Protein AF-A0A967L8Z5-F1 (afdb_monomer_lite)

Structure (mmCIF, N/CA/C/O backbone):
data_AF-A0A967L8Z5-F1
#
_entry.id   AF-A0A967L8Z5-F1
#
loop_
_atom_site.group_PDB
_atom_site.id
_atom_site.type_symbol
_atom_site.label_atom_id
_atom_site.label_alt_id
_atom_site.label_comp_id
_atom_site.label_asym_id
_atom_site.label_entity_id
_atom_site.label_seq_id
_atom_site.pdbx_PDB_ins_code
_atom_site.Cartn_x
_atom_site.Cartn_y
_atom_site.Cartn_z
_atom_site.occupancy
_atom_site.B_iso_or_equiv
_atom_site.auth_seq_id
_atom_site.auth_comp_id
_atom_site.auth_asym_id
_atom_site.auth_atom_id
_atom_site.pdbx_PDB_model_num
ATOM 1 N N . PHE A 1 1 ? 36.928 -21.564 -0.153 1.00 30.81 1 PHE A N 1
ATOM 2 C CA . PHE A 1 1 ? 38.339 -21.590 -0.573 1.00 30.81 1 PHE A CA 1
ATOM 3 C C . PHE A 1 1 ? 38.351 -21.306 -2.061 1.00 30.81 1 PHE A C 1
ATOM 5 O O . PHE A 1 1 ? 37.762 -22.086 -2.794 1.00 30.81 1 PHE A O 1
ATOM 12 N N . LEU A 1 2 ? 38.866 -20.150 -2.475 1.00 32.59 2 LEU A N 1
ATOM 13 C CA . LEU A 1 2 ? 39.021 -19.793 -3.885 1.00 32.59 2 LEU A CA 1
ATOM 14 C C . LEU A 1 2 ? 40.524 -19.667 -4.135 1.00 32.59 2 LEU A C 1
ATOM 16 O O . LEU A 1 2 ? 41.194 -18.925 -3.416 1.00 32.59 2 LEU A O 1
ATOM 20 N N . ASP A 1 3 ? 41.032 -20.460 -5.072 1.00 33.66 3 ASP A N 1
ATOM 21 C CA . ASP A 1 3 ? 42.424 -20.415 -5.518 1.00 33.66 3 ASP A CA 1
ATOM 22 C C . ASP A 1 3 ? 42.716 -19.123 -6.302 1.00 33.66 3 ASP A C 1
ATOM 24 O O . ASP A 1 3 ? 41.806 -18.417 -6.743 1.00 33.66 3 ASP A O 1
ATOM 28 N N . ALA A 1 4 ? 44.004 -18.803 -6.460 1.00 40.75 4 ALA A N 1
ATOM 29 C CA . ALA A 1 4 ? 44.459 -17.639 -7.216 1.00 40.75 4 ALA A CA 1
ATOM 30 C C . ALA A 1 4 ? 44.178 -17.796 -8.730 1.00 40.75 4 ALA A C 1
ATOM 32 O O . ALA A 1 4 ? 44.381 -18.888 -9.267 1.00 40.75 4 ALA A O 1
ATOM 33 N N . PRO A 1 5 ? 43.759 -16.723 -9.427 1.00 48.66 5 PRO A N 1
ATOM 34 C CA . PRO A 1 5 ? 43.343 -16.784 -10.830 1.00 48.66 5 PRO A CA 1
ATOM 35 C C . PRO A 1 5 ? 44.504 -17.133 -11.776 1.00 48.66 5 PRO A C 1
ATOM 37 O O . PRO A 1 5 ? 45.624 -16.641 -11.611 1.00 48.66 5 PRO A O 1
ATOM 40 N N . SER A 1 6 ? 44.235 -17.968 -12.785 1.00 53.31 6 SER A N 1
ATOM 41 C CA . SER A 1 6 ? 45.178 -18.311 -13.856 1.00 53.31 6 SER A CA 1
ATOM 42 C C . SER A 1 6 ? 44.965 -17.457 -15.116 1.00 53.31 6 SER A C 1
ATOM 44 O O . SER A 1 6 ? 43.947 -16.796 -15.288 1.00 53.31 6 SER A O 1
ATOM 46 N N . VAL A 1 7 ? 45.921 -17.511 -16.052 1.00 54.22 7 VAL A N 1
ATOM 47 C CA . VAL A 1 7 ? 45.911 -16.764 -17.332 1.00 54.22 7 VAL A CA 1
ATOM 48 C C . VAL A 1 7 ? 44.763 -17.191 -18.275 1.00 54.22 7 VAL A C 1
ATOM 50 O O . VAL A 1 7 ? 44.555 -16.563 -19.310 1.00 54.22 7 VAL A O 1
ATOM 53 N N . GLN A 1 8 ? 44.024 -18.259 -17.949 1.00 52.59 8 GLN A N 1
ATOM 54 C CA . GLN A 1 8 ? 42.854 -18.723 -18.709 1.00 52.59 8 GLN A CA 1
ATOM 55 C C . GLN A 1 8 ? 41.514 -18.432 -18.020 1.00 52.59 8 GLN A C 1
ATOM 57 O O . GLN A 1 8 ? 40.466 -18.677 -18.616 1.00 52.59 8 GLN A O 1
ATOM 62 N N . ASP A 1 9 ? 41.538 -17.869 -16.811 1.00 49.56 9 ASP A N 1
ATOM 63 C CA . ASP A 1 9 ? 40.334 -17.561 -16.051 1.00 49.56 9 ASP A CA 1
ATOM 64 C C . ASP A 1 9 ? 39.933 -16.109 -16.333 1.00 49.56 9 ASP A C 1
ATOM 66 O O . ASP A 1 9 ? 40.453 -15.157 -15.751 1.00 49.56 9 ASP A O 1
ATOM 70 N N . GLY A 1 10 ? 39.031 -15.936 -17.300 1.00 56.34 10 GLY A N 1
ATOM 71 C CA . GLY A 1 10 ? 38.315 -14.678 -17.495 1.00 56.34 10 GLY A CA 1
ATOM 72 C C . GLY A 1 10 ? 37.386 -14.374 -16.316 1.00 56.34 10 GLY A C 1
ATOM 73 O O . GLY A 1 10 ? 37.084 -15.241 -15.497 1.00 56.34 10 GLY A O 1
ATOM 74 N N . SER A 1 11 ? 36.926 -13.126 -16.245 1.00 55.81 11 SER A N 1
ATOM 75 C CA . SER A 1 11 ? 36.016 -12.606 -15.223 1.00 55.81 11 SER A CA 1
ATOM 76 C C . SER A 1 11 ? 34.863 -13.572 -14.915 1.00 55.81 11 SER A C 1
ATOM 78 O O . SER A 1 11 ? 34.066 -13.923 -15.785 1.00 55.81 11 SER A O 1
ATOM 80 N N . ALA A 1 12 ? 34.753 -13.986 -13.651 1.00 46.22 12 ALA A N 1
ATOM 81 C CA . ALA A 1 12 ? 33.607 -14.741 -13.168 1.00 46.22 12 ALA A CA 1
ATOM 82 C C . ALA A 1 12 ? 32.356 -13.847 -13.211 1.00 46.22 12 ALA A C 1
ATOM 84 O O . ALA A 1 12 ? 32.308 -12.795 -12.571 1.00 46.22 12 ALA A O 1
ATOM 85 N N . GLN A 1 13 ? 31.331 -14.262 -13.960 1.00 44.09 13 GLN A N 1
ATOM 86 C CA . GLN A 1 13 ? 30.023 -13.617 -13.931 1.00 44.09 13 GLN A CA 1
ATOM 87 C C . GLN A 1 13 ? 29.341 -13.959 -12.604 1.00 44.09 13 GLN A C 1
ATOM 89 O O . GLN A 1 13 ? 28.827 -15.060 -12.412 1.00 44.09 13 GLN A O 1
ATOM 94 N N . LEU A 1 14 ? 29.319 -13.007 -11.677 1.00 41.34 14 LEU A N 1
ATOM 95 C CA . LEU A 1 14 ? 28.505 -13.109 -10.476 1.00 41.34 14 LEU A CA 1
ATOM 96 C C . LEU A 1 14 ? 27.032 -12.862 -10.863 1.00 41.34 14 LEU A C 1
ATOM 98 O O . LEU A 1 14 ? 26.549 -11.732 -10.837 1.00 41.34 14 LEU A O 1
ATOM 102 N N . GLN A 1 15 ? 26.308 -13.911 -11.271 1.00 49.06 15 GLN A N 1
ATOM 103 C CA . GLN A 1 15 ? 24.850 -13.852 -11.446 1.00 49.06 15 GLN A CA 1
ATOM 104 C C . GLN A 1 15 ? 24.175 -13.842 -10.067 1.00 49.06 15 GLN A C 1
ATOM 106 O O . GLN A 1 15 ? 23.821 -14.887 -9.531 1.00 49.06 15 GLN A O 1
ATOM 111 N N . LEU A 1 16 ? 24.017 -12.656 -9.472 1.00 45.47 16 LEU A N 1
ATOM 112 C CA . LEU A 1 16 ? 23.420 -12.505 -8.137 1.00 45.47 16 LEU A CA 1
ATOM 113 C C . LEU A 1 16 ? 21.895 -12.689 -8.098 1.00 45.47 16 LEU A C 1
ATOM 115 O O . LEU A 1 16 ? 21.355 -12.926 -7.023 1.00 45.47 16 LEU A O 1
ATOM 119 N N . ALA A 1 17 ? 21.190 -12.603 -9.229 1.00 54.62 17 ALA A N 1
ATOM 120 C CA . ALA A 1 17 ? 19.744 -12.807 -9.253 1.00 54.62 17 ALA A CA 1
ATOM 121 C C . ALA A 1 17 ? 19.261 -13.254 -10.636 1.00 54.62 17 ALA A C 1
ATOM 123 O O . ALA A 1 17 ? 19.262 -12.489 -11.601 1.00 54.62 17 ALA A O 1
ATOM 124 N N . ARG A 1 18 ? 18.793 -14.499 -10.732 1.00 73.62 18 ARG A N 1
ATOM 125 C CA . ARG A 1 18 ? 17.807 -14.877 -11.746 1.00 73.62 18 ARG A CA 1
ATOM 126 C C . ARG A 1 18 ? 16.447 -14.770 -11.071 1.00 73.62 18 ARG A C 1
ATOM 128 O O . ARG A 1 18 ? 16.306 -15.211 -9.936 1.00 73.62 18 ARG A O 1
ATOM 135 N N . TYR A 1 19 ? 15.449 -14.245 -11.773 1.00 85.25 19 TYR A N 1
ATOM 136 C CA . TYR A 1 19 ? 14.047 -14.381 -11.368 1.00 85.25 19 TYR A CA 1
ATOM 137 C C . TYR A 1 19 ? 13.622 -15.856 -11.519 1.00 85.25 19 TYR A C 1
ATOM 139 O O . TYR A 1 19 ? 12.966 -16.226 -12.488 1.00 85.25 19 TYR A O 1
ATOM 147 N N . SER A 1 20 ? 14.149 -16.725 -10.655 1.00 85.94 20 SER A N 1
ATOM 148 C CA . SER A 1 20 ? 13.869 -18.160 -10.588 1.00 85.94 20 SER A CA 1
ATOM 149 C C . SER A 1 20 ? 12.663 -18.430 -9.689 1.00 85.94 20 SER A C 1
ATOM 151 O O . SER A 1 20 ? 12.158 -17.520 -9.033 1.00 85.94 20 SER A O 1
ATOM 153 N N . ALA A 1 21 ? 12.229 -19.692 -9.636 1.00 87.31 21 ALA A N 1
ATOM 154 C CA . ALA A 1 21 ? 11.210 -20.141 -8.691 1.00 87.31 21 ALA A CA 1
ATOM 155 C C . ALA A 1 21 ? 11.575 -19.770 -7.242 1.00 87.31 21 ALA A C 1
ATOM 157 O O . ALA A 1 21 ? 10.751 -19.176 -6.563 1.00 87.31 21 ALA A O 1
ATOM 158 N N . ASP A 1 22 ? 12.825 -20.000 -6.819 1.00 87.81 22 ASP A N 1
ATOM 159 C CA . ASP A 1 22 ? 13.290 -19.665 -5.463 1.00 87.81 22 ASP A CA 1
ATOM 160 C C . ASP A 1 22 ? 13.178 -18.169 -5.154 1.00 87.81 22 ASP A C 1
ATOM 162 O O . ASP A 1 22 ? 12.721 -17.787 -4.080 1.00 87.81 22 ASP A O 1
ATOM 166 N N . PHE A 1 23 ? 13.575 -17.307 -6.100 1.00 89.88 23 PHE A N 1
ATOM 167 C CA . PHE A 1 23 ? 13.413 -15.865 -5.932 1.00 89.88 23 PHE A CA 1
ATOM 168 C C . PHE A 1 23 ? 11.931 -15.515 -5.787 1.00 89.88 23 PHE A C 1
ATOM 170 O O . PHE A 1 23 ? 11.554 -14.827 -4.848 1.00 89.88 23 PHE A O 1
ATOM 177 N N . LEU A 1 24 ? 11.083 -15.999 -6.696 1.00 92.44 24 LEU A N 1
ATOM 178 C CA . LEU A 1 24 ? 9.664 -15.662 -6.678 1.00 92.44 24 LEU A CA 1
ATOM 179 C C . LEU A 1 24 ? 8.961 -16.161 -5.413 1.00 92.44 24 LEU A C 1
ATOM 181 O O . LEU A 1 24 ? 8.252 -15.373 -4.797 1.00 92.44 24 LEU A O 1
ATOM 185 N N . GLY A 1 25 ? 9.185 -17.413 -5.012 1.00 90.62 25 GLY A N 1
ATOM 186 C CA . GLY A 1 25 ? 8.585 -18.007 -3.815 1.00 90.62 25 GLY A CA 1
ATOM 187 C C . GLY A 1 25 ? 9.065 -17.361 -2.515 1.00 90.62 25 GLY A C 1
ATOM 188 O O . GLY A 1 25 ? 8.323 -17.303 -1.542 1.00 90.62 25 GLY A O 1
ATOM 189 N N . ALA A 1 26 ? 10.282 -16.803 -2.493 1.00 89.75 26 ALA A N 1
ATOM 190 C CA . ALA A 1 26 ? 10.764 -16.047 -1.337 1.00 89.75 26 ALA A CA 1
ATOM 191 C C . ALA A 1 26 ? 10.245 -14.599 -1.291 1.00 89.75 26 ALA A C 1
ATOM 193 O O . ALA A 1 26 ? 10.264 -13.985 -0.228 1.00 89.75 26 ALA A O 1
ATOM 194 N N . GLN A 1 27 ? 9.863 -14.018 -2.434 1.00 90.69 27 GLN A N 1
ATOM 195 C CA . GLN A 1 27 ? 9.399 -12.627 -2.514 1.00 90.69 27 GLN A CA 1
ATOM 196 C C . GLN A 1 27 ? 7.875 -12.488 -2.480 1.00 90.69 27 GLN A C 1
ATOM 198 O O . GLN A 1 27 ? 7.371 -11.447 -2.064 1.00 90.69 27 GLN A O 1
ATOM 203 N N . PHE A 1 28 ? 7.141 -13.495 -2.950 1.00 92.38 28 PHE A N 1
ATOM 204 C CA . PHE A 1 28 ? 5.695 -13.437 -3.112 1.00 92.38 28 PHE A CA 1
ATOM 205 C C . PHE A 1 28 ? 5.060 -14.728 -2.617 1.00 92.38 28 PHE A C 1
ATOM 207 O O . PHE A 1 28 ? 5.586 -15.815 -2.844 1.00 92.38 28 PHE A O 1
ATOM 214 N N . GLU A 1 29 ? 3.895 -14.600 -1.993 1.00 90.06 29 GLU A N 1
ATOM 215 C CA . GLU A 1 29 ? 3.082 -15.739 -1.584 1.00 90.06 29 GLU A CA 1
ATOM 216 C C . GLU A 1 29 ? 2.760 -16.640 -2.789 1.00 90.06 29 GLU A C 1
ATOM 218 O O . GLU A 1 29 ? 2.267 -16.163 -3.819 1.00 90.06 29 GLU A O 1
ATOM 223 N N . ASN A 1 30 ? 3.090 -17.932 -2.666 1.00 92.50 30 ASN A N 1
ATOM 224 C CA . ASN A 1 30 ? 3.022 -18.938 -3.736 1.00 92.50 30 ASN A CA 1
ATOM 225 C C . ASN A 1 30 ? 3.740 -18.499 -5.028 1.00 92.50 30 ASN A C 1
ATOM 227 O O . ASN A 1 30 ? 3.332 -18.845 -6.139 1.00 92.50 30 ASN A O 1
ATOM 231 N N . GLY A 1 31 ? 4.776 -17.662 -4.920 1.00 93.31 31 GLY A N 1
ATOM 232 C CA . GLY A 1 31 ? 5.352 -16.970 -6.067 1.00 93.31 31 GLY A CA 1
ATOM 233 C C . GLY A 1 31 ? 5.955 -17.901 -7.124 1.00 93.31 31 GLY A C 1
ATOM 234 O O . GLY A 1 31 ? 5.917 -17.615 -8.322 1.00 93.31 31 GLY A O 1
ATOM 235 N N . GLU A 1 32 ? 6.464 -19.057 -6.720 1.00 93.75 32 GLU A N 1
ATOM 236 C CA . GLU A 1 32 ? 6.973 -20.091 -7.616 1.00 93.75 32 GLU A CA 1
ATOM 237 C C . GLU A 1 32 ? 5.921 -20.612 -8.610 1.00 93.75 32 GLU A C 1
ATOM 239 O O . GLU A 1 32 ? 6.281 -21.095 -9.688 1.00 93.75 32 GLU A O 1
ATOM 244 N N . GLU A 1 33 ? 4.627 -20.467 -8.307 1.00 94.75 33 GLU A N 1
ATOM 245 C CA . GLU A 1 33 ? 3.525 -20.909 -9.164 1.00 94.75 33 GLU A CA 1
ATOM 246 C C . GLU A 1 33 ? 3.198 -19.944 -10.314 1.00 94.75 33 GLU A C 1
ATOM 248 O O . GLU A 1 33 ? 2.498 -20.320 -11.266 1.00 94.75 33 GLU A O 1
ATOM 253 N N . GLY A 1 34 ? 3.693 -18.704 -10.250 1.00 95.44 34 GLY A N 1
ATOM 254 C CA . GLY A 1 34 ? 3.389 -17.665 -11.231 1.00 95.44 34 GLY A CA 1
ATOM 255 C C . GLY A 1 34 ? 4.046 -17.894 -12.590 1.00 95.44 34 GLY A C 1
ATOM 256 O O . GLY A 1 34 ? 4.773 -18.863 -12.814 1.00 95.44 34 GLY A O 1
ATOM 257 N N . SER A 1 35 ? 3.792 -16.996 -13.541 1.00 96.75 35 SER A N 1
ATOM 258 C CA . SER A 1 35 ? 4.306 -17.128 -14.915 1.00 96.75 35 SER A CA 1
ATOM 259 C C . SER A 1 35 ? 5.145 -15.917 -15.312 1.00 96.75 35 SER A C 1
ATOM 261 O O . SER A 1 35 ? 4.630 -14.804 -15.410 1.00 96.75 35 SER A O 1
ATOM 263 N N . ILE A 1 36 ? 6.435 -16.140 -15.564 1.00 96.62 36 ILE A N 1
ATOM 264 C CA . ILE A 1 36 ? 7.400 -15.166 -16.074 1.00 96.62 36 ILE A CA 1
ATOM 265 C C . ILE A 1 36 ? 7.499 -15.310 -17.586 1.00 96.62 36 ILE A C 1
ATOM 267 O O . ILE A 1 36 ? 7.915 -16.349 -18.097 1.00 96.62 36 ILE A O 1
ATOM 271 N N . HIS A 1 37 ? 7.232 -14.221 -18.290 1.00 97.56 37 HIS A N 1
ATOM 272 C CA . HIS A 1 37 ? 7.400 -14.124 -19.730 1.00 97.56 37 HIS A CA 1
ATOM 273 C C . HIS A 1 37 ? 8.533 -13.155 -20.050 1.00 97.56 37 HIS A C 1
ATOM 275 O O . HIS A 1 37 ? 8.513 -12.001 -19.626 1.00 97.56 37 HIS A O 1
ATOM 281 N N . ASN A 1 38 ? 9.524 -13.620 -20.800 1.00 96.19 38 ASN A N 1
ATOM 282 C CA . ASN A 1 38 ? 10.579 -12.788 -21.357 1.00 96.19 38 ASN A CA 1
ATOM 283 C C . ASN A 1 38 ? 10.071 -12.113 -22.625 1.00 96.19 38 ASN A C 1
ATOM 285 O O . ASN A 1 38 ? 9.670 -12.801 -23.561 1.00 96.19 38 ASN A O 1
ATOM 289 N N . TYR A 1 39 ? 10.082 -10.787 -22.641 1.00 96.50 39 TYR A N 1
ATOM 290 C CA . TYR A 1 39 ? 9.690 -10.015 -23.807 1.00 96.50 39 TYR A CA 1
ATOM 291 C C . TYR A 1 39 ? 10.859 -9.933 -24.773 1.00 96.50 39 TYR A C 1
ATOM 293 O O . TYR A 1 39 ? 11.938 -9.493 -24.376 1.00 96.50 39 TYR A O 1
ATOM 301 N N . GLU A 1 40 ? 10.661 -10.410 -25.996 1.00 94.12 40 GLU A N 1
ATOM 302 C CA . GLU A 1 40 ? 11.759 -10.695 -26.908 1.00 94.12 40 GLU A CA 1
ATOM 303 C C . GLU A 1 40 ? 11.399 -10.477 -28.377 1.00 94.12 40 GLU A C 1
ATOM 305 O O . GLU A 1 40 ? 10.239 -10.575 -28.794 1.00 94.12 40 GLU A O 1
ATOM 310 N N . LEU A 1 41 ? 12.439 -10.235 -29.173 1.00 94.19 41 LEU A N 1
ATOM 311 C CA . LEU A 1 41 ? 12.358 -10.136 -30.623 1.00 94.19 41 LEU A CA 1
ATOM 312 C C . LEU A 1 41 ? 12.538 -11.501 -31.297 1.00 94.19 41 LEU A C 1
ATOM 314 O O . LEU A 1 41 ? 13.285 -12.372 -30.852 1.00 94.19 41 LEU A O 1
ATOM 318 N N . ILE A 1 42 ? 11.904 -11.660 -32.455 1.00 92.44 42 ILE A N 1
ATOM 319 C CA . ILE A 1 42 ? 12.183 -12.758 -33.376 1.00 92.44 42 ILE A CA 1
ATOM 320 C C . ILE A 1 42 ? 13.307 -12.320 -34.311 1.00 92.44 42 ILE A C 1
ATOM 322 O O . ILE A 1 42 ? 13.109 -11.465 -35.176 1.00 92.44 42 ILE A O 1
ATOM 326 N N . TYR A 1 43 ? 14.468 -12.949 -34.161 1.00 91.06 43 TYR A N 1
ATOM 327 C CA . TYR A 1 43 ? 15.618 -12.761 -35.039 1.00 91.06 43 TYR A CA 1
ATOM 328 C C . TYR A 1 43 ? 15.491 -13.640 -36.281 1.00 91.06 43 TYR A C 1
ATOM 330 O O . TYR A 1 43 ? 15.183 -14.831 -36.186 1.00 91.06 43 TYR A O 1
ATOM 338 N N . TYR A 1 44 ? 15.762 -13.072 -37.454 1.00 90.94 44 TYR A N 1
ATOM 339 C CA . TYR A 1 44 ? 15.796 -13.827 -38.699 1.00 90.94 44 TYR A CA 1
ATOM 340 C C . TYR A 1 44 ? 16.978 -13.413 -39.591 1.00 90.94 44 TYR A C 1
ATOM 342 O O . TYR A 1 44 ? 17.200 -12.227 -39.847 1.00 90.94 44 TYR A O 1
ATOM 350 N N . PRO A 1 45 ? 17.739 -14.391 -40.114 1.00 91.44 45 PRO A N 1
ATOM 351 C CA . PRO A 1 45 ? 18.784 -14.152 -41.101 1.00 91.44 45 PRO A CA 1
ATOM 352 C C . PRO A 1 45 ? 18.261 -13.479 -42.371 1.00 91.44 45 PRO A C 1
ATOM 354 O O . PRO A 1 45 ? 17.256 -13.911 -42.939 1.00 91.44 45 PRO A O 1
ATOM 357 N N . THR A 1 46 ? 18.998 -12.494 -42.886 1.00 93.12 46 THR A N 1
ATOM 358 C CA . THR A 1 46 ? 18.645 -11.806 -44.145 1.00 93.12 46 THR A CA 1
ATOM 359 C C . THR A 1 46 ? 19.429 -12.320 -45.353 1.00 93.12 46 THR A C 1
ATOM 361 O O . THR A 1 46 ? 19.115 -11.977 -46.493 1.00 93.12 46 THR A O 1
ATOM 364 N N . THR A 1 47 ? 20.440 -13.170 -45.138 1.00 93.31 47 THR A N 1
ATOM 365 C CA . THR A 1 47 ? 21.311 -13.680 -46.207 1.00 93.31 47 THR A CA 1
ATOM 366 C C . THR A 1 47 ? 21.604 -15.174 -46.083 1.00 93.31 47 THR A C 1
ATOM 368 O O . THR A 1 47 ? 21.378 -15.810 -45.048 1.00 93.31 47 THR A O 1
ATOM 371 N N . THR A 1 48 ? 22.115 -15.753 -47.171 1.00 93.94 48 THR A N 1
ATOM 372 C CA . THR A 1 48 ? 22.463 -17.174 -47.280 1.00 93.94 48 THR A CA 1
ATOM 373 C C . THR A 1 48 ? 23.857 -17.380 -47.880 1.00 93.94 48 THR A C 1
ATOM 375 O O . THR A 1 48 ? 24.492 -16.449 -48.384 1.00 93.94 48 THR A O 1
ATOM 378 N N . THR A 1 49 ? 24.379 -18.607 -47.818 1.00 91.06 49 THR A N 1
ATOM 379 C CA . THR A 1 49 ? 25.693 -18.950 -48.385 1.00 91.06 49 THR A CA 1
ATOM 380 C C . THR A 1 49 ? 25.697 -19.135 -49.904 1.00 91.06 49 THR A C 1
ATOM 382 O O . THR A 1 49 ? 26.739 -18.893 -50.509 1.00 91.06 49 THR A O 1
ATOM 385 N N . ALA A 1 50 ? 24.582 -19.546 -50.524 1.00 85.38 50 ALA A N 1
ATOM 386 C CA . ALA A 1 50 ? 24.527 -19.892 -51.951 1.00 85.38 50 ALA A CA 1
ATOM 387 C C . ALA A 1 50 ? 23.100 -19.816 -52.549 1.00 85.38 50 ALA A C 1
ATOM 389 O O . ALA A 1 50 ? 22.538 -20.824 -52.970 1.00 85.38 50 ALA A O 1
ATOM 390 N N . GLY A 1 51 ? 22.498 -18.621 -52.592 1.00 85.19 51 GLY A N 1
ATOM 391 C CA . GLY A 1 51 ? 21.145 -18.408 -53.143 1.00 85.19 51 GLY A CA 1
ATOM 392 C C . GLY A 1 51 ? 20.010 -18.720 -52.150 1.00 85.19 51 GLY A C 1
ATOM 393 O O . GLY A 1 51 ? 20.294 -19.054 -51.001 1.00 85.19 51 GLY A O 1
ATOM 394 N N . PRO A 1 52 ? 18.724 -18.596 -52.534 1.00 83.62 52 PRO A N 1
ATOM 395 C CA . PRO A 1 52 ? 17.592 -18.606 -51.589 1.00 83.62 52 PRO A CA 1
ATOM 396 C C . PRO A 1 52 ? 17.503 -19.837 -50.661 1.00 83.62 52 PRO A C 1
ATOM 398 O O . PRO A 1 52 ? 17.160 -19.689 -49.485 1.00 83.62 52 PRO A O 1
ATOM 401 N N . GLU A 1 53 ? 17.904 -21.009 -51.163 1.00 89.50 53 GLU A N 1
ATOM 402 C CA . GLU A 1 53 ? 17.914 -22.303 -50.451 1.00 89.50 53 GLU A CA 1
ATOM 403 C C . GLU A 1 53 ? 19.236 -22.605 -49.714 1.00 89.50 53 GLU A C 1
ATOM 405 O O . GLU A 1 53 ? 19.396 -23.656 -49.095 1.00 89.50 53 GLU A O 1
ATOM 410 N N . GLY A 1 54 ? 20.226 -21.710 -49.793 1.00 91.50 54 GLY A N 1
ATOM 411 C CA . GLY A 1 54 ? 21.510 -21.879 -49.115 1.00 91.50 54 GLY A CA 1
ATOM 412 C C . GLY A 1 54 ? 21.403 -21.760 -47.590 1.00 91.50 54 GLY A C 1
ATOM 413 O O . GLY A 1 54 ? 20.439 -21.207 -47.054 1.00 91.50 54 GLY A O 1
ATOM 414 N N . LEU A 1 55 ? 22.445 -22.215 -46.884 1.00 91.88 55 LEU A N 1
ATOM 415 C CA . LEU A 1 55 ? 22.529 -22.101 -45.423 1.00 91.88 55 LEU A CA 1
ATOM 416 C C . LEU A 1 55 ? 22.370 -20.643 -44.995 1.00 91.88 55 LEU A C 1
ATOM 418 O O . LEU A 1 55 ? 23.011 -19.756 -45.566 1.00 91.88 55 LEU A O 1
ATOM 422 N N . LYS A 1 56 ? 21.526 -20.401 -43.990 1.00 91.38 56 LYS A N 1
ATOM 423 C CA . LYS A 1 56 ? 21.298 -19.059 -43.452 1.00 91.38 56 LYS A CA 1
ATOM 424 C C . LYS A 1 56 ? 22.565 -18.556 -42.762 1.00 91.38 56 LYS A C 1
ATOM 426 O O . LYS A 1 56 ? 23.168 -19.277 -41.968 1.00 91.38 56 LYS A O 1
ATOM 431 N N . ARG A 1 57 ? 22.982 -17.330 -43.079 1.00 88.62 57 ARG A N 1
ATOM 432 C CA . ARG A 1 57 ? 24.111 -16.686 -42.400 1.00 88.62 57 ARG A CA 1
ATOM 433 C C . ARG A 1 57 ? 23.597 -15.982 -41.144 1.00 88.62 57 ARG A C 1
ATOM 435 O O . ARG A 1 57 ? 22.661 -15.204 -41.276 1.00 88.62 57 ARG A O 1
ATOM 442 N N . PRO A 1 58 ? 24.205 -16.197 -39.965 1.00 85.31 58 PRO A N 1
ATOM 443 C CA . PRO A 1 58 ? 23.770 -15.531 -38.736 1.00 85.31 58 PRO A CA 1
ATOM 444 C C . PRO A 1 58 ? 23.821 -14.000 -38.807 1.00 85.31 58 PRO A C 1
ATOM 446 O O . PRO A 1 58 ? 23.061 -13.346 -38.118 1.00 85.31 58 PRO A O 1
ATOM 449 N N . ASN A 1 59 ? 24.694 -13.434 -39.647 1.00 88.62 59 ASN A N 1
ATOM 450 C CA . ASN A 1 59 ? 24.792 -11.998 -39.891 1.00 88.62 59 ASN A CA 1
ATOM 451 C C . ASN A 1 59 ? 25.013 -11.746 -41.404 1.00 88.62 59 ASN A C 1
ATOM 453 O O . ASN A 1 59 ? 25.802 -12.482 -42.020 1.00 88.62 59 ASN A O 1
ATOM 457 N N . PRO A 1 60 ? 24.342 -10.747 -42.015 1.00 90.25 60 PRO A N 1
ATOM 458 C CA . PRO A 1 60 ? 23.365 -9.843 -41.395 1.00 90.25 60 PRO A CA 1
ATOM 459 C C . PRO A 1 60 ? 22.014 -10.497 -41.108 1.00 90.25 60 PRO A C 1
ATOM 461 O O . PRO A 1 60 ? 21.513 -11.328 -41.874 1.00 90.25 60 PRO A O 1
ATOM 464 N N . ASP A 1 61 ? 21.412 -10.068 -40.013 1.00 91.44 61 ASP A N 1
ATOM 465 C CA . ASP A 1 61 ? 20.097 -10.437 -39.514 1.00 91.44 61 ASP A CA 1
ATOM 466 C C . ASP A 1 61 ? 19.186 -9.208 -39.392 1.00 91.44 61 ASP A C 1
ATOM 468 O O . ASP A 1 61 ? 19.576 -8.065 -39.641 1.00 91.44 61 ASP A O 1
ATOM 472 N N . SER A 1 62 ? 17.921 -9.467 -39.093 1.00 93.19 62 SER A N 1
ATOM 473 C CA . SER A 1 62 ? 16.930 -8.455 -38.760 1.00 93.19 62 SER A CA 1
ATOM 474 C C . SER A 1 62 ? 15.995 -9.006 -37.688 1.00 93.19 62 SER A C 1
ATOM 476 O O . SER A 1 62 ? 16.008 -10.202 -37.385 1.00 93.19 62 SER A O 1
ATOM 478 N N . VAL A 1 63 ? 15.191 -8.124 -37.103 1.00 92.94 63 VAL A N 1
ATOM 479 C CA . VAL A 1 63 ? 14.340 -8.423 -35.955 1.00 92.94 63 VAL A CA 1
ATOM 480 C C . VAL A 1 63 ? 12.891 -8.066 -36.239 1.00 92.94 63 VAL A C 1
ATOM 482 O O . VAL A 1 63 ? 12.588 -7.117 -36.964 1.00 92.94 63 VAL A O 1
ATOM 485 N N . ASN A 1 64 ? 11.985 -8.837 -35.655 1.00 93.38 64 ASN A N 1
ATOM 486 C CA . ASN A 1 64 ? 10.558 -8.563 -35.643 1.00 93.38 64 ASN A CA 1
ATOM 487 C C . ASN A 1 64 ? 10.067 -8.607 -34.194 1.00 93.38 64 ASN A C 1
ATOM 489 O O . ASN A 1 64 ? 10.364 -9.554 -33.472 1.00 93.38 64 ASN A O 1
ATOM 493 N N . GLY A 1 65 ? 9.317 -7.591 -33.780 1.00 93.31 65 GLY A N 1
ATOM 494 C CA . GLY A 1 65 ? 8.708 -7.502 -32.462 1.00 93.31 65 GLY A CA 1
ATOM 495 C C . GLY A 1 65 ? 7.263 -7.040 -32.557 1.00 93.31 65 GLY A C 1
ATOM 496 O O . GLY A 1 65 ? 6.833 -6.493 -33.574 1.00 93.31 65 GLY A O 1
ATOM 497 N N . VAL A 1 66 ? 6.526 -7.221 -31.470 1.00 94.69 66 VAL A N 1
ATOM 498 C CA . VAL A 1 66 ? 5.162 -6.703 -31.305 1.00 94.69 66 VAL A CA 1
ATOM 499 C C . VAL A 1 66 ? 5.147 -5.747 -30.130 1.00 94.69 66 VAL A C 1
ATOM 501 O O . VAL A 1 66 ? 5.861 -6.013 -29.175 1.00 94.69 66 VAL A O 1
ATOM 504 N N . PRO A 1 67 ? 4.360 -4.661 -30.151 1.00 92.88 67 PRO A N 1
ATOM 505 C CA . PRO A 1 67 ? 4.159 -3.847 -28.961 1.00 92.88 67 PRO A CA 1
ATOM 506 C C . PRO A 1 67 ? 3.338 -4.620 -27.917 1.00 92.88 67 PRO A C 1
ATOM 508 O O . PRO A 1 67 ? 2.653 -5.593 -28.239 1.00 92.88 67 PRO A O 1
ATOM 511 N N . ILE A 1 68 ? 3.310 -4.130 -26.676 1.00 94.25 68 ILE A N 1
ATOM 512 C CA . ILE A 1 68 ? 2.431 -4.664 -25.626 1.00 94.25 68 ILE A CA 1
ATOM 513 C C . ILE A 1 68 ? 0.990 -4.234 -25.912 1.00 94.25 68 ILE A C 1
ATOM 515 O O . ILE A 1 68 ? 0.494 -3.248 -25.368 1.00 94.25 68 ILE A O 1
ATOM 519 N N . ARG A 1 69 ? 0.329 -4.920 -26.840 1.00 96.06 69 ARG A N 1
ATOM 520 C CA . ARG A 1 69 ? -1.040 -4.639 -27.285 1.00 96.06 69 ARG A CA 1
ATOM 521 C C . ARG A 1 69 ? -1.839 -5.935 -27.401 1.00 96.06 69 ARG A C 1
ATOM 523 O O . ARG A 1 69 ? -1.320 -7.028 -27.183 1.00 96.06 69 ARG A O 1
ATOM 530 N N . ASP A 1 70 ? -3.129 -5.797 -27.665 1.00 97.81 70 ASP A N 1
ATOM 531 C CA . ASP A 1 70 ? -4.049 -6.909 -27.845 1.00 97.81 70 ASP A CA 1
ATOM 532 C C . ASP A 1 70 ? -3.751 -7.588 -29.186 1.00 97.81 70 ASP A C 1
ATOM 534 O O . ASP A 1 70 ? -3.918 -6.987 -30.248 1.00 97.81 70 ASP A O 1
ATOM 538 N N . LEU A 1 71 ? -3.273 -8.830 -29.122 1.00 97.56 71 LEU A N 1
ATOM 539 C CA . LEU A 1 71 ? -3.020 -9.694 -30.276 1.00 97.56 71 LEU A CA 1
ATOM 540 C C . LEU A 1 71 ? -4.149 -10.728 -30.442 1.00 97.56 71 LEU A C 1
ATOM 542 O O . LEU A 1 71 ? -4.042 -11.643 -31.256 1.00 97.56 71 LEU A O 1
ATOM 546 N N . GLY A 1 72 ? -5.239 -10.581 -29.681 1.00 97.38 72 GLY A N 1
ATOM 547 C CA . GLY A 1 72 ? -6.379 -11.482 -29.660 1.00 97.38 72 GLY A CA 1
ATOM 548 C C . GLY A 1 72 ? -6.338 -12.486 -28.508 1.00 97.38 72 GLY A C 1
ATOM 549 O O . GLY A 1 72 ? -5.559 -12.397 -27.564 1.00 97.38 72 GLY A O 1
ATOM 550 N N . ASN A 1 73 ? -7.238 -13.467 -28.573 1.00 96.12 73 ASN A N 1
ATOM 551 C CA . ASN A 1 73 ? -7.411 -14.462 -27.508 1.00 96.12 73 ASN A CA 1
ATOM 552 C C . ASN A 1 73 ? -6.507 -15.687 -27.675 1.00 96.12 73 ASN A C 1
ATOM 554 O O . ASN A 1 73 ? -6.447 -16.525 -26.776 1.00 96.12 73 ASN A O 1
ATOM 558 N N . ASP A 1 74 ? -5.868 -15.819 -28.835 1.00 97.38 74 ASP A N 1
ATOM 559 C CA . ASP A 1 74 ? -5.017 -16.955 -29.143 1.00 97.38 74 ASP A CA 1
ATOM 560 C C . ASP A 1 74 ? -3.623 -16.747 -28.543 1.00 97.38 74 ASP A C 1
ATOM 562 O O . ASP A 1 74 ? -2.896 -15.829 -28.924 1.00 97.38 74 ASP A O 1
ATOM 566 N N . LYS A 1 75 ? -3.240 -17.620 -27.607 1.00 96.56 75 LYS A N 1
ATOM 567 C CA . LYS A 1 75 ? -1.917 -17.596 -26.967 1.00 96.56 75 LYS A CA 1
ATOM 568 C C . LYS A 1 75 ? -0.774 -17.765 -27.971 1.00 96.56 75 LYS A C 1
ATOM 570 O O . LYS A 1 75 ? 0.320 -17.261 -27.724 1.00 96.56 75 LYS A O 1
ATOM 575 N N . GLU A 1 76 ? -1.015 -18.405 -29.117 1.00 96.56 76 GLU A N 1
ATOM 576 C CA . GLU A 1 76 ? 0.015 -18.592 -30.143 1.00 96.56 76 GLU A CA 1
ATOM 577 C C . GLU A 1 76 ? 0.469 -17.261 -30.759 1.00 96.56 76 GLU A C 1
ATOM 579 O O . GLU A 1 76 ? 1.628 -17.131 -31.154 1.00 96.56 76 GLU A O 1
ATOM 584 N N . ALA A 1 77 ? -0.384 -16.229 -30.741 1.00 96.69 77 ALA A N 1
ATOM 585 C CA . ALA A 1 77 ? -0.002 -14.880 -31.157 1.00 96.69 77 ALA A CA 1
ATOM 586 C C . ALA A 1 77 ? 1.032 -14.228 -30.214 1.00 96.69 77 ALA A C 1
ATOM 588 O O . ALA A 1 77 ? 1.753 -13.318 -30.621 1.00 96.69 77 ALA A O 1
ATOM 589 N N . TYR A 1 78 ? 1.133 -14.702 -28.967 1.00 97.31 78 TYR A N 1
ATOM 590 C CA . TYR A 1 78 ? 2.030 -14.169 -27.937 1.00 97.31 78 TYR A CA 1
ATOM 591 C C . TYR A 1 78 ? 3.298 -15.008 -27.757 1.00 97.31 78 TYR A C 1
ATOM 593 O O . TYR A 1 78 ? 4.344 -14.454 -27.426 1.00 97.31 78 TYR A O 1
ATOM 601 N N . ARG A 1 79 ? 3.221 -16.327 -27.981 1.00 95.62 79 ARG A N 1
ATOM 602 C CA . ARG A 1 79 ? 4.248 -17.324 -27.621 1.00 95.62 79 ARG A CA 1
ATOM 603 C C . ARG A 1 79 ? 5.679 -16.953 -28.014 1.00 95.62 79 ARG A C 1
ATOM 605 O O . ARG A 1 79 ? 6.606 -17.162 -27.237 1.00 95.62 79 ARG A O 1
ATOM 612 N N . TYR A 1 80 ? 5.867 -16.411 -29.214 1.00 93.56 80 TYR A N 1
ATOM 613 C CA . TYR A 1 80 ? 7.204 -16.094 -29.721 1.00 93.56 80 TYR A CA 1
ATOM 614 C C . TYR A 1 80 ? 7.805 -14.824 -29.113 1.00 93.56 80 TYR A C 1
ATOM 616 O O . TYR A 1 80 ? 9.016 -14.767 -28.899 1.00 93.56 80 TYR A O 1
ATOM 624 N N . TYR A 1 81 ? 6.958 -13.836 -28.826 1.00 96.50 81 TYR A N 1
ATOM 625 C CA . TYR A 1 81 ? 7.362 -12.518 -28.337 1.00 96.50 81 TYR A CA 1
ATOM 626 C C . TYR A 1 81 ? 7.379 -12.433 -26.809 1.00 96.50 81 TYR A C 1
ATOM 628 O O . TYR A 1 81 ? 8.086 -11.610 -26.242 1.00 96.50 81 TYR A O 1
ATOM 636 N N . PHE A 1 82 ? 6.604 -13.281 -26.134 1.00 97.44 82 PHE A N 1
ATOM 637 C CA . PHE A 1 82 ? 6.491 -13.363 -24.680 1.00 97.44 82 PHE A CA 1
ATOM 638 C C . PHE A 1 82 ? 6.877 -14.773 -24.244 1.00 97.44 82 PHE A C 1
ATOM 640 O O . PHE A 1 82 ? 6.033 -15.615 -23.969 1.00 97.44 82 PHE A O 1
ATOM 647 N N . GLN A 1 83 ? 8.170 -15.056 -24.216 1.00 96.19 83 GLN A N 1
ATOM 648 C CA . GLN A 1 83 ? 8.685 -16.405 -24.014 1.00 96.19 83 GLN A CA 1
ATOM 649 C C . GLN A 1 83 ? 8.531 -16.812 -22.546 1.00 96.19 83 GLN A C 1
ATOM 651 O O . GLN A 1 83 ? 9.203 -16.248 -21.682 1.00 96.19 83 GLN A O 1
ATOM 656 N N . LEU A 1 84 ? 7.664 -17.781 -22.254 1.00 96.19 84 LEU A N 1
ATOM 657 C CA . LEU A 1 84 ? 7.499 -18.341 -20.910 1.00 96.19 84 LEU A CA 1
ATOM 658 C C . LEU A 1 84 ? 8.834 -18.948 -20.423 1.00 96.19 84 LEU A C 1
ATOM 660 O O . LEU A 1 84 ? 9.471 -19.697 -21.159 1.00 96.19 84 LEU A O 1
ATOM 664 N N . ARG A 1 85 ? 9.303 -18.562 -19.226 1.00 94.00 85 ARG A N 1
ATOM 665 C CA . ARG A 1 85 ? 10.640 -18.918 -18.683 1.00 94.00 85 ARG A CA 1
ATOM 666 C C . ARG A 1 85 ? 10.615 -19.778 -17.423 1.00 94.00 85 ARG A C 1
ATOM 668 O O . ARG A 1 85 ? 11.675 -20.143 -16.911 1.00 94.00 85 ARG A O 1
ATOM 675 N N . ASN A 1 86 ? 9.433 -20.035 -16.890 1.00 93.50 86 ASN A N 1
ATOM 676 C CA . ASN A 1 86 ? 9.185 -20.929 -15.770 1.00 93.50 86 ASN A CA 1
ATOM 677 C C . ASN A 1 86 ? 7.819 -21.581 -15.978 1.00 93.50 86 ASN A C 1
ATOM 679 O O . ASN A 1 86 ? 6.988 -21.036 -16.703 1.00 93.50 86 ASN A O 1
ATOM 683 N N . ASN A 1 87 ? 7.583 -22.727 -15.337 1.00 94.00 87 ASN A N 1
ATOM 684 C CA . ASN A 1 87 ? 6.301 -23.429 -15.430 1.00 94.00 87 ASN A CA 1
ATOM 685 C C . ASN A 1 87 ? 5.843 -23.609 -16.896 1.00 94.00 87 ASN A C 1
ATOM 687 O O . ASN A 1 87 ? 4.678 -23.385 -17.226 1.00 94.00 87 ASN A O 1
ATOM 691 N N . GLU A 1 88 ? 6.792 -23.921 -17.793 1.00 93.94 88 GLU A N 1
ATOM 692 C CA . GLU A 1 88 ? 6.586 -23.921 -19.251 1.00 93.94 88 GLU A CA 1
ATOM 693 C C . GLU A 1 88 ? 5.504 -24.918 -19.688 1.00 93.94 88 GLU A C 1
ATOM 695 O O . GLU A 1 88 ? 4.755 -24.663 -20.629 1.00 93.94 88 GLU A O 1
ATOM 700 N N . ASP A 1 89 ? 5.375 -26.018 -18.951 1.00 95.06 89 ASP A N 1
ATOM 701 C CA . ASP A 1 89 ? 4.359 -27.055 -19.111 1.00 95.06 89 ASP A CA 1
ATOM 702 C C . ASP A 1 89 ? 2.931 -26.564 -18.825 1.00 95.06 89 ASP A C 1
ATOM 704 O O . ASP A 1 89 ? 1.978 -27.083 -19.410 1.00 95.06 89 ASP A O 1
ATOM 708 N N . ARG A 1 90 ? 2.766 -25.538 -17.976 1.00 93.69 90 ARG A N 1
ATOM 709 C CA . ARG A 1 90 ? 1.457 -24.919 -17.696 1.00 93.69 90 ARG A CA 1
ATOM 710 C C . ARG A 1 90 ? 0.940 -24.084 -18.863 1.00 93.69 90 ARG A C 1
ATOM 712 O O . ARG A 1 90 ? -0.263 -23.847 -18.949 1.00 93.69 90 ARG A O 1
ATOM 719 N N . ASP A 1 91 ? 1.837 -23.614 -19.729 1.00 96.00 91 ASP A N 1
ATOM 720 C CA . ASP A 1 91 ? 1.503 -22.887 -20.953 1.00 96.00 91 ASP A CA 1
ATOM 721 C C . ASP A 1 91 ? 0.546 -21.690 -20.731 1.00 96.00 91 ASP A C 1
ATOM 723 O O . ASP A 1 91 ? -0.414 -21.461 -21.478 1.00 96.00 91 ASP A O 1
ATOM 727 N N . ASN A 1 92 ? 0.772 -20.945 -19.642 1.00 96.06 92 ASN A N 1
ATOM 728 C CA . ASN A 1 92 ? -0.157 -19.935 -19.138 1.00 96.06 92 ASN A CA 1
ATOM 729 C C . ASN A 1 92 ? 0.180 -18.513 -19.616 1.00 96.06 92 ASN A C 1
ATOM 731 O O . ASN A 1 92 ? 0.969 -17.806 -18.997 1.00 96.06 92 ASN A O 1
ATOM 735 N N . TYR A 1 93 ? -0.529 -18.057 -20.650 1.00 97.81 93 TYR A N 1
ATOM 736 C CA . TYR A 1 93 ? -0.376 -16.720 -21.245 1.00 97.81 93 TYR A CA 1
ATOM 737 C C . TYR A 1 93 ? -1.433 -15.705 -20.780 1.00 97.81 93 TYR A C 1
ATOM 739 O O . TYR A 1 93 ? -1.501 -14.589 -21.298 1.00 97.81 93 TYR A O 1
ATOM 747 N N . ARG A 1 94 ? -2.291 -16.058 -19.811 1.00 96.19 94 ARG A N 1
ATOM 748 C CA . ARG A 1 94 ? -3.449 -15.225 -19.426 1.00 96.19 94 ARG A CA 1
ATOM 749 C C . ARG A 1 94 ? -3.037 -13.823 -18.972 1.00 96.19 94 ARG A C 1
ATOM 751 O O . ARG A 1 94 ? -3.694 -12.856 -19.354 1.00 96.19 94 ARG A O 1
ATOM 758 N N . GLY A 1 95 ? -1.940 -13.723 -18.220 1.00 96.88 95 GLY A N 1
ATOM 759 C CA . GLY A 1 95 ? -1.401 -12.453 -17.733 1.00 96.88 95 GLY A CA 1
ATOM 760 C C . GLY A 1 95 ? -0.975 -11.514 -18.866 1.00 96.88 95 GLY A C 1
ATOM 761 O O . GLY A 1 95 ? -1.457 -10.385 -18.946 1.00 96.88 95 GLY A O 1
ATOM 762 N N . VAL A 1 96 ? -0.145 -11.988 -19.805 1.00 98.00 96 VAL A N 1
ATOM 763 C CA . VAL A 1 96 ? 0.327 -11.162 -20.937 1.00 98.00 96 VAL A CA 1
ATOM 764 C C . VAL A 1 96 ? -0.794 -10.798 -21.917 1.00 98.00 96 VAL A C 1
ATOM 766 O O . VAL A 1 96 ? -0.800 -9.686 -22.443 1.00 98.00 96 VAL A O 1
ATOM 769 N N . ILE A 1 97 ? -1.795 -11.670 -22.096 1.00 98.31 97 ILE A N 1
ATOM 770 C CA . ILE A 1 97 ? -3.012 -11.351 -22.863 1.00 98.31 97 ILE A CA 1
ATOM 771 C C . ILE A 1 97 ? -3.797 -10.225 -22.171 1.00 98.31 97 ILE A C 1
ATOM 773 O O . ILE A 1 97 ? -4.162 -9.234 -22.807 1.00 98.31 97 ILE A O 1
ATOM 777 N N . GLY A 1 98 ? -4.039 -10.348 -20.860 1.00 98.00 98 GLY A N 1
ATOM 778 C CA . GLY A 1 98 ? -4.731 -9.327 -20.065 1.00 98.00 98 GLY A CA 1
ATOM 779 C C . GLY A 1 98 ? -4.016 -7.974 -20.092 1.00 98.00 98 GLY A C 1
ATOM 780 O O . GLY A 1 98 ? -4.648 -6.938 -20.305 1.00 98.00 98 GLY A O 1
ATOM 781 N N . MET A 1 99 ? -2.690 -7.995 -19.978 1.00 97.88 99 MET A N 1
ATOM 782 C CA . MET A 1 99 ? -1.822 -6.824 -20.086 1.00 97.88 99 MET A CA 1
ATOM 783 C C . MET A 1 99 ? -1.888 -6.170 -21.474 1.00 97.88 99 MET A C 1
ATOM 785 O O . MET A 1 99 ? -2.067 -4.956 -21.575 1.00 97.88 99 MET A O 1
ATOM 789 N N . GLY A 1 100 ? -1.808 -6.952 -22.556 1.00 97.69 100 GLY A N 1
ATOM 790 C CA . GLY A 1 100 ? -1.941 -6.435 -23.922 1.00 97.69 100 GLY A CA 1
ATOM 791 C C . GLY A 1 100 ? -3.288 -5.745 -24.159 1.00 97.69 100 GLY A C 1
ATOM 792 O O . GLY A 1 100 ? -3.346 -4.653 -24.736 1.00 97.69 100 GLY A O 1
ATOM 793 N N . ARG A 1 101 ? -4.377 -6.323 -23.633 1.00 98.50 101 ARG A N 1
ATOM 794 C CA . ARG A 1 101 ? -5.710 -5.702 -23.660 1.00 98.50 101 ARG A CA 1
ATOM 795 C C . ARG A 1 101 ? -5.756 -4.397 -22.882 1.00 98.50 101 ARG A C 1
ATOM 797 O O . ARG A 1 101 ? -6.302 -3.428 -23.398 1.00 98.50 101 ARG A O 1
ATOM 804 N N . LEU A 1 102 ? -5.185 -4.350 -21.676 1.00 98.44 102 LEU A N 1
ATOM 805 C CA . LEU A 1 102 ? -5.122 -3.132 -20.864 1.00 98.44 102 LEU A CA 1
ATOM 806 C C . LEU A 1 102 ? -4.476 -1.982 -21.648 1.00 98.44 102 LEU A C 1
ATOM 808 O O . LEU A 1 102 ? -5.081 -0.920 -21.795 1.00 98.44 102 LEU A O 1
ATOM 812 N N . PHE A 1 103 ? -3.279 -2.201 -22.195 1.00 97.12 103 PHE A N 1
ATOM 813 C CA . PHE A 1 103 ? -2.530 -1.154 -22.894 1.00 97.12 103 PHE A CA 1
ATOM 814 C C . PHE A 1 103 ? -3.123 -0.761 -24.256 1.00 97.12 103 PHE A C 1
ATOM 816 O O . PHE A 1 103 ? -2.787 0.302 -24.790 1.00 97.12 103 PHE A O 1
ATOM 823 N N . SER A 1 104 ? -4.047 -1.561 -24.792 1.00 97.88 104 SER A N 1
ATOM 824 C CA . SER A 1 104 ? -4.805 -1.243 -26.011 1.00 97.88 104 SER A CA 1
ATOM 825 C C . SER A 1 104 ? -6.033 -0.367 -25.764 1.00 97.88 104 SER A C 1
ATOM 827 O O . SER A 1 104 ? -6.587 0.176 -26.718 1.00 97.88 104 SER A O 1
ATOM 829 N N . ARG A 1 105 ? -6.459 -0.199 -24.505 1.00 98.19 105 ARG A N 1
ATOM 830 C CA . ARG A 1 105 ? -7.582 0.681 -24.148 1.00 98.19 105 ARG A CA 1
ATOM 831 C C . ARG A 1 105 ? -7.241 2.149 -24.379 1.00 98.19 105 ARG A C 1
ATOM 833 O O . ARG A 1 105 ? -6.068 2.533 -24.396 1.00 98.19 105 ARG A O 1
ATOM 840 N N . GLY A 1 106 ? -8.274 2.988 -24.476 1.00 97.81 106 GLY A N 1
ATOM 841 C CA . GLY A 1 106 ? -8.119 4.442 -24.379 1.00 97.81 106 GLY A CA 1
ATOM 842 C C . GLY A 1 106 ? -7.514 4.852 -23.030 1.00 97.81 106 GLY A C 1
ATOM 843 O O . GLY A 1 106 ? -7.567 4.095 -22.066 1.00 97.81 106 GLY A O 1
ATOM 844 N N . ASN A 1 107 ? -6.913 6.043 -22.939 1.00 97.31 107 ASN A N 1
ATOM 845 C CA . ASN A 1 107 ? -6.120 6.428 -21.762 1.00 97.31 107 ASN A CA 1
ATOM 846 C C . ASN A 1 107 ? -6.901 6.360 -20.437 1.00 97.31 107 ASN A C 1
ATOM 848 O O . ASN A 1 107 ? -6.429 5.739 -19.492 1.00 97.31 107 ASN A O 1
ATOM 852 N N . ASN A 1 108 ? -8.114 6.918 -20.392 1.00 97.38 108 ASN A N 1
ATOM 853 C CA . ASN A 1 108 ? -8.931 6.935 -19.172 1.00 97.38 108 ASN A CA 1
ATOM 854 C C . ASN A 1 108 ? -9.367 5.523 -18.750 1.00 97.38 108 ASN A C 1
ATOM 856 O O . ASN A 1 108 ? -9.309 5.178 -17.576 1.00 97.38 108 ASN A O 1
ATOM 860 N N . GLU A 1 109 ? -9.761 4.687 -19.712 1.00 98.00 109 GLU A N 1
ATOM 861 C CA . GLU A 1 109 ? -10.148 3.294 -19.457 1.00 98.00 109 GLU A CA 1
ATOM 862 C C . GLU A 1 109 ? -8.960 2.419 -19.046 1.00 98.00 109 GLU A C 1
ATOM 864 O O . GLU A 1 109 ? -9.128 1.470 -18.282 1.00 98.00 109 GLU A O 1
ATOM 869 N N . MET A 1 110 ? -7.766 2.720 -19.568 1.00 98.19 110 MET A N 1
ATOM 870 C CA . MET A 1 110 ? -6.522 2.072 -19.167 1.00 98.19 110 MET A CA 1
ATOM 871 C C . MET A 1 110 ? -6.208 2.412 -17.711 1.00 98.19 110 MET A C 1
ATOM 873 O O . MET A 1 110 ? -6.058 1.498 -16.910 1.00 98.19 110 MET A O 1
ATOM 877 N N . LEU A 1 111 ? -6.201 3.698 -17.346 1.00 98.12 111 LEU A N 1
ATOM 878 C CA . LEU A 1 111 ? -5.913 4.140 -15.978 1.00 98.12 111 LEU A CA 1
ATOM 879 C C . LEU A 1 111 ? -6.907 3.571 -14.960 1.00 98.12 111 LEU A C 1
ATOM 881 O O . LEU A 1 111 ? -6.489 3.058 -13.929 1.00 98.12 111 LEU A O 1
ATOM 885 N N . ALA A 1 112 ? -8.204 3.579 -15.278 1.00 97.75 112 ALA A N 1
ATOM 886 C CA . ALA A 1 112 ? -9.234 3.034 -14.395 1.00 97.75 112 ALA A CA 1
ATOM 887 C C . ALA A 1 112 ? -9.101 1.515 -14.174 1.00 97.75 112 ALA A C 1
ATOM 889 O O . ALA A 1 112 ? -9.465 1.009 -13.117 1.00 97.75 112 ALA A O 1
ATOM 890 N N . ALA A 1 113 ? -8.594 0.774 -15.165 1.00 98.00 113 ALA A N 1
ATOM 891 C CA . ALA A 1 113 ? -8.459 -0.679 -15.089 1.00 98.00 113 ALA A CA 1
ATOM 892 C C . ALA A 1 113 ? -7.066 -1.158 -14.658 1.00 98.00 113 ALA A C 1
ATOM 894 O O . ALA A 1 113 ? -6.919 -2.319 -14.278 1.00 98.00 113 ALA A O 1
ATOM 895 N N . ALA A 1 114 ? -6.049 -0.295 -14.723 1.00 98.12 114 ALA A N 1
ATOM 896 C CA . ALA A 1 114 ? -4.667 -0.649 -14.427 1.00 98.12 114 ALA A CA 1
ATOM 897 C C . ALA A 1 114 ? -4.475 -1.248 -13.021 1.00 98.12 114 ALA A C 1
ATOM 899 O O . ALA A 1 114 ? -3.794 -2.269 -12.949 1.00 98.12 114 ALA A O 1
ATOM 900 N N . PRO A 1 115 ? -5.098 -0.741 -11.934 1.00 97.00 115 PRO A N 1
ATOM 901 C CA . PRO A 1 115 ? -4.898 -1.300 -10.593 1.00 97.00 115 PRO A CA 1
ATOM 902 C C . PRO A 1 115 ? -5.326 -2.767 -10.443 1.00 97.00 115 PRO A C 1
ATOM 904 O O . PRO A 1 115 ? -4.814 -3.464 -9.574 1.00 97.00 115 PRO A O 1
ATOM 907 N N . ALA A 1 116 ? -6.241 -3.246 -11.295 1.00 97.06 116 ALA A N 1
ATOM 908 C CA . ALA A 1 116 ? -6.709 -4.633 -11.296 1.00 97.06 116 ALA A CA 1
ATOM 909 C C . ALA A 1 116 ? -5.834 -5.576 -12.142 1.00 97.06 116 ALA A C 1
ATOM 911 O O . ALA A 1 116 ? -6.045 -6.784 -12.127 1.00 97.06 116 ALA A O 1
ATOM 912 N N . VAL A 1 117 ? -4.892 -5.039 -12.926 1.00 98.19 117 VAL A N 1
ATOM 913 C CA . VAL A 1 117 ? -4.076 -5.810 -13.882 1.00 98.19 117 VAL A CA 1
ATOM 914 C C . VAL A 1 117 ? -2.582 -5.661 -13.605 1.00 98.19 117 VAL A C 1
ATOM 916 O O . VAL A 1 117 ? -1.833 -6.602 -13.840 1.00 98.19 117 VAL A O 1
ATOM 919 N N . LEU A 1 118 ? -2.128 -4.506 -13.118 1.00 98.44 118 LEU A N 1
ATOM 920 C CA . LEU A 1 118 ? -0.724 -4.189 -12.864 1.00 98.44 118 LEU A CA 1
ATOM 921 C C . LEU A 1 118 ? -0.494 -3.951 -11.374 1.00 98.44 118 LEU A C 1
ATOM 923 O O . LEU A 1 118 ? -1.298 -3.298 -10.707 1.00 98.44 118 LEU A O 1
ATOM 927 N N . ASP A 1 119 ? 0.661 -4.379 -10.877 1.00 98.12 119 ASP A N 1
ATOM 928 C CA . ASP A 1 119 ? 1.220 -3.818 -9.651 1.00 98.12 119 ASP A CA 1
ATOM 929 C C . ASP A 1 119 ? 1.859 -2.463 -9.989 1.00 98.12 119 ASP A C 1
ATOM 931 O O . ASP A 1 119 ? 3.025 -2.388 -10.373 1.00 98.12 119 ASP A O 1
ATOM 935 N N . ILE A 1 120 ? 1.064 -1.388 -9.938 1.00 98.00 120 ILE A N 1
ATOM 936 C CA . ILE A 1 120 ? 1.489 -0.057 -10.402 1.00 98.00 120 ILE A CA 1
ATOM 937 C C . ILE A 1 120 ? 2.715 0.449 -9.629 1.00 98.00 120 ILE A C 1
ATOM 939 O O . ILE A 1 120 ? 3.610 1.036 -10.236 1.00 98.00 120 ILE A O 1
ATOM 943 N N . ASP A 1 121 ? 2.786 0.208 -8.318 1.00 97.25 121 ASP A N 1
ATOM 944 C CA . ASP A 1 121 ? 3.911 0.649 -7.490 1.00 97.25 121 ASP A CA 1
ATOM 945 C C . ASP A 1 121 ? 5.222 -0.004 -7.948 1.00 97.25 121 ASP A C 1
ATOM 947 O O . ASP A 1 121 ? 6.182 0.695 -8.292 1.00 97.25 121 ASP A O 1
ATOM 951 N N . GLN A 1 122 ? 5.230 -1.336 -8.065 1.00 96.88 122 GLN A N 1
ATOM 952 C CA . GLN A 1 122 ? 6.394 -2.094 -8.523 1.00 96.88 122 GLN A CA 1
ATOM 953 C C . GLN A 1 122 ? 6.772 -1.745 -9.973 1.00 96.88 122 GLN A C 1
ATOM 955 O O . GLN A 1 122 ? 7.959 -1.637 -10.317 1.00 96.88 122 GLN A O 1
ATOM 960 N N . TRP A 1 123 ? 5.768 -1.519 -10.821 1.00 97.19 123 TRP A N 1
ATOM 961 C CA . TRP A 1 123 ? 5.942 -1.163 -12.225 1.00 97.19 123 TRP A CA 1
ATOM 962 C C . TRP A 1 123 ? 6.625 0.198 -12.388 1.00 97.19 123 TRP A C 1
ATOM 964 O O . TRP A 1 123 ? 7.602 0.333 -13.133 1.00 97.19 123 TRP A O 1
ATOM 974 N N . LEU A 1 124 ? 6.147 1.214 -11.663 1.00 98.38 124 LEU A N 1
ATOM 975 C CA . LEU A 1 124 ? 6.718 2.561 -11.690 1.00 98.38 124 LEU A CA 1
ATOM 976 C C . LEU A 1 124 ? 8.110 2.599 -11.055 1.00 98.38 124 LEU A C 1
ATOM 978 O O . LEU A 1 124 ? 8.984 3.290 -11.584 1.00 98.38 124 LEU A O 1
ATOM 982 N N . ARG A 1 125 ? 8.364 1.813 -9.999 1.00 97.88 125 ARG A N 1
ATOM 983 C CA . ARG A 1 125 ? 9.708 1.691 -9.412 1.00 97.88 125 ARG A CA 1
ATOM 984 C C . ARG A 1 125 ? 10.716 1.092 -10.392 1.00 97.88 125 ARG A C 1
ATOM 986 O O . ARG A 1 125 ? 11.850 1.563 -10.476 1.00 97.88 125 ARG A O 1
ATOM 993 N N . SER A 1 126 ? 10.293 0.111 -11.186 1.00 96.88 126 SER A N 1
ATOM 994 C CA . SER A 1 126 ? 11.133 -0.481 -12.235 1.00 96.88 126 SER A CA 1
ATOM 995 C C . SER A 1 126 ? 11.468 0.530 -13.332 1.00 96.88 126 SER A C 1
ATOM 997 O O . SER A 1 126 ? 12.631 0.649 -13.720 1.00 96.88 126 SER A O 1
ATOM 999 N N . TYR A 1 127 ? 10.491 1.332 -13.774 1.00 97.50 127 TYR A N 1
ATOM 1000 C CA . TYR A 1 127 ? 10.769 2.450 -14.682 1.00 97.50 127 TYR A CA 1
ATOM 1001 C C . TYR A 1 127 ? 11.730 3.472 -14.073 1.00 97.50 127 TYR A C 1
ATOM 1003 O O . TYR A 1 127 ? 12.636 3.923 -14.769 1.00 97.50 127 TYR A O 1
ATOM 1011 N N . ALA A 1 128 ? 11.556 3.839 -12.800 1.00 98.06 128 ALA A N 1
ATOM 1012 C CA . ALA A 1 128 ? 12.425 4.798 -12.122 1.00 98.06 128 ALA A CA 1
ATOM 1013 C C . ALA A 1 128 ? 13.885 4.312 -12.097 1.00 98.06 128 ALA A C 1
ATOM 1015 O O . ALA A 1 128 ? 14.788 5.058 -12.484 1.00 98.06 128 ALA A O 1
ATOM 1016 N N . ALA A 1 129 ? 14.113 3.046 -11.735 1.00 96.06 129 ALA A N 1
ATOM 1017 C CA . ALA A 1 129 ? 15.444 2.445 -11.698 1.00 96.06 129 ALA A CA 1
ATOM 1018 C C . ALA A 1 129 ? 16.115 2.413 -13.082 1.00 96.06 129 ALA A C 1
ATOM 1020 O O . ALA A 1 129 ? 17.257 2.855 -13.229 1.00 96.06 129 ALA A O 1
ATOM 1021 N N . VAL A 1 130 ? 15.401 1.954 -14.116 1.00 95.88 130 VAL A N 1
ATOM 1022 C CA . VAL A 1 130 ? 15.955 1.862 -15.479 1.00 95.88 130 VAL A CA 1
ATOM 1023 C C . VAL A 1 130 ? 16.187 3.247 -16.089 1.00 95.88 130 VAL A C 1
ATOM 1025 O O . VAL A 1 130 ? 17.215 3.480 -16.729 1.00 95.88 130 VAL A O 1
ATOM 1028 N N . ALA A 1 131 ? 15.281 4.199 -15.843 1.00 96.25 131 ALA A N 1
ATOM 1029 C CA . ALA A 1 131 ? 15.453 5.581 -16.277 1.00 96.25 131 ALA A CA 1
ATOM 1030 C C . ALA A 1 131 ? 16.690 6.218 -15.632 1.00 96.25 131 ALA A C 1
ATOM 1032 O O . ALA A 1 131 ? 17.457 6.888 -16.325 1.00 96.25 131 ALA A O 1
ATOM 1033 N N . LEU A 1 132 ? 16.944 5.992 -14.338 1.00 97.00 132 LEU A N 1
ATOM 1034 C CA . LEU A 1 132 ? 18.164 6.474 -13.682 1.00 97.00 132 LEU A CA 1
ATOM 1035 C C . LEU A 1 132 ? 19.422 5.889 -14.328 1.00 97.00 132 LEU A C 1
ATOM 1037 O O . LEU A 1 132 ? 20.343 6.651 -14.619 1.00 97.00 132 LEU A O 1
ATOM 1041 N N . GLY A 1 133 ? 19.409 4.594 -14.655 1.00 94.50 133 GLY A N 1
ATOM 1042 C CA . GLY A 1 133 ? 20.485 3.913 -15.380 1.00 94.50 133 GLY A CA 1
ATOM 1043 C C . GLY A 1 133 ? 20.678 4.365 -16.832 1.00 94.50 133 GLY A C 1
ATOM 1044 O O . GLY A 1 133 ? 21.625 3.920 -17.472 1.00 94.50 133 GLY A O 1
ATOM 1045 N N . ALA A 1 134 ? 19.820 5.248 -17.362 1.00 94.38 134 ALA A N 1
ATOM 1046 C CA . ALA A 1 134 ? 19.943 5.834 -18.699 1.00 94.38 134 ALA A CA 1
ATOM 1047 C C . ALA A 1 134 ? 20.081 4.780 -19.823 1.00 94.38 134 ALA A C 1
ATOM 1049 O O . ALA A 1 134 ? 20.791 4.999 -20.813 1.00 94.38 134 ALA A O 1
ATOM 1050 N N . VAL A 1 135 ? 19.396 3.644 -19.652 1.00 93.00 135 VAL A N 1
ATOM 1051 C CA . VAL A 1 135 ? 19.463 2.467 -20.531 1.00 93.00 135 VAL A CA 1
ATOM 1052 C C . VAL A 1 135 ? 18.850 2.773 -21.892 1.00 93.00 135 VAL A C 1
ATOM 1054 O O . VAL A 1 135 ? 17.764 3.346 -21.943 1.00 93.00 135 VAL A O 1
ATOM 1057 N N . SER A 1 136 ? 19.510 2.401 -22.994 1.00 91.62 136 SER A N 1
ATOM 1058 C CA . SER A 1 136 ? 19.020 2.684 -24.355 1.00 91.62 136 SER A CA 1
ATOM 1059 C C . SER A 1 136 ? 18.222 1.560 -25.005 1.00 91.62 136 SER A C 1
ATOM 1061 O O . SER A 1 136 ? 17.226 1.840 -25.664 1.00 91.62 136 SER A O 1
ATOM 1063 N N . ASP A 1 137 ? 18.666 0.311 -24.869 1.00 91.50 137 ASP A N 1
ATOM 1064 C CA . ASP A 1 137 ? 18.151 -0.794 -25.680 1.00 91.50 137 ASP A CA 1
ATOM 1065 C C . ASP A 1 137 ? 17.167 -1.652 -24.892 1.00 91.50 137 ASP A C 1
ATOM 1067 O O . ASP A 1 137 ? 17.472 -2.750 -24.446 1.00 91.50 137 ASP A O 1
ATOM 1071 N N . SER A 1 138 ? 15.993 -1.093 -24.603 1.00 93.38 138 SER A N 1
ATOM 1072 C CA . SER A 1 138 ? 14.951 -1.832 -23.893 1.00 93.38 138 SER A CA 1
ATOM 1073 C C . SER A 1 138 ? 13.582 -1.198 -24.051 1.00 93.38 138 SER A C 1
ATOM 1075 O O . SER A 1 138 ? 13.456 -0.013 -24.371 1.00 93.38 138 SER A O 1
ATOM 1077 N N . TYR A 1 139 ? 12.541 -1.967 -23.733 1.00 94.88 139 TYR A N 1
ATOM 1078 C CA . TYR A 1 139 ? 11.167 -1.472 -23.649 1.00 94.88 139 TYR A CA 1
ATOM 1079 C C . TYR A 1 139 ? 11.033 -0.173 -22.841 1.00 94.88 139 TYR A C 1
ATOM 1081 O O . TYR A 1 139 ? 10.206 0.684 -23.167 1.00 94.88 139 TYR A O 1
ATOM 1089 N N . PHE A 1 140 ? 11.884 0.030 -21.835 1.00 94.12 140 PHE A N 1
ATOM 1090 C CA . PHE A 1 140 ? 11.863 1.211 -20.981 1.00 94.12 140 PHE A CA 1
ATOM 1091 C C . PHE A 1 140 ? 12.190 2.521 -21.708 1.00 94.12 140 PHE A C 1
ATOM 1093 O O . PHE A 1 140 ? 11.769 3.573 -21.231 1.00 94.12 140 PHE A O 1
ATOM 1100 N N . ASN A 1 141 ? 12.892 2.493 -22.846 1.00 84.50 141 ASN A N 1
ATOM 1101 C CA . ASN A 1 141 ? 13.396 3.695 -23.508 1.00 84.50 141 ASN A CA 1
ATOM 1102 C C . ASN A 1 141 ? 13.228 3.651 -25.027 1.00 84.50 141 ASN A C 1
ATOM 1104 O O . ASN A 1 141 ? 14.246 3.499 -25.681 1.00 84.50 141 ASN A O 1
ATOM 1108 N N . ASN A 1 142 ? 11.994 3.865 -25.538 1.00 73.81 142 ASN A N 1
ATOM 1109 C CA . ASN A 1 142 ? 11.579 4.017 -26.965 1.00 73.81 142 ASN A CA 1
ATOM 1110 C C . ASN A 1 142 ? 10.545 2.989 -27.507 1.00 73.81 142 ASN A C 1
ATOM 1112 O O . ASN A 1 142 ? 10.394 2.859 -28.720 1.00 73.81 142 ASN A O 1
ATOM 1116 N N . THR A 1 143 ? 9.789 2.281 -26.658 1.00 70.94 143 THR A N 1
ATOM 1117 C CA . THR A 1 143 ? 8.847 1.202 -27.062 1.00 70.94 143 THR A CA 1
ATOM 1118 C C . THR A 1 143 ? 9.490 -0.001 -27.76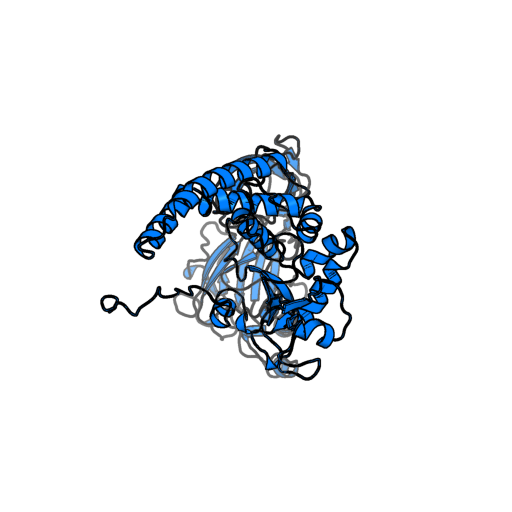8 1.00 70.94 143 THR A C 1
ATOM 1120 O O . THR A 1 143 ? 8.770 -0.814 -28.348 1.00 70.94 143 THR A O 1
ATOM 1123 N N . ASN A 1 144 ? 10.817 -0.166 -27.671 1.00 84.25 144 ASN A N 1
ATOM 1124 C CA . ASN A 1 144 ? 11.510 -1.375 -28.113 1.00 84.25 144 ASN A CA 1
ATOM 1125 C C . ASN A 1 144 ? 10.836 -2.639 -27.555 1.00 84.25 144 ASN A C 1
ATOM 1127 O O . ASN A 1 144 ? 10.471 -2.720 -26.384 1.00 84.25 144 ASN A O 1
ATOM 1131 N N . ALA A 1 145 ? 10.661 -3.646 -28.404 1.00 90.00 145 ALA A N 1
ATOM 1132 C CA . ALA A 1 145 ? 9.873 -4.828 -28.069 1.00 90.00 145 ALA A CA 1
ATOM 1133 C C . ALA A 1 145 ? 10.693 -5.948 -27.391 1.00 90.00 145 ALA A C 1
ATOM 1135 O O . ALA A 1 145 ? 10.571 -7.104 -27.782 1.00 90.00 145 ALA A O 1
ATOM 1136 N N . HIS A 1 146 ? 11.572 -5.605 -26.438 1.00 94.62 146 HIS A N 1
ATOM 1137 C CA . HIS A 1 146 ? 12.412 -6.578 -25.720 1.00 94.62 146 HIS A CA 1
ATOM 1138 C C . HIS A 1 146 ? 13.049 -6.022 -24.429 1.00 94.62 146 HIS A C 1
ATOM 1140 O O . HIS A 1 146 ? 12.746 -4.899 -24.008 1.00 94.62 146 HIS A O 1
ATOM 1146 N N . ASN A 1 147 ? 13.926 -6.820 -23.806 1.00 93.75 147 ASN A N 1
ATOM 1147 C CA . ASN A 1 147 ? 14.748 -6.490 -22.632 1.00 93.75 147 ASN A CA 1
ATOM 1148 C C . ASN A 1 147 ? 13.930 -6.110 -21.396 1.00 93.75 147 ASN A C 1
ATOM 1150 O O . ASN A 1 147 ? 14.165 -5.132 -20.685 1.00 93.75 147 ASN A O 1
ATOM 1154 N N . THR A 1 148 ? 12.909 -6.925 -21.144 1.00 93.88 148 THR A N 1
ATOM 1155 C CA . THR A 1 148 ? 12.159 -6.926 -19.892 1.00 93.88 148 THR A CA 1
ATOM 1156 C C . THR A 1 148 ? 11.463 -8.268 -19.687 1.00 93.88 148 THR A C 1
ATOM 1158 O O . THR A 1 148 ? 11.286 -9.059 -20.619 1.00 93.88 148 THR A O 1
ATOM 1161 N N . ARG A 1 149 ? 11.066 -8.542 -18.447 1.00 95.75 149 ARG A N 1
ATOM 1162 C CA . ARG A 1 149 ? 10.269 -9.702 -18.073 1.00 95.75 149 ARG A CA 1
ATOM 1163 C C . ARG A 1 149 ? 8.984 -9.269 -17.394 1.00 95.75 149 ARG A C 1
ATOM 1165 O O . ARG A 1 149 ? 8.981 -8.342 -16.592 1.00 95.75 149 ARG A O 1
ATOM 1172 N N . PHE A 1 150 ? 7.917 -9.998 -17.682 1.00 97.62 150 PHE A N 1
ATOM 1173 C CA . PHE A 1 150 ? 6.602 -9.795 -17.093 1.00 97.62 150 PHE A CA 1
ATOM 1174 C C . PHE A 1 150 ? 6.243 -10.984 -16.223 1.00 97.62 150 PHE A C 1
ATOM 1176 O O . PHE A 1 150 ? 6.235 -12.115 -16.707 1.00 97.62 150 PHE A O 1
ATOM 1183 N N . TYR A 1 151 ? 5.936 -10.732 -14.959 1.00 97.69 151 TYR A N 1
ATOM 1184 C CA . TYR A 1 151 ? 5.580 -11.772 -14.005 1.00 97.69 151 TYR A CA 1
ATOM 1185 C C . TYR A 1 151 ? 4.115 -11.642 -13.601 1.00 97.69 151 TYR A C 1
ATOM 1187 O O . TYR A 1 151 ? 3.710 -10.616 -13.067 1.00 97.69 151 TYR A O 1
ATOM 1195 N N . HIS A 1 152 ? 3.324 -12.676 -13.872 1.00 97.69 152 HIS A N 1
ATOM 1196 C CA . HIS A 1 152 ? 1.939 -12.776 -13.420 1.00 97.69 152 HIS A CA 1
ATOM 1197 C C . HIS A 1 152 ? 1.914 -13.404 -12.021 1.00 97.69 152 HIS A C 1
ATOM 1199 O O . HIS A 1 152 ? 2.159 -14.610 -11.895 1.00 97.69 152 HIS A O 1
ATOM 1205 N N . ARG A 1 153 ? 1.668 -12.581 -10.993 1.00 96.50 153 ARG A N 1
ATOM 1206 C CA . ARG A 1 153 ? 1.735 -12.972 -9.579 1.00 96.50 153 ARG A CA 1
ATOM 1207 C C . ARG A 1 153 ? 0.490 -13.773 -9.162 1.00 96.50 153 ARG A C 1
ATOM 1209 O O . ARG A 1 153 ? -0.617 -13.284 -9.369 1.00 96.50 153 ARG A O 1
ATOM 1216 N N . PRO A 1 154 ? 0.635 -14.971 -8.565 1.00 94.75 154 PRO A N 1
ATOM 1217 C CA . PRO A 1 154 ? -0.503 -15.811 -8.180 1.00 94.75 154 PRO A CA 1
ATOM 1218 C C . PRO A 1 154 ? -1.413 -15.212 -7.109 1.00 94.75 154 PRO A C 1
ATOM 1220 O O . PRO A 1 154 ? -2.626 -15.351 -7.229 1.00 94.75 154 PRO A O 1
ATOM 1223 N N . SER A 1 155 ? -0.845 -14.537 -6.105 1.00 91.62 155 SER A N 1
ATOM 1224 C CA . SER A 1 155 ? -1.591 -14.076 -4.925 1.00 91.62 155 SER A CA 1
ATOM 1225 C C . SER A 1 155 ? -2.715 -13.085 -5.240 1.00 91.62 155 SER A C 1
ATOM 1227 O O . SER A 1 155 ? -3.737 -13.078 -4.566 1.00 91.62 155 SER A O 1
ATOM 1229 N N . ASP A 1 156 ? -2.563 -12.268 -6.285 1.00 94.25 156 ASP A N 1
ATOM 1230 C CA . ASP A 1 156 ? -3.553 -11.252 -6.659 1.00 94.25 156 ASP A CA 1
ATOM 1231 C C . ASP A 1 156 ? -3.789 -11.111 -8.171 1.00 94.25 156 ASP A C 1
ATOM 1233 O O . ASP A 1 156 ? -4.546 -10.244 -8.608 1.00 94.25 156 ASP A O 1
ATOM 1237 N N . GLY A 1 157 ? -3.143 -11.943 -8.992 1.00 95.44 157 GLY A N 1
ATOM 1238 C CA . GLY A 1 157 ? -3.280 -11.923 -10.449 1.00 95.44 157 GLY A CA 1
ATOM 1239 C C . GLY A 1 157 ? -2.695 -10.682 -11.130 1.00 95.44 157 GLY A C 1
ATOM 1240 O O . GLY A 1 157 ? -2.941 -10.470 -12.321 1.00 95.44 157 GLY A O 1
ATOM 1241 N N . ARG A 1 158 ? -1.934 -9.841 -10.415 1.00 97.88 158 ARG A N 1
ATOM 1242 C CA . ARG A 1 158 ? -1.350 -8.621 -10.986 1.00 97.88 158 ARG A CA 1
ATOM 1243 C C . ARG A 1 158 ? -0.029 -8.904 -11.698 1.00 97.88 158 ARG A C 1
ATOM 1245 O O . ARG A 1 158 ? 0.738 -9.800 -11.345 1.00 97.88 158 ARG A O 1
ATOM 1252 N N . MET A 1 159 ? 0.233 -8.118 -12.736 1.00 98.19 159 MET A N 1
ATOM 1253 C CA . MET A 1 159 ? 1.455 -8.170 -13.529 1.00 98.19 159 MET A CA 1
ATOM 1254 C C . MET A 1 159 ? 2.526 -7.262 -12.925 1.00 98.19 159 MET A C 1
ATOM 1256 O O . MET A 1 159 ? 2.281 -6.078 -12.689 1.00 98.19 159 MET A O 1
ATOM 1260 N N . LEU A 1 160 ? 3.723 -7.811 -12.744 1.00 97.88 160 LEU A N 1
ATOM 1261 C CA . LEU A 1 160 ? 4.934 -7.094 -12.356 1.00 97.88 160 LEU A CA 1
ATOM 1262 C C . LEU A 1 160 ? 5.866 -6.954 -13.560 1.00 97.88 160 LEU A C 1
ATOM 1264 O O . LEU A 1 160 ? 5.894 -7.811 -14.450 1.00 97.88 160 LEU A O 1
ATOM 1268 N N . LEU A 1 161 ? 6.655 -5.884 -13.550 1.00 96.38 161 LEU A N 1
ATOM 1269 C CA . LEU A 1 161 ? 7.639 -5.549 -14.571 1.00 96.38 161 LEU A CA 1
ATOM 1270 C C . LEU A 1 161 ? 9.041 -5.723 -14.003 1.00 96.38 161 LEU A C 1
ATOM 1272 O O . LEU A 1 161 ? 9.404 -5.062 -13.037 1.00 96.38 161 LEU A O 1
ATOM 1276 N N . PHE A 1 162 ? 9.862 -6.554 -14.627 1.00 95.12 162 PHE A N 1
ATOM 1277 C CA . PHE A 1 162 ? 11.243 -6.760 -14.214 1.00 95.12 162 PHE A CA 1
ATOM 1278 C C . PHE A 1 162 ? 12.220 -6.298 -15.301 1.00 95.12 162 PHE A C 1
ATOM 1280 O O . PHE A 1 162 ? 12.106 -6.727 -16.457 1.00 95.12 162 PHE A O 1
ATOM 1287 N N . PRO A 1 163 ? 13.198 -5.438 -14.966 1.00 93.69 163 PRO A N 1
ATOM 1288 C CA . PRO A 1 163 ? 14.308 -5.145 -15.861 1.00 93.69 163 PRO A CA 1
ATOM 1289 C C . PRO A 1 163 ? 15.081 -6.424 -16.196 1.00 93.69 163 PRO A C 1
ATOM 1291 O O . PRO A 1 163 ? 15.338 -7.260 -15.332 1.00 93.69 163 PRO A O 1
ATOM 1294 N N . TRP A 1 164 ? 15.448 -6.590 -17.458 1.00 92.06 164 TRP A N 1
ATOM 1295 C CA . TRP A 1 164 ? 16.235 -7.723 -17.925 1.00 92.06 164 TRP A CA 1
ATOM 1296 C C . TRP A 1 164 ? 17.167 -7.246 -19.029 1.00 92.06 164 TRP A C 1
ATOM 1298 O O . TRP A 1 164 ? 16.719 -6.496 -19.883 1.00 92.06 164 TRP A O 1
ATOM 1308 N N . ASP A 1 165 ? 18.421 -7.694 -19.007 1.00 90.44 165 ASP A N 1
ATOM 1309 C CA . ASP A 1 165 ? 19.423 -7.340 -20.022 1.00 90.44 165 ASP A CA 1
ATOM 1310 C C . ASP A 1 165 ? 19.673 -5.821 -20.116 1.00 90.44 165 ASP A C 1
ATOM 1312 O O . ASP A 1 165 ? 19.377 -5.146 -21.095 1.00 90.44 165 ASP A O 1
ATOM 1316 N N . MET A 1 166 ? 20.135 -5.251 -18.997 1.00 92.12 166 MET A N 1
ATOM 1317 C CA . MET A 1 166 ? 20.406 -3.813 -18.840 1.00 92.12 166 MET A CA 1
ATOM 1318 C C . MET A 1 166 ? 21.896 -3.488 -19.044 1.00 92.12 166 MET A C 1
ATOM 1320 O O . MET A 1 166 ? 22.429 -2.580 -18.412 1.00 92.12 166 MET A O 1
ATOM 1324 N N . ASP A 1 167 ? 22.598 -4.252 -19.872 1.00 88.38 167 ASP A N 1
ATOM 1325 C CA . ASP A 1 167 ? 24.014 -4.050 -20.197 1.00 88.38 167 ASP A CA 1
ATOM 1326 C C . ASP A 1 167 ? 24.246 -2.789 -21.055 1.00 88.38 167 ASP A C 1
ATOM 1328 O O . ASP A 1 167 ? 25.276 -2.131 -20.915 1.00 88.38 167 ASP A O 1
ATOM 1332 N N . PHE A 1 168 ? 23.238 -2.344 -21.815 1.00 91.06 168 PHE A N 1
ATOM 1333 C CA . PHE A 1 168 ? 23.183 -1.021 -22.463 1.00 91.06 168 PHE A CA 1
ATOM 1334 C C . PHE A 1 168 ? 22.833 0.132 -21.492 1.00 91.06 168 PHE A C 1
ATOM 1336 O O . PHE A 1 168 ? 22.175 1.111 -21.868 1.00 91.06 168 PHE A O 1
ATOM 1343 N N . ALA A 1 169 ? 23.262 0.037 -20.232 1.00 91.81 169 ALA A N 1
ATOM 1344 C CA . ALA A 1 169 ? 23.167 1.107 -19.239 1.00 91.81 169 ALA A CA 1
ATOM 1345 C C . ALA A 1 169 ? 24.225 2.198 -19.454 1.00 91.81 169 ALA A C 1
ATOM 1347 O O . ALA A 1 169 ? 25.294 1.963 -20.009 1.00 91.81 169 ALA A O 1
ATOM 1348 N N . PHE A 1 170 ? 23.923 3.415 -18.992 1.00 92.00 170 PHE A N 1
ATOM 1349 C CA . PHE A 1 170 ? 24.777 4.605 -19.109 1.00 92.00 170 PHE A CA 1
ATOM 1350 C C . PHE A 1 170 ? 25.102 5.009 -20.561 1.00 92.00 170 PHE A C 1
ATOM 1352 O O . PHE A 1 170 ? 26.012 5.801 -20.802 1.00 92.00 170 PHE A O 1
ATOM 1359 N N . ILE A 1 171 ? 24.343 4.485 -21.531 1.00 92.12 171 ILE A N 1
ATOM 1360 C CA . ILE A 1 171 ? 24.535 4.739 -22.964 1.00 92.12 171 ILE A CA 1
ATOM 1361 C C . ILE A 1 171 ? 23.881 6.051 -23.387 1.00 92.12 171 ILE A C 1
ATOM 1363 O O . ILE A 1 171 ? 24.460 6.819 -24.159 1.00 92.12 171 ILE A O 1
ATOM 1367 N N . THR A 1 172 ? 22.673 6.338 -22.891 1.00 91.75 172 THR A N 1
ATOM 1368 C CA . THR A 1 172 ? 22.065 7.648 -23.153 1.00 91.75 172 THR A CA 1
ATOM 1369 C C . THR A 1 172 ? 22.695 8.715 -22.261 1.00 91.75 172 THR A C 1
ATOM 1371 O O . THR A 1 172 ? 23.148 8.432 -21.154 1.00 91.75 172 THR A O 1
ATOM 1374 N N . GLY A 1 173 ? 22.756 9.959 -22.745 1.00 94.62 173 GLY A N 1
ATOM 1375 C CA . GLY A 1 173 ? 23.408 11.044 -22.007 1.00 94.62 173 GLY A CA 1
ATOM 1376 C C . GLY A 1 173 ? 22.796 11.275 -20.619 1.00 94.62 173 GLY A C 1
ATOM 1377 O O . GLY A 1 173 ? 21.604 11.065 -20.418 1.00 94.62 173 GLY A O 1
ATOM 1378 N N . ALA A 1 174 ? 23.588 11.780 -19.668 1.00 96.88 174 ALA A N 1
ATOM 1379 C CA . ALA A 1 174 ? 23.160 11.980 -18.276 1.00 96.88 174 ALA A CA 1
ATOM 1380 C C . ALA A 1 174 ? 21.922 12.893 -18.116 1.00 96.88 174 ALA A C 1
ATOM 1382 O O . ALA A 1 174 ? 21.220 12.829 -17.107 1.00 96.88 174 ALA A O 1
ATOM 1383 N N . THR A 1 175 ? 21.613 13.718 -19.118 1.00 97.75 175 THR A N 1
ATOM 1384 C CA . THR A 1 175 ? 20.442 14.608 -19.167 1.00 97.75 175 THR A CA 1
ATOM 1385 C C . THR A 1 175 ? 19.326 14.111 -20.095 1.00 97.75 175 THR A C 1
ATOM 1387 O O . THR A 1 175 ? 18.433 14.878 -20.453 1.00 97.75 175 THR A O 1
ATOM 1390 N N . SER A 1 176 ? 19.359 12.839 -20.512 1.00 96.38 176 SER A N 1
ATOM 1391 C CA . SER A 1 176 ? 18.288 12.216 -21.299 1.00 96.38 176 SER A CA 1
ATOM 1392 C C . SER A 1 176 ? 16.964 12.192 -20.527 1.00 96.38 176 SER A C 1
ATOM 1394 O O . SER A 1 176 ? 16.950 12.294 -19.300 1.00 96.38 176 SER A O 1
ATOM 1396 N N . SER A 1 177 ? 15.837 12.058 -21.232 1.00 96.00 177 SER A N 1
ATOM 1397 C CA . SER A 1 177 ? 14.510 12.036 -20.599 1.00 96.00 177 SER A CA 1
ATOM 1398 C C . SER A 1 177 ? 14.422 10.995 -19.472 1.00 96.00 177 SER A C 1
ATOM 1400 O O . SER A 1 177 ? 14.987 9.906 -19.573 1.00 96.00 177 SER A O 1
ATOM 1402 N N . MET A 1 178 ? 13.692 11.325 -18.404 1.00 97.25 178 MET A N 1
ATOM 1403 C CA . MET A 1 178 ? 13.330 10.370 -17.347 1.00 97.25 178 MET A CA 1
ATOM 1404 C C . MET A 1 178 ? 12.083 9.555 -17.719 1.00 97.25 178 MET A C 1
ATOM 1406 O O . MET A 1 178 ? 11.856 8.486 -17.170 1.00 97.25 178 MET A O 1
ATOM 1410 N N . THR A 1 179 ? 11.297 10.014 -18.695 1.00 96.62 179 THR A N 1
ATOM 1411 C CA . THR A 1 179 ? 10.038 9.382 -19.115 1.00 96.62 179 THR A CA 1
ATOM 1412 C C . THR A 1 179 ? 10.023 9.049 -20.617 1.00 96.62 179 THR A C 1
ATOM 1414 O O . THR A 1 179 ? 9.108 9.448 -21.335 1.00 96.62 179 THR A O 1
ATOM 1417 N N . PRO A 1 180 ? 11.034 8.341 -21.158 1.00 93.19 180 PRO A N 1
ATOM 1418 C CA . PRO A 1 180 ? 11.159 8.142 -22.606 1.00 93.19 180 PRO A CA 1
ATOM 1419 C C . PRO A 1 180 ? 10.148 7.149 -23.211 1.00 93.19 180 PRO A C 1
ATOM 1421 O O . PRO A 1 180 ? 10.047 7.045 -24.433 1.00 93.19 180 PRO A O 1
ATOM 1424 N N . ASN A 1 181 ? 9.400 6.405 -22.392 1.00 94.94 181 ASN A N 1
ATOM 1425 C CA . ASN A 1 181 ? 8.404 5.437 -22.848 1.00 94.94 181 ASN A CA 1
ATOM 1426 C C . ASN A 1 181 ? 6.985 6.048 -22.864 1.00 94.94 181 ASN A C 1
ATOM 1428 O O . ASN A 1 181 ? 6.560 6.736 -21.930 1.00 94.94 181 ASN A O 1
ATOM 1432 N N . SER A 1 182 ? 6.234 5.792 -23.939 1.00 93.81 182 SER A N 1
ATOM 1433 C CA . SER A 1 182 ? 4.884 6.337 -24.123 1.00 93.81 182 SER A CA 1
ATOM 1434 C C . SER A 1 182 ? 3.836 5.679 -23.222 1.00 93.81 182 SER A C 1
ATOM 1436 O O . SER A 1 182 ? 2.938 6.370 -22.748 1.00 93.81 182 SER A O 1
ATOM 1438 N N . ASP A 1 183 ? 3.960 4.386 -22.923 1.00 95.25 183 ASP A N 1
ATOM 1439 C CA . ASP A 1 183 ? 3.074 3.685 -21.989 1.00 95.25 183 ASP A CA 1
ATOM 1440 C C . ASP A 1 183 ? 3.310 4.144 -20.539 1.00 95.25 183 ASP A C 1
ATOM 1442 O O . ASP A 1 183 ? 2.343 4.371 -19.812 1.00 95.25 183 ASP A O 1
ATOM 1446 N N . LEU A 1 184 ? 4.560 4.422 -20.146 1.00 96.44 184 LEU A N 1
ATOM 1447 C CA . LEU A 1 184 ? 4.876 5.116 -18.891 1.00 96.44 184 LEU A CA 1
ATOM 1448 C C . LEU A 1 184 ? 4.216 6.496 -18.858 1.00 96.44 184 LEU A C 1
ATOM 1450 O O . LEU A 1 184 ? 3.542 6.825 -17.888 1.00 96.44 184 LEU A O 1
ATOM 1454 N N . THR A 1 185 ? 4.379 7.290 -19.921 1.00 96.00 185 THR A N 1
ATOM 1455 C CA . THR A 1 185 ? 3.806 8.644 -20.014 1.00 96.00 185 THR A CA 1
ATOM 1456 C C . THR A 1 185 ? 2.279 8.622 -19.867 1.00 96.00 185 THR A C 1
ATOM 1458 O O . THR A 1 185 ? 1.702 9.509 -19.240 1.00 96.00 185 THR A O 1
ATOM 1461 N N . ARG A 1 186 ? 1.616 7.589 -20.400 1.00 96.56 186 ARG A N 1
ATOM 1462 C CA . ARG A 1 186 ? 0.184 7.345 -20.191 1.00 96.56 186 ARG A CA 1
ATOM 1463 C C . ARG A 1 186 ? -0.128 6.999 -18.736 1.00 96.56 186 ARG A C 1
ATOM 1465 O O . ARG A 1 186 ? -1.032 7.607 -18.172 1.00 96.56 186 ARG A O 1
ATOM 1472 N N . LEU A 1 187 ? 0.618 6.087 -18.110 1.00 97.25 187 LEU A N 1
ATOM 1473 C CA . LEU A 1 187 ? 0.412 5.706 -16.704 1.00 97.25 187 LEU A CA 1
ATOM 1474 C C . LEU A 1 187 ? 0.549 6.898 -15.747 1.00 97.25 187 LEU A C 1
ATOM 1476 O O . LEU A 1 187 ? -0.303 7.079 -14.884 1.00 97.25 187 LEU A O 1
ATOM 1480 N N . ILE A 1 188 ? 1.564 7.744 -15.938 1.00 97.69 188 ILE A N 1
ATOM 1481 C CA . ILE A 1 188 ? 1.817 8.932 -15.098 1.00 97.69 188 ILE A CA 1
ATOM 1482 C C . ILE A 1 188 ? 1.041 10.179 -15.549 1.00 97.69 188 ILE A C 1
ATOM 1484 O O . ILE A 1 188 ? 1.302 11.283 -15.068 1.00 97.69 188 ILE A O 1
ATOM 1488 N N . SER A 1 189 ? 0.115 10.041 -16.504 1.00 97.19 189 SER A N 1
ATOM 1489 C CA . SER A 1 189 ? -0.854 11.109 -16.779 1.00 97.19 189 SER A CA 1
ATOM 1490 C C . SER A 1 189 ? -1.890 11.226 -15.658 1.00 97.19 189 SER A C 1
ATOM 1492 O O . SER A 1 189 ? -2.434 12.309 -15.444 1.00 97.19 189 SER A O 1
ATOM 1494 N N . ASP A 1 190 ? -2.091 10.142 -14.906 1.00 97.19 190 ASP A N 1
ATOM 1495 C CA . ASP A 1 190 ? -2.746 10.173 -13.608 1.00 97.19 190 ASP A CA 1
ATOM 1496 C C . ASP A 1 190 ? -1.831 10.858 -12.567 1.00 97.19 190 ASP A C 1
ATOM 1498 O O . ASP A 1 190 ? -0.654 10.495 -12.447 1.00 97.19 190 ASP A O 1
ATOM 1502 N N . PRO A 1 191 ? -2.321 11.870 -11.827 1.00 96.56 191 PRO A N 1
ATOM 1503 C CA . PRO A 1 191 ? -1.498 12.633 -10.894 1.00 96.56 191 PRO A CA 1
ATOM 1504 C C . PRO A 1 191 ? -1.000 11.807 -9.697 1.00 96.56 191 PRO A C 1
ATOM 1506 O O . PRO A 1 191 ? 0.105 12.076 -9.220 1.00 96.56 191 PRO A O 1
ATOM 1509 N N . VAL A 1 192 ? -1.748 10.785 -9.264 1.00 96.44 192 VAL A N 1
ATOM 1510 C CA . VAL A 1 192 ? -1.347 9.887 -8.169 1.00 96.44 192 VAL A CA 1
ATOM 1511 C C . VAL A 1 192 ? -0.191 8.994 -8.624 1.00 96.44 192 VAL A C 1
ATOM 1513 O O . VAL A 1 192 ? 0.850 8.921 -7.971 1.00 96.44 192 VAL A O 1
ATOM 1516 N N . ASN A 1 193 ? -0.292 8.404 -9.814 1.00 97.81 193 ASN A N 1
ATOM 1517 C CA . ASN A 1 193 ? 0.807 7.654 -10.424 1.00 97.81 193 ASN A CA 1
ATOM 1518 C C . ASN A 1 193 ? 2.020 8.548 -10.708 1.00 97.81 193 ASN A C 1
ATOM 1520 O O . ASN A 1 193 ? 3.165 8.113 -10.575 1.00 97.81 193 ASN A O 1
ATOM 1524 N N . ARG A 1 194 ? 1.794 9.813 -11.084 1.00 97.88 194 ARG A N 1
ATOM 1525 C CA . ARG A 1 194 ? 2.872 10.780 -11.303 1.00 97.88 194 ARG A CA 1
ATOM 1526 C C . ARG A 1 194 ? 3.665 11.032 -10.028 1.00 97.88 194 ARG A C 1
ATOM 1528 O O . ARG A 1 194 ? 4.889 10.915 -10.078 1.00 97.88 194 ARG A O 1
ATOM 1535 N N . ARG A 1 195 ? 3.008 11.346 -8.902 1.00 96.81 195 ARG A N 1
ATOM 1536 C CA . ARG A 1 195 ? 3.720 11.505 -7.619 1.00 96.81 195 ARG A CA 1
ATOM 1537 C C . ARG A 1 195 ? 4.437 10.223 -7.222 1.00 96.81 195 ARG A C 1
ATOM 1539 O O . ARG A 1 195 ? 5.578 10.290 -6.788 1.00 96.81 195 ARG A O 1
ATOM 1546 N N . LEU A 1 196 ? 3.817 9.067 -7.456 1.00 97.50 196 LEU A N 1
ATOM 1547 C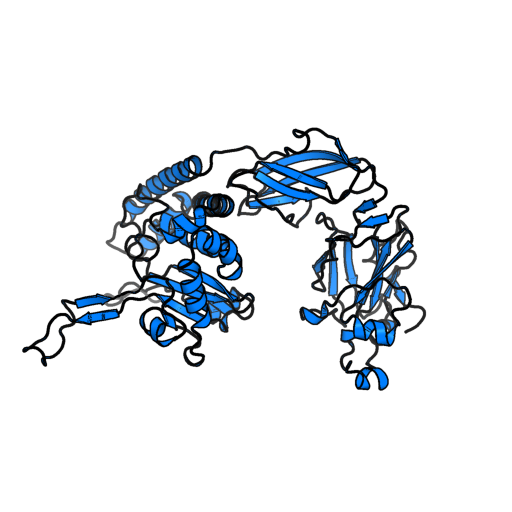 CA . LEU A 1 196 ? 4.373 7.770 -7.096 1.00 97.50 196 LEU A CA 1
ATOM 1548 C C . LEU A 1 196 ? 5.670 7.473 -7.856 1.00 97.50 196 LEU A C 1
ATOM 1550 O O . LEU A 1 196 ? 6.679 7.120 -7.251 1.00 97.50 196 LEU A O 1
ATOM 1554 N N . TYR A 1 197 ? 5.674 7.689 -9.173 1.00 98.62 197 TYR A N 1
ATOM 1555 C CA . TYR A 1 197 ? 6.866 7.548 -10.007 1.00 98.62 197 TYR A CA 1
ATOM 1556 C C . TYR A 1 197 ? 8.003 8.469 -9.545 1.00 98.62 197 TYR A C 1
ATOM 1558 O O . TYR A 1 197 ? 9.137 8.019 -9.379 1.00 98.62 197 TYR A O 1
ATOM 1566 N N . TRP A 1 198 ? 7.714 9.752 -9.311 1.00 98.50 198 TRP A N 1
ATOM 1567 C CA . TRP A 1 198 ? 8.743 10.708 -8.893 1.00 98.50 198 TRP A CA 1
ATOM 1568 C C . TRP A 1 198 ? 9.204 10.509 -7.447 1.00 98.50 198 TRP A C 1
ATOM 1570 O O . TRP A 1 198 ? 10.372 10.771 -7.163 1.00 98.50 198 TRP A O 1
ATOM 1580 N N . GLY A 1 199 ? 8.343 9.981 -6.576 1.00 98.25 199 GLY A N 1
ATOM 1581 C CA . GLY A 1 199 ? 8.708 9.509 -5.242 1.00 98.25 199 GLY A CA 1
ATOM 1582 C C . GLY A 1 199 ? 9.695 8.344 -5.308 1.00 98.25 199 GLY A C 1
ATOM 1583 O O . GLY A 1 199 ? 10.742 8.408 -4.677 1.00 98.25 199 GLY A O 1
ATOM 1584 N N . HIS A 1 200 ? 9.454 7.345 -6.171 1.00 98.69 200 HIS A N 1
ATOM 1585 C CA . HIS A 1 200 ? 10.418 6.256 -6.417 1.00 98.69 200 HIS A CA 1
ATOM 1586 C C . HIS A 1 200 ? 11.753 6.765 -6.969 1.00 98.69 200 HIS A C 1
ATOM 1588 O O . HIS A 1 200 ? 12.813 6.290 -6.564 1.00 98.69 200 HIS A O 1
ATOM 1594 N N . VAL A 1 201 ? 11.731 7.740 -7.887 1.00 98.69 201 VAL A N 1
ATOM 1595 C CA . VAL A 1 201 ? 12.963 8.383 -8.375 1.00 98.69 201 VAL A CA 1
ATOM 1596 C C . VAL A 1 201 ? 13.710 9.055 -7.219 1.00 98.69 201 VAL A C 1
ATOM 1598 O O . VAL A 1 201 ? 14.922 8.881 -7.114 1.00 98.69 201 VAL A O 1
ATOM 1601 N N . LEU A 1 202 ? 13.015 9.801 -6.355 1.00 98.12 202 LEU A N 1
ATOM 1602 C CA . LEU A 1 202 ? 13.621 10.482 -5.210 1.00 98.12 202 LEU A CA 1
ATOM 1603 C C . LEU A 1 202 ? 14.194 9.491 -4.181 1.00 98.12 202 LEU A C 1
ATOM 1605 O O . LEU A 1 202 ? 15.364 9.621 -3.833 1.00 98.12 202 LEU A O 1
ATOM 1609 N N . ASP A 1 203 ? 13.437 8.457 -3.800 1.00 98.19 203 ASP A N 1
ATOM 1610 C CA . ASP A 1 203 ? 13.880 7.375 -2.903 1.00 98.19 203 ASP A CA 1
ATOM 1611 C C . ASP A 1 203 ? 15.169 6.713 -3.410 1.00 98.19 203 ASP A C 1
ATOM 1613 O O . ASP A 1 203 ? 16.168 6.620 -2.690 1.00 98.19 203 ASP A O 1
ATOM 1617 N N . LEU A 1 204 ? 15.199 6.322 -4.689 1.00 98.19 204 LEU A N 1
ATOM 1618 C CA . LEU A 1 204 ? 16.392 5.731 -5.293 1.00 98.19 204 LEU A CA 1
ATOM 1619 C C . LEU A 1 204 ? 17.571 6.710 -5.268 1.00 98.19 204 LEU A C 1
ATOM 1621 O O . LEU A 1 204 ? 18.686 6.310 -4.942 1.00 98.19 204 LEU A O 1
ATOM 1625 N N . LEU A 1 205 ? 17.352 7.992 -5.570 1.00 97.88 205 LEU A N 1
ATOM 1626 C CA . LEU A 1 205 ? 18.399 9.018 -5.526 1.00 97.88 205 LEU A CA 1
ATOM 1627 C C . LEU A 1 205 ? 18.949 9.248 -4.118 1.00 97.88 205 LEU A C 1
ATOM 1629 O O . LEU A 1 205 ? 20.138 9.538 -3.976 1.00 97.88 205 LEU A O 1
ATOM 1633 N N . ASP A 1 206 ? 18.118 9.147 -3.088 1.00 95.62 206 ASP A N 1
ATOM 1634 C CA . ASP A 1 206 ? 18.539 9.333 -1.701 1.00 95.62 206 ASP A CA 1
ATOM 1635 C C . ASP A 1 206 ? 19.299 8.112 -1.167 1.00 95.62 206 ASP A C 1
ATOM 1637 O O . ASP A 1 206 ? 20.217 8.266 -0.360 1.00 95.62 206 ASP A O 1
ATOM 1641 N N . ARG A 1 207 ? 19.024 6.909 -1.687 1.00 92.88 207 ARG A N 1
ATOM 1642 C CA . ARG A 1 207 ? 19.499 5.660 -1.066 1.00 92.88 207 ARG A CA 1
ATOM 1643 C C . ARG A 1 207 ? 20.526 4.898 -1.888 1.00 92.88 207 ARG A C 1
ATOM 1645 O O . ARG A 1 207 ? 21.583 4.551 -1.363 1.00 92.88 207 ARG A O 1
ATOM 1652 N N . SER A 1 208 ? 20.241 4.648 -3.163 1.00 93.56 208 SER A N 1
ATOM 1653 C CA . SER A 1 208 ? 20.985 3.675 -3.977 1.00 93.56 208 SER A CA 1
ATOM 1654 C C . SER A 1 208 ? 21.545 4.226 -5.290 1.00 93.56 208 SER A C 1
ATOM 1656 O O . SER A 1 208 ? 22.364 3.572 -5.922 1.00 93.56 208 SER A O 1
ATOM 1658 N N . TYR A 1 209 ? 21.155 5.430 -5.706 1.00 95.25 209 TYR A N 1
ATOM 1659 C CA . TYR A 1 209 ? 21.617 6.093 -6.927 1.00 95.25 209 TYR A CA 1
ATOM 1660 C C . TYR A 1 209 ? 22.196 7.482 -6.615 1.00 95.25 209 TYR A C 1
ATOM 1662 O O . TYR A 1 209 ? 21.810 8.516 -7.168 1.00 95.25 209 TYR A O 1
ATOM 1670 N N . ASN A 1 210 ? 23.152 7.507 -5.689 1.00 92.56 210 ASN A N 1
ATOM 1671 C CA . ASN A 1 210 ? 23.956 8.683 -5.366 1.00 92.56 210 ASN A CA 1
ATOM 1672 C C . ASN A 1 210 ? 25.449 8.355 -5.408 1.00 92.56 210 ASN A C 1
ATOM 1674 O O . ASN A 1 210 ? 25.853 7.195 -5.328 1.00 92.56 210 ASN A O 1
ATOM 1678 N N . SER A 1 211 ? 26.277 9.396 -5.503 1.00 89.69 211 SER A N 1
ATOM 1679 C CA . SER A 1 211 ? 27.729 9.250 -5.617 1.00 89.69 211 SER A CA 1
ATOM 1680 C C . SER A 1 211 ? 28.358 8.497 -4.443 1.00 89.69 211 SER A C 1
ATOM 1682 O O . SER A 1 211 ? 29.334 7.792 -4.656 1.00 89.69 211 SER A O 1
ATOM 1684 N N . SER A 1 212 ? 27.815 8.609 -3.224 1.00 90.06 212 SER A N 1
ATOM 1685 C CA . SER A 1 212 ? 28.356 7.899 -2.057 1.00 90.06 212 SER A CA 1
ATOM 1686 C C . SER A 1 212 ? 28.138 6.390 -2.179 1.00 90.06 212 SER A C 1
ATOM 1688 O O . SER A 1 212 ? 29.096 5.618 -2.121 1.00 90.06 212 SER A O 1
ATOM 1690 N N . TYR A 1 213 ? 26.890 5.977 -2.419 1.00 94.12 213 TYR A N 1
ATOM 1691 C CA . TYR A 1 213 ? 26.518 4.572 -2.565 1.00 94.12 213 TYR A CA 1
ATOM 1692 C C . TYR A 1 213 ? 27.176 3.933 -3.793 1.00 94.12 213 TYR A C 1
ATOM 1694 O O . TYR A 1 213 ? 27.783 2.869 -3.698 1.00 94.12 213 TYR A O 1
ATOM 1702 N N . MET A 1 214 ? 27.098 4.599 -4.948 1.00 93.25 214 MET A N 1
ATOM 1703 C CA . MET A 1 214 ? 27.569 4.031 -6.211 1.00 93.25 214 MET A CA 1
ATOM 1704 C C . MET A 1 214 ? 29.091 3.959 -6.307 1.00 93.25 214 MET A C 1
ATOM 1706 O O . MET A 1 214 ? 29.603 3.016 -6.905 1.00 93.25 214 MET A O 1
ATOM 1710 N N . ARG A 1 215 ? 29.825 4.897 -5.689 1.00 91.38 215 ARG A N 1
ATOM 1711 C CA . ARG A 1 215 ? 31.295 4.863 -5.685 1.00 91.38 215 ARG A CA 1
ATOM 1712 C C . ARG A 1 215 ? 31.827 3.554 -5.107 1.00 91.38 215 ARG A C 1
ATOM 1714 O O . ARG A 1 215 ? 32.745 2.991 -5.685 1.00 91.38 215 ARG A O 1
ATOM 1721 N N . ARG A 1 216 ? 31.205 3.031 -4.042 1.00 92.12 216 ARG A N 1
ATOM 1722 C CA . ARG A 1 216 ? 31.578 1.733 -3.454 1.00 92.12 216 ARG A CA 1
ATOM 1723 C C . ARG A 1 216 ? 31.571 0.611 -4.496 1.00 92.12 216 ARG A C 1
ATOM 1725 O O . ARG A 1 216 ? 32.459 -0.232 -4.488 1.00 92.12 216 ARG A O 1
ATOM 1732 N N . TRP A 1 217 ? 30.562 0.584 -5.365 1.00 90.56 217 TRP A N 1
ATOM 1733 C CA . TRP A 1 217 ? 30.434 -0.439 -6.403 1.00 90.56 217 TRP A CA 1
ATOM 1734 C C . TRP A 1 217 ? 31.392 -0.209 -7.566 1.00 90.56 217 TRP A C 1
ATOM 1736 O O . TRP A 1 217 ? 31.973 -1.170 -8.056 1.00 90.56 217 TRP A O 1
ATOM 1746 N N . VAL A 1 218 ? 31.589 1.048 -7.975 1.00 89.94 218 VAL A N 1
ATOM 1747 C CA . VAL A 1 218 ? 32.580 1.409 -9.001 1.00 89.94 218 VAL A CA 1
ATOM 1748 C C . VAL A 1 218 ? 33.976 0.959 -8.568 1.00 89.94 218 VAL A C 1
ATOM 1750 O O . VAL A 1 218 ? 34.607 0.204 -9.298 1.00 89.94 218 VAL A O 1
ATOM 1753 N N . GLU A 1 219 ? 34.404 1.333 -7.358 1.00 89.94 219 GLU A N 1
ATOM 1754 C CA . GLU A 1 219 ? 35.700 0.940 -6.786 1.00 89.94 219 GLU A CA 1
ATOM 1755 C C . GLU A 1 219 ? 35.820 -0.590 -6.685 1.00 89.94 219 GLU A C 1
ATOM 1757 O O . GLU A 1 219 ? 36.817 -1.164 -7.114 1.00 89.94 219 GLU A O 1
ATOM 1762 N N . HIS A 1 220 ? 34.776 -1.271 -6.198 1.00 89.38 220 HIS A N 1
ATOM 1763 C CA . HIS A 1 220 ? 34.784 -2.730 -6.077 1.00 89.38 220 HIS A CA 1
ATOM 1764 C C . HIS A 1 220 ? 34.935 -3.452 -7.424 1.00 89.38 220 HIS A C 1
ATOM 1766 O O . HIS A 1 220 ? 35.706 -4.402 -7.528 1.00 89.38 220 HIS A O 1
ATOM 1772 N N . TYR A 1 221 ? 34.202 -3.040 -8.463 1.00 86.81 221 TYR A N 1
ATOM 1773 C CA . TYR A 1 221 ? 34.308 -3.687 -9.773 1.00 86.81 221 TYR A CA 1
ATOM 1774 C C . TYR A 1 221 ? 35.606 -3.330 -10.499 1.00 86.81 221 TYR A C 1
ATOM 1776 O O . TYR A 1 221 ? 36.132 -4.165 -11.233 1.00 86.81 221 TYR A O 1
ATOM 1784 N N . GLU A 1 222 ? 36.153 -2.138 -10.271 1.00 86.44 222 GLU A N 1
ATOM 1785 C CA . GLU A 1 222 ? 37.454 -1.738 -10.809 1.00 86.44 222 GLU A CA 1
ATOM 1786 C C . GLU A 1 222 ? 38.594 -2.615 -10.260 1.00 86.44 222 GLU A C 1
ATOM 1788 O O . GLU A 1 222 ? 39.469 -3.023 -11.023 1.00 86.44 222 GLU A O 1
ATOM 1793 N N . GLU A 1 223 ? 38.535 -3.021 -8.982 1.00 88.88 223 GLU A N 1
ATOM 1794 C CA . GLU A 1 223 ? 39.476 -3.997 -8.401 1.00 88.88 223 GLU A CA 1
ATOM 1795 C C . GLU A 1 223 ? 39.461 -5.355 -9.132 1.00 88.88 223 GLU A C 1
ATOM 1797 O O . GLU A 1 223 ? 40.487 -6.034 -9.205 1.00 88.88 223 GLU A O 1
ATOM 1802 N N . LEU A 1 224 ? 38.310 -5.757 -9.684 1.00 87.06 224 LEU A N 1
ATOM 1803 C CA . LEU A 1 224 ? 38.128 -7.032 -10.389 1.00 87.06 224 LEU A CA 1
ATOM 1804 C C . LEU A 1 224 ? 38.448 -6.942 -11.889 1.00 87.06 224 LEU A C 1
ATOM 1806 O O . LEU A 1 224 ? 38.781 -7.950 -12.513 1.00 87.06 224 LEU A O 1
ATOM 1810 N N . LEU A 1 225 ? 38.331 -5.753 -12.481 1.00 84.31 225 LEU A N 1
ATOM 1811 C CA . LEU A 1 225 ? 38.462 -5.512 -13.918 1.00 84.31 225 LEU A CA 1
ATOM 1812 C C . LEU A 1 225 ? 39.791 -4.828 -14.241 1.00 84.31 225 LEU A C 1
ATOM 1814 O O . LEU A 1 225 ? 39.831 -3.744 -14.824 1.00 84.31 225 LEU A O 1
ATOM 1818 N N . THR A 1 226 ? 40.899 -5.488 -13.895 1.00 77.06 226 THR A N 1
ATOM 1819 C CA . THR A 1 226 ? 42.253 -4.972 -14.145 1.00 77.06 226 THR A CA 1
ATOM 1820 C C . THR A 1 226 ? 42.419 -4.556 -15.615 1.00 77.06 226 THR A C 1
ATOM 1822 O O . THR A 1 226 ? 42.419 -5.406 -16.506 1.00 77.06 226 THR A O 1
ATOM 1825 N N . GLY A 1 227 ? 42.550 -3.249 -15.872 1.00 80.38 227 GLY A N 1
ATOM 1826 C CA . GLY A 1 227 ? 42.678 -2.675 -17.219 1.00 80.38 227 GLY A CA 1
ATOM 1827 C C . GLY A 1 227 ? 41.446 -1.934 -17.762 1.00 80.38 227 GLY A C 1
ATOM 1828 O O . GLY A 1 227 ? 41.537 -1.392 -18.863 1.00 80.38 227 GLY A O 1
ATOM 1829 N N . GLN A 1 228 ? 40.332 -1.870 -17.025 1.00 84.25 228 GLN A N 1
ATOM 1830 C CA . GLN A 1 228 ? 39.184 -1.011 -17.347 1.00 84.25 228 GLN A CA 1
ATOM 1831 C C . GLN A 1 228 ? 39.068 0.138 -16.339 1.00 84.25 228 GLN A C 1
ATOM 1833 O O . GLN A 1 228 ? 39.065 -0.101 -15.138 1.00 84.25 228 GLN A O 1
ATOM 1838 N N . ASP A 1 229 ? 38.950 1.375 -16.830 1.00 86.69 229 ASP A N 1
ATOM 1839 C CA . ASP A 1 229 ? 38.695 2.558 -15.996 1.00 86.69 229 ASP A CA 1
ATOM 1840 C C . ASP A 1 229 ? 37.183 2.804 -15.893 1.00 86.69 229 ASP A C 1
ATOM 1842 O O . ASP A 1 229 ? 36.536 3.202 -16.867 1.00 86.69 229 ASP A O 1
ATOM 1846 N N . LEU A 1 230 ? 36.622 2.554 -14.708 1.00 88.88 230 LEU A N 1
ATOM 1847 C CA . LEU A 1 230 ? 35.206 2.789 -14.408 1.00 88.88 230 LEU A CA 1
ATOM 1848 C C . LEU A 1 230 ? 34.953 4.163 -13.766 1.00 88.88 230 LEU A C 1
ATOM 1850 O O . LEU A 1 230 ? 33.795 4.559 -13.600 1.00 88.88 230 LEU A O 1
ATOM 1854 N N . THR A 1 231 ? 36.000 4.936 -13.461 1.00 84.69 231 THR A N 1
ATOM 1855 C CA . THR A 1 231 ? 35.906 6.265 -12.835 1.00 84.69 231 THR A CA 1
ATOM 1856 C C . THR A 1 231 ? 34.953 7.225 -13.564 1.00 84.69 231 THR A C 1
ATOM 1858 O O . THR A 1 231 ? 34.209 7.942 -12.877 1.00 84.69 231 THR A O 1
ATOM 1861 N N . PRO A 1 232 ? 34.875 7.249 -14.918 1.00 90.81 232 PRO A N 1
ATOM 1862 C CA . PRO A 1 232 ? 33.929 8.106 -15.632 1.00 90.81 232 PRO A CA 1
ATOM 1863 C C . PRO A 1 232 ? 32.466 7.918 -15.204 1.00 90.81 232 PRO A C 1
ATOM 1865 O O . PRO A 1 232 ? 31.712 8.899 -15.200 1.00 90.81 232 PRO A O 1
ATOM 1868 N N . LEU A 1 233 ? 32.070 6.715 -14.761 1.00 91.88 233 LEU A N 1
ATOM 1869 C CA . LEU A 1 233 ? 30.714 6.441 -14.271 1.00 91.88 233 LEU A CA 1
ATOM 1870 C C . LEU A 1 233 ? 30.366 7.270 -13.033 1.00 91.88 233 LEU A C 1
ATOM 1872 O O . LEU A 1 233 ? 29.229 7.717 -12.902 1.00 91.88 233 LEU A O 1
ATOM 1876 N N . THR A 1 234 ? 31.333 7.569 -12.163 1.00 91.56 234 THR A N 1
ATOM 1877 C CA . THR A 1 234 ? 31.098 8.422 -10.985 1.00 91.56 234 THR A CA 1
ATOM 1878 C C . THR A 1 234 ? 30.632 9.817 -11.402 1.00 91.56 234 THR A C 1
ATOM 1880 O O . THR A 1 234 ? 29.670 10.355 -10.844 1.00 91.56 234 THR A O 1
ATOM 1883 N N . SER A 1 235 ? 31.274 10.387 -12.428 1.00 93.44 235 SER A N 1
ATOM 1884 C CA . SER A 1 235 ? 30.912 11.705 -12.961 1.00 93.44 235 SER A CA 1
ATOM 1885 C C . SER A 1 235 ? 29.553 11.689 -13.665 1.00 93.44 235 SER A C 1
ATOM 1887 O O . SER A 1 235 ? 28.761 12.619 -13.494 1.00 93.44 235 SER A O 1
ATOM 1889 N N . PHE A 1 236 ? 29.250 10.611 -14.397 1.00 95.88 236 PHE A N 1
ATOM 1890 C CA . PHE A 1 236 ? 27.951 10.413 -15.029 1.00 95.88 236 PHE A CA 1
ATOM 1891 C C . PHE A 1 236 ? 26.841 10.347 -13.981 1.00 95.88 236 PHE A C 1
ATOM 1893 O O . PHE A 1 236 ? 25.856 11.075 -14.085 1.00 95.88 236 PHE A O 1
ATOM 1900 N N . ILE A 1 237 ? 27.010 9.513 -12.952 1.00 96.00 237 ILE A N 1
ATOM 1901 C CA . ILE A 1 237 ? 26.025 9.314 -11.886 1.00 96.00 237 ILE A CA 1
ATOM 1902 C C . ILE A 1 237 ? 25.771 10.634 -11.165 1.00 96.00 237 ILE A C 1
ATOM 1904 O O . ILE A 1 237 ? 24.620 11.014 -10.993 1.00 96.00 237 ILE A O 1
ATOM 1908 N N . GLN A 1 238 ? 26.813 11.401 -10.833 1.00 96.00 238 GLN A N 1
ATOM 1909 C CA . GLN A 1 238 ? 26.642 12.712 -10.204 1.00 96.00 238 GLN A CA 1
ATOM 1910 C C . GLN A 1 238 ? 25.804 13.676 -11.065 1.00 96.00 238 GLN A C 1
ATOM 1912 O O . GLN A 1 238 ? 24.900 14.349 -10.553 1.00 96.00 238 GLN A O 1
ATOM 1917 N N . GLN A 1 239 ? 26.080 13.742 -12.371 1.00 97.44 239 GLN A N 1
ATOM 1918 C CA . GLN A 1 239 ? 25.317 14.575 -13.305 1.00 97.44 239 GLN A CA 1
ATOM 1919 C C . GLN A 1 239 ? 23.874 14.081 -13.448 1.00 97.44 239 GLN A C 1
ATOM 1921 O O . GLN A 1 239 ? 22.942 14.883 -13.370 1.00 97.44 239 GLN A O 1
ATOM 1926 N N . ARG A 1 240 ? 23.679 12.765 -13.590 1.00 97.75 240 ARG A N 1
ATOM 1927 C CA . ARG A 1 240 ? 22.366 12.126 -13.730 1.00 97.75 240 ARG A CA 1
ATOM 1928 C C . ARG A 1 240 ? 21.512 12.330 -12.487 1.00 97.75 240 ARG A C 1
ATOM 1930 O O . ARG A 1 240 ? 20.362 12.733 -12.618 1.00 97.75 240 ARG A O 1
ATOM 1937 N N . SER A 1 241 ? 22.072 12.131 -11.294 1.00 97.75 241 SER A N 1
ATOM 1938 C CA . SER A 1 241 ? 21.369 12.356 -10.031 1.00 97.75 241 SER A CA 1
ATOM 1939 C C . SER A 1 241 ? 20.959 13.821 -9.880 1.00 97.75 241 SER A C 1
ATOM 1941 O O . SER A 1 241 ? 19.824 14.108 -9.507 1.00 97.75 241 SER A O 1
ATOM 1943 N N . SER A 1 242 ? 21.844 14.760 -10.232 1.00 97.62 242 SER A N 1
ATOM 1944 C CA . SER A 1 242 ? 21.536 16.198 -10.192 1.00 97.62 242 SER A CA 1
ATOM 1945 C C . SER A 1 242 ? 20.413 16.570 -11.165 1.00 97.62 242 SER A C 1
ATOM 1947 O O . SER A 1 242 ? 19.475 17.277 -10.795 1.00 97.62 242 SER A O 1
ATOM 1949 N N . PHE A 1 243 ? 20.476 16.053 -12.395 1.00 98.50 243 PHE A N 1
ATOM 1950 C CA . PHE A 1 243 ? 19.436 16.236 -13.401 1.00 98.50 243 PHE A CA 1
ATOM 1951 C C . PHE A 1 243 ? 18.095 15.651 -12.943 1.00 98.50 243 PHE A C 1
ATOM 1953 O O . PHE A 1 243 ? 17.086 16.355 -12.966 1.00 98.50 243 PHE A O 1
ATOM 1960 N N . ALA A 1 244 ? 18.085 14.403 -12.469 1.00 98.50 244 ALA A N 1
ATOM 1961 C CA . ALA A 1 244 ? 16.880 13.709 -12.028 1.00 98.50 244 ALA A CA 1
ATOM 1962 C C . ALA A 1 244 ? 16.210 14.411 -10.836 1.00 98.50 244 ALA A C 1
ATOM 1964 O O . ALA A 1 244 ? 14.998 14.603 -10.863 1.00 98.50 244 ALA A O 1
ATOM 1965 N N . ARG A 1 245 ? 16.975 14.911 -9.851 1.00 98.06 245 ARG A N 1
ATOM 1966 C CA . ARG A 1 245 ? 16.423 15.753 -8.766 1.00 98.06 245 ARG A CA 1
ATOM 1967 C C . ARG A 1 245 ? 15.760 17.024 -9.295 1.00 98.06 245 ARG A C 1
ATOM 1969 O O . ARG A 1 245 ? 14.717 17.430 -8.787 1.00 98.06 245 ARG A O 1
ATOM 1976 N N . GLY A 1 246 ? 16.347 17.649 -10.315 1.00 98.31 246 GLY A N 1
ATOM 1977 C CA . GLY A 1 246 ? 15.726 18.777 -11.010 1.00 98.31 246 GLY A CA 1
ATOM 1978 C C . GLY A 1 246 ? 14.410 18.385 -11.687 1.00 98.31 246 GLY A C 1
ATOM 1979 O O . GLY A 1 246 ? 13.427 19.111 -11.574 1.00 98.31 246 GLY A O 1
ATOM 1980 N N . GLN A 1 247 ? 14.363 17.217 -12.333 1.00 98.44 247 GLN A N 1
ATOM 1981 C CA . GLN A 1 247 ? 13.143 16.709 -12.968 1.00 98.44 247 GLN A CA 1
ATOM 1982 C C . GLN A 1 247 ? 12.037 16.388 -11.955 1.00 98.44 247 GLN A C 1
ATOM 1984 O O . GLN A 1 247 ? 10.895 16.760 -12.207 1.00 98.44 247 GLN A O 1
ATOM 1989 N N . VAL A 1 248 ? 12.370 15.802 -10.797 1.00 98.31 248 VAL A N 1
ATOM 1990 C CA . VAL A 1 248 ? 11.415 15.580 -9.693 1.00 98.31 248 VAL A CA 1
ATOM 1991 C C . VAL A 1 248 ? 10.729 16.898 -9.316 1.00 98.31 248 VAL A C 1
ATOM 1993 O O . VAL A 1 248 ? 9.506 16.990 -9.366 1.00 98.31 248 VAL A O 1
ATOM 1996 N N . ARG A 1 249 ? 11.514 17.950 -9.032 1.00 97.06 249 ARG A N 1
ATOM 1997 C CA . ARG A 1 249 ? 10.995 19.277 -8.641 1.00 97.06 249 ARG A CA 1
ATOM 1998 C C . ARG A 1 249 ? 10.160 19.951 -9.729 1.00 97.06 249 ARG A C 1
ATOM 2000 O O . ARG A 1 249 ? 9.246 20.704 -9.413 1.00 97.06 249 ARG A O 1
ATOM 2007 N N . ASN A 1 250 ? 10.486 19.710 -10.998 1.00 96.50 250 ASN A N 1
ATOM 2008 C CA . ASN A 1 250 ? 9.732 20.256 -12.124 1.00 96.50 250 ASN A CA 1
ATOM 2009 C C . ASN A 1 250 ? 8.400 19.528 -12.331 1.00 96.50 250 ASN A C 1
ATOM 2011 O O . ASN A 1 250 ? 7.419 20.151 -12.728 1.00 96.50 250 ASN A O 1
ATOM 2015 N N . ALA A 1 251 ? 8.374 18.214 -12.112 1.00 96.19 251 ALA A N 1
ATOM 2016 C CA . ALA A 1 251 ? 7.195 17.399 -12.362 1.00 96.19 251 ALA A CA 1
ATOM 2017 C C . ALA A 1 251 ? 6.183 17.439 -11.212 1.00 96.19 251 ALA A C 1
ATOM 2019 O O . ALA A 1 251 ? 4.978 17.382 -11.463 1.00 96.19 251 ALA A O 1
ATOM 2020 N N . VAL A 1 252 ? 6.669 17.545 -9.973 1.00 95.75 252 VAL A N 1
ATOM 2021 C CA . VAL A 1 252 ? 5.850 17.765 -8.780 1.00 95.75 252 VAL A CA 1
ATOM 2022 C C . VAL A 1 252 ? 6.524 18.854 -7.938 1.00 95.75 252 VAL A C 1
ATOM 2024 O O . VAL A 1 252 ? 7.546 18.582 -7.301 1.00 95.75 252 VAL A O 1
ATOM 2027 N N . PRO A 1 253 ? 6.008 20.096 -7.954 1.00 94.38 253 PRO A N 1
ATOM 2028 C CA . PRO A 1 253 ? 6.535 21.179 -7.130 1.00 94.38 253 PRO A CA 1
ATOM 2029 C C . PRO A 1 253 ? 6.530 20.824 -5.639 1.00 94.38 253 PRO A C 1
ATOM 2031 O O . PRO A 1 253 ? 5.630 20.143 -5.161 1.00 94.38 253 PRO A O 1
ATOM 2034 N N . GLY A 1 254 ? 7.552 21.280 -4.910 1.00 94.94 254 GLY A N 1
ATOM 2035 C CA . GLY A 1 254 ? 7.667 21.052 -3.468 1.00 94.94 254 GLY A CA 1
ATOM 2036 C C . GLY A 1 254 ? 6.548 21.734 -2.686 1.00 94.94 254 GLY A C 1
ATOM 2037 O O . GLY A 1 254 ? 6.337 22.935 -2.859 1.00 94.94 254 GLY A O 1
ATOM 2038 N N . VAL A 1 255 ? 5.895 20.988 -1.795 1.00 96.81 255 VAL A N 1
ATOM 2039 C CA . VAL A 1 255 ? 4.923 21.504 -0.823 1.00 96.81 255 VAL A CA 1
ATOM 2040 C C . VAL A 1 255 ? 5.283 21.011 0.575 1.00 96.81 255 VAL A C 1
ATOM 2042 O O . VAL A 1 255 ? 5.808 19.911 0.738 1.00 96.81 255 VAL A O 1
ATOM 2045 N N . SER A 1 256 ? 5.018 21.824 1.593 1.00 97.25 256 SER A N 1
ATOM 2046 C CA . SER A 1 256 ? 5.148 21.371 2.975 1.00 97.25 256 SER A CA 1
ATOM 2047 C C . SER A 1 256 ? 4.076 20.334 3.299 1.00 97.25 256 SER A C 1
ATOM 2049 O O . SER A 1 256 ? 2.943 20.422 2.818 1.00 97.25 256 SER A O 1
ATOM 2051 N N . PHE A 1 257 ? 4.426 19.377 4.153 1.00 98.50 257 PHE A N 1
ATOM 2052 C CA . PHE A 1 257 ? 3.418 18.539 4.780 1.00 98.50 257 PHE A CA 1
ATOM 2053 C C . PHE A 1 257 ? 2.552 19.390 5.715 1.00 98.50 257 PHE A C 1
ATOM 2055 O O . PHE A 1 257 ? 3.106 20.123 6.536 1.00 98.50 257 PHE A O 1
ATOM 2062 N N . ALA A 1 258 ? 1.230 19.326 5.563 1.00 98.44 258 ALA A N 1
ATOM 2063 C CA . ALA A 1 258 ? 0.290 20.079 6.392 1.00 98.44 258 ALA A CA 1
ATOM 2064 C C . ALA A 1 258 ? -1.103 19.440 6.389 1.00 98.44 258 ALA A C 1
ATOM 2066 O O . ALA A 1 258 ? -1.528 18.899 5.371 1.00 98.44 258 ALA A O 1
ATOM 2067 N N . ILE A 1 259 ? -1.830 19.566 7.495 1.00 98.62 259 ILE A N 1
ATOM 2068 C CA . ILE A 1 259 ? -3.272 19.346 7.607 1.00 98.62 259 ILE A CA 1
ATOM 2069 C C . ILE A 1 259 ? -3.964 20.622 7.120 1.00 98.62 259 ILE A C 1
ATOM 2071 O O . ILE A 1 259 ? -3.698 21.716 7.609 1.00 98.62 259 ILE A O 1
ATOM 2075 N N . THR A 1 260 ? -4.863 20.497 6.146 1.00 98.44 260 THR A N 1
ATOM 2076 C CA . THR A 1 260 ? -5.577 21.638 5.549 1.00 98.44 260 THR A CA 1
ATOM 2077 C C . THR A 1 260 ? -7.067 21.661 5.868 1.00 98.44 260 THR A C 1
ATOM 2079 O O . THR A 1 260 ? -7.730 22.663 5.587 1.00 98.44 260 THR A O 1
ATOM 2082 N N . THR A 1 261 ? -7.622 20.592 6.450 1.00 98.31 261 THR A N 1
ATOM 2083 C CA . THR A 1 261 ? -8.995 20.609 6.981 1.00 98.31 261 THR A CA 1
ATOM 2084 C C . THR A 1 261 ? -9.168 21.782 7.940 1.00 98.31 261 THR A C 1
ATOM 2086 O O . THR A 1 261 ? -8.312 22.023 8.783 1.00 98.31 261 THR A O 1
ATOM 2089 N N . ASN A 1 262 ? -10.260 22.537 7.779 1.00 97.94 262 ASN A N 1
ATOM 2090 C CA . ASN A 1 262 ? -10.525 23.765 8.536 1.00 97.94 262 ASN A CA 1
ATOM 2091 C C . ASN A 1 262 ? -9.359 24.786 8.511 1.00 97.94 262 ASN A C 1
ATOM 2093 O O . ASN A 1 262 ? -9.152 25.534 9.456 1.00 97.94 262 ASN A O 1
ATOM 2097 N N . GLY A 1 263 ? -8.562 24.812 7.436 1.00 97.19 263 GLY A N 1
ATOM 2098 C CA . GLY A 1 263 ? -7.398 25.699 7.337 1.00 97.19 263 GLY A CA 1
ATOM 2099 C C . GLY A 1 263 ? -6.227 25.320 8.251 1.00 97.19 263 GLY A C 1
ATOM 2100 O O . GLY A 1 263 ? -5.307 26.122 8.384 1.00 97.19 263 GLY A O 1
ATOM 2101 N N . GLY A 1 264 ? -6.252 24.125 8.852 1.00 96.81 264 GLY A N 1
ATOM 2102 C CA . GLY A 1 264 ? -5.278 23.672 9.848 1.00 96.81 264 GLY A CA 1
ATOM 2103 C C . GLY A 1 264 ? -5.622 24.079 11.286 1.00 96.81 264 GLY A C 1
ATOM 2104 O O . GLY A 1 264 ? -4.890 23.715 12.202 1.00 96.81 264 GLY A O 1
ATOM 2105 N N . ASP A 1 265 ? -6.724 24.805 11.500 1.00 98.12 265 ASP A N 1
ATOM 2106 C CA . ASP A 1 265 ? -7.174 25.221 12.829 1.00 98.12 265 ASP A CA 1
ATOM 2107 C C . ASP A 1 265 ? -8.019 24.130 13.512 1.00 98.12 265 ASP A C 1
ATOM 2109 O O . ASP A 1 265 ? -8.764 23.399 12.852 1.00 98.12 265 ASP A O 1
ATOM 2113 N N . ASP A 1 266 ? -7.968 24.080 14.846 1.00 98.38 266 ASP A N 1
ATOM 2114 C CA . ASP A 1 266 ? -8.811 23.218 15.685 1.00 98.38 266 ASP A CA 1
ATOM 2115 C C . ASP A 1 266 ? -10.313 23.400 15.384 1.00 98.38 266 ASP A C 1
ATOM 2117 O O . ASP A 1 266 ? -10.776 24.507 15.084 1.00 98.38 266 ASP A O 1
ATOM 2121 N N . PHE A 1 267 ? -11.100 22.324 15.494 1.00 98.31 267 PHE A N 1
ATOM 2122 C CA . PHE A 1 267 ? -12.537 22.367 15.199 1.00 98.31 267 PHE A CA 1
ATOM 2123 C C . PHE A 1 267 ? -13.365 21.320 15.948 1.00 98.31 267 PHE A C 1
ATOM 2125 O O . PHE A 1 267 ? -12.853 20.324 16.458 1.00 98.31 267 PHE A O 1
ATOM 2132 N N . ASP A 1 268 ? -14.679 21.542 15.967 1.00 97.88 268 ASP A N 1
ATOM 2133 C CA . ASP A 1 268 ? -15.657 20.590 16.484 1.00 97.88 268 ASP A CA 1
ATOM 2134 C C . ASP A 1 268 ? -16.187 19.711 15.345 1.00 97.88 268 ASP A C 1
ATOM 2136 O O . ASP A 1 268 ? -16.536 20.199 14.267 1.00 97.88 268 ASP A O 1
ATOM 2140 N N . ALA A 1 269 ? -16.293 18.411 15.600 1.00 96.62 269 ALA A N 1
ATOM 2141 C CA . ALA A 1 269 ? -16.850 17.435 14.678 1.00 96.62 269 ALA A CA 1
ATOM 2142 C C . ALA A 1 269 ? -18.152 16.856 15.241 1.00 96.62 269 ALA A C 1
ATOM 2144 O O . ALA A 1 269 ? -18.195 16.363 16.370 1.00 96.62 269 ALA A O 1
ATOM 2145 N N . GLY A 1 270 ? -19.222 16.919 14.446 1.00 94.06 270 GLY A N 1
ATOM 2146 C CA . GLY A 1 270 ? -20.527 16.327 14.768 1.00 94.06 270 GLY A CA 1
ATOM 2147 C C . GLY A 1 270 ? -20.670 14.867 14.333 1.00 94.06 270 GLY A C 1
ATOM 2148 O O . GLY A 1 270 ? -21.744 14.290 14.481 1.00 94.06 270 GLY A O 1
ATOM 2149 N N . GLU A 1 271 ? -19.608 14.280 13.786 1.00 89.88 271 GLU A N 1
ATOM 2150 C CA . GLU A 1 271 ? -19.558 12.913 13.278 1.00 89.88 271 GLU A CA 1
ATOM 2151 C C . GLU A 1 271 ? -18.158 12.316 13.469 1.00 89.88 271 GLU A C 1
ATOM 2153 O O . GLU A 1 271 ? -17.171 13.038 13.624 1.00 89.88 271 GLU A O 1
ATOM 2158 N N . THR A 1 272 ? -18.080 10.987 13.463 1.00 90.00 272 THR A N 1
ATOM 2159 C CA . THR A 1 272 ? -16.835 10.214 13.463 1.00 90.00 272 THR A CA 1
ATOM 2160 C C . THR A 1 272 ? -17.029 8.979 12.572 1.00 90.00 272 THR A C 1
ATOM 2162 O O . THR A 1 272 ? -18.126 8.415 12.591 1.00 90.00 272 THR A O 1
ATOM 2165 N N . PRO A 1 273 ? -16.013 8.539 11.805 1.00 91.56 273 PRO A N 1
ATOM 2166 C CA . PRO A 1 273 ? -14.694 9.160 11.637 1.00 91.56 273 PRO A CA 1
ATOM 2167 C C . PRO A 1 273 ? -14.746 10.491 10.873 1.00 91.56 273 PRO A C 1
ATOM 2169 O O . PRO A 1 273 ? -15.622 10.709 10.041 1.00 91.56 273 PRO A O 1
ATOM 2172 N N . VAL A 1 274 ? -13.776 11.371 11.131 1.00 93.81 274 VAL A N 1
ATOM 2173 C CA . VAL A 1 274 ? -13.588 12.624 10.384 1.00 93.81 274 VAL A CA 1
ATOM 2174 C C . VAL A 1 274 ? -12.589 12.404 9.260 1.00 93.81 274 VAL A C 1
ATOM 2176 O O . VAL A 1 274 ? -11.521 11.834 9.472 1.00 93.81 274 VAL A O 1
ATOM 2179 N N . VAL A 1 275 ? -12.902 12.892 8.061 1.00 96.12 275 VAL A N 1
ATOM 2180 C CA . VAL A 1 275 ? -11.934 12.913 6.959 1.00 96.12 275 VAL A CA 1
ATOM 2181 C C . VAL A 1 275 ? -11.037 14.138 7.107 1.00 96.12 275 VAL A C 1
ATOM 2183 O O . VAL A 1 275 ? -11.475 15.275 6.929 1.00 96.12 275 VAL A O 1
ATOM 2186 N N . LEU A 1 276 ? -9.768 13.897 7.423 1.00 97.56 276 LEU A N 1
ATOM 2187 C CA . LEU A 1 276 ? -8.727 14.906 7.331 1.00 97.56 276 LEU A CA 1
ATOM 2188 C C . LEU A 1 276 ? -8.179 14.964 5.912 1.00 97.56 276 LEU A C 1
ATOM 2190 O O . LEU A 1 276 ? -7.961 13.938 5.270 1.00 97.56 276 LEU A O 1
ATOM 2194 N N . GLU A 1 277 ? -7.947 16.180 5.445 1.00 98.44 277 GLU A N 1
ATOM 2195 C CA . GLU A 1 277 ? -7.318 16.505 4.177 1.00 98.44 277 GLU A CA 1
ATOM 2196 C C . GLU A 1 277 ? -6.050 17.304 4.456 1.00 98.44 277 GLU A C 1
ATOM 2198 O O . GLU A 1 277 ? -5.974 18.037 5.449 1.00 98.44 277 GLU A O 1
ATOM 2203 N N . GLY A 1 278 ? -5.071 17.192 3.570 1.00 98.38 278 GLY A N 1
ATOM 2204 C CA . GLY A 1 278 ? -3.824 17.922 3.705 1.00 98.38 278 GLY A CA 1
ATOM 2205 C C . GLY A 1 278 ? -2.950 17.876 2.467 1.00 98.38 278 GLY A C 1
ATOM 2206 O O . GLY A 1 278 ? -3.328 17.310 1.442 1.00 98.38 278 GLY A O 1
ATOM 2207 N N . THR A 1 279 ? -1.766 18.469 2.580 1.00 98.19 279 THR A N 1
ATOM 2208 C CA . THR A 1 279 ? -0.738 18.476 1.536 1.00 98.19 279 THR A CA 1
ATOM 2209 C C . THR A 1 279 ? 0.494 17.690 1.963 1.00 98.19 279 THR A C 1
ATOM 2211 O O . THR A 1 279 ? 0.782 17.567 3.152 1.00 98.19 279 THR A O 1
ATOM 2214 N N . GLY A 1 280 ? 1.240 17.147 1.004 1.00 97.88 280 GLY A N 1
ATOM 2215 C CA . GLY A 1 280 ? 2.503 16.451 1.231 1.00 97.88 280 GLY A CA 1
ATOM 2216 C C . GLY A 1 280 ? 3.232 16.165 -0.078 1.00 97.88 280 GLY A C 1
ATOM 2217 O O . GLY A 1 280 ? 2.639 15.680 -1.046 1.00 97.88 280 GLY A O 1
ATOM 2218 N N . TRP A 1 281 ? 4.530 16.463 -0.113 1.00 98.00 281 TRP A N 1
ATOM 2219 C CA . TRP A 1 281 ? 5.337 16.289 -1.315 1.00 98.00 281 TRP A CA 1
ATOM 2220 C C . TRP A 1 281 ? 5.648 14.804 -1.599 1.00 98.00 281 TRP A C 1
ATOM 2222 O O . TRP A 1 281 ? 5.164 13.894 -0.920 1.00 98.00 281 TRP A O 1
ATOM 2232 N N . VAL A 1 282 ? 6.382 14.536 -2.684 1.00 97.81 282 VAL A N 1
ATOM 2233 C CA . VAL A 1 282 ? 6.670 13.168 -3.166 1.00 97.81 282 VAL A CA 1
ATOM 2234 C C . VAL A 1 282 ? 7.623 12.384 -2.261 1.00 97.81 282 VAL A C 1
ATOM 2236 O O . VAL A 1 282 ? 7.792 11.184 -2.456 1.00 97.81 282 VAL A O 1
ATOM 2239 N N . ASP A 1 283 ? 8.254 13.060 -1.305 1.00 96.44 283 ASP A N 1
ATOM 2240 C CA . ASP A 1 283 ? 9.049 12.467 -0.233 1.00 96.44 283 ASP A CA 1
ATOM 2241 C C . ASP A 1 283 ? 8.183 11.813 0.852 1.00 96.44 283 ASP A C 1
ATOM 2243 O O . ASP A 1 283 ? 8.684 10.968 1.582 1.00 96.44 283 ASP A O 1
ATOM 2247 N N . VAL A 1 284 ? 6.887 12.135 0.932 1.00 97.88 284 VAL A N 1
ATOM 2248 C CA . VAL A 1 284 ? 5.939 11.470 1.835 1.00 97.88 284 VAL A CA 1
ATOM 2249 C C . VAL A 1 284 ? 5.391 10.203 1.177 1.00 97.88 284 VAL A C 1
ATOM 2251 O O . VAL A 1 284 ? 4.643 10.255 0.195 1.00 97.88 284 VAL A O 1
ATOM 2254 N N . ARG A 1 285 ? 5.738 9.045 1.736 1.00 95.44 285 ARG A N 1
ATOM 2255 C CA . ARG A 1 285 ? 5.223 7.734 1.333 1.00 95.44 285 ARG A CA 1
ATOM 2256 C C . ARG A 1 285 ? 3.961 7.371 2.104 1.00 95.44 285 ARG A C 1
ATOM 2258 O O . ARG A 1 285 ? 2.957 7.003 1.498 1.00 95.44 285 ARG A O 1
ATOM 2265 N N . GLU A 1 286 ? 4.027 7.494 3.419 1.00 96.00 286 GLU A N 1
ATOM 2266 C CA . GLU A 1 286 ? 2.997 7.057 4.356 1.00 96.00 286 GLU A CA 1
ATOM 2267 C C . GLU A 1 286 ? 2.759 8.131 5.414 1.00 96.00 286 GLU A C 1
ATOM 2269 O O . GLU A 1 286 ? 3.591 9.014 5.628 1.00 96.00 286 GLU A O 1
ATOM 2274 N N . ILE A 1 287 ? 1.611 8.053 6.082 1.00 96.19 287 ILE A N 1
ATOM 2275 C CA . ILE A 1 287 ? 1.354 8.819 7.298 1.00 96.19 287 ILE A CA 1
ATOM 2276 C C . ILE A 1 287 ? 0.869 7.875 8.389 1.00 96.19 287 ILE A C 1
ATOM 2278 O O . ILE A 1 287 ? 0.215 6.871 8.101 1.00 96.19 287 ILE A O 1
ATOM 2282 N N . ARG A 1 288 ? 1.130 8.219 9.644 1.00 94.12 288 ARG A N 1
ATOM 2283 C CA . ARG A 1 288 ? 0.599 7.501 10.806 1.00 94.12 288 ARG A CA 1
ATOM 2284 C C . ARG A 1 288 ? 0.275 8.465 11.935 1.00 94.12 288 ARG A C 1
ATOM 2286 O O . ARG A 1 288 ? 0.771 9.591 11.954 1.00 94.12 288 ARG A O 1
ATOM 2293 N N . LEU A 1 289 ? -0.516 8.016 12.903 1.00 92.62 289 LEU A N 1
ATOM 2294 C CA . LEU A 1 289 ? -0.616 8.734 14.168 1.00 92.62 289 LEU A CA 1
ATOM 2295 C C . LEU A 1 289 ? 0.664 8.569 14.985 1.00 92.62 289 LEU A C 1
ATOM 2297 O O . LEU A 1 289 ? 1.267 7.499 15.021 1.00 92.62 289 LEU A O 1
ATOM 2301 N N . ALA A 1 290 ? 1.068 9.635 15.664 1.00 92.06 290 ALA A N 1
ATOM 2302 C CA . ALA A 1 290 ? 2.239 9.643 16.525 1.00 92.06 290 ALA A CA 1
ATOM 2303 C C . ALA A 1 290 ? 2.221 8.497 17.543 1.00 92.06 290 ALA A C 1
ATOM 2305 O O . ALA A 1 290 ? 1.278 8.361 18.317 1.00 92.06 290 ALA A O 1
ATOM 2306 N N . GLY A 1 291 ? 3.294 7.706 17.566 1.00 80.75 291 GLY A N 1
ATOM 2307 C CA . GLY A 1 291 ? 3.418 6.547 18.454 1.00 80.75 291 GLY A CA 1
ATOM 2308 C C . GLY A 1 291 ? 2.732 5.270 17.955 1.00 80.75 291 GLY A C 1
ATOM 2309 O O . GLY A 1 291 ? 2.921 4.226 18.572 1.00 80.75 291 GLY A O 1
ATOM 2310 N N . SER A 1 292 ? 1.994 5.319 16.840 1.00 84.19 292 SER A N 1
ATOM 2311 C CA . SER A 1 292 ? 1.526 4.121 16.137 1.00 84.19 292 SER A CA 1
ATOM 2312 C C . SER A 1 292 ? 2.667 3.494 15.329 1.00 84.19 292 SER A C 1
ATOM 2314 O O . SER A 1 292 ? 3.498 4.191 14.749 1.00 84.19 292 SER A O 1
ATOM 2316 N N . GLU A 1 293 ? 2.692 2.164 15.256 1.00 81.12 293 GLU A N 1
ATOM 2317 C CA . GLU A 1 293 ? 3.548 1.420 14.317 1.00 81.12 293 GLU A CA 1
ATOM 2318 C C . GLU A 1 293 ? 2.864 1.200 12.959 1.00 81.12 293 GLU A C 1
ATOM 2320 O O . GLU A 1 293 ? 3.507 0.749 12.016 1.00 81.12 293 GLU A O 1
ATOM 2325 N N . THR A 1 294 ? 1.573 1.522 12.857 1.00 83.62 294 THR A N 1
ATOM 2326 C CA . THR A 1 294 ? 0.736 1.228 11.691 1.00 83.62 294 THR A CA 1
ATOM 2327 C C . THR A 1 294 ? 0.433 2.500 10.917 1.00 83.62 294 THR A C 1
ATOM 2329 O O . THR A 1 294 ? -0.045 3.486 11.486 1.00 83.62 294 THR A O 1
ATOM 2332 N N . SER A 1 295 ? 0.684 2.460 9.612 1.00 90.38 295 SER A N 1
ATOM 2333 C CA . SER A 1 295 ? 0.334 3.534 8.687 1.00 90.38 295 SER A CA 1
ATOM 2334 C C . SER A 1 295 ? -1.176 3.602 8.470 1.00 90.38 295 SER A C 1
ATOM 2336 O O . SER A 1 295 ? -1.861 2.584 8.383 1.00 90.38 295 SER A O 1
ATOM 2338 N N . LEU A 1 296 ? -1.704 4.818 8.383 1.00 91.19 296 LEU A N 1
ATOM 2339 C CA . LEU A 1 296 ? -3.116 5.057 8.113 1.00 91.19 296 LEU A CA 1
ATOM 2340 C C . LEU A 1 296 ? -3.436 4.776 6.632 1.00 91.19 296 LEU A C 1
ATOM 2342 O O . LEU A 1 296 ? -2.552 4.927 5.782 1.00 91.19 296 LEU A O 1
ATOM 2346 N N . PRO A 1 297 ? -4.693 4.426 6.290 1.00 90.31 297 PRO A N 1
ATOM 2347 C CA . PRO A 1 297 ? -5.129 4.177 4.913 1.00 90.31 297 PRO A CA 1
ATOM 2348 C C . PRO A 1 297 ? -5.204 5.482 4.101 1.00 90.31 297 PRO A C 1
ATOM 2350 O O . PRO A 1 297 ? -6.272 6.030 3.823 1.00 90.31 297 PRO A O 1
ATOM 2353 N N . LEU A 1 298 ? -4.034 6.003 3.747 1.00 93.50 298 LEU A N 1
ATOM 2354 C CA . LEU A 1 298 ? -3.848 7.269 3.059 1.00 93.50 298 LEU A CA 1
ATOM 2355 C C . LEU A 1 298 ? -4.323 7.188 1.608 1.00 93.50 298 LEU A C 1
ATOM 2357 O O . LEU A 1 298 ? -3.870 6.341 0.840 1.00 93.50 298 LEU A O 1
ATOM 2361 N N . THR A 1 299 ? -5.179 8.124 1.204 1.00 95.69 299 THR A N 1
ATOM 2362 C CA . THR A 1 299 ? -5.571 8.294 -0.198 1.00 95.69 299 THR A CA 1
ATOM 2363 C C . THR A 1 299 ? -4.990 9.588 -0.739 1.00 95.69 299 THR A C 1
ATOM 2365 O O . THR A 1 299 ? -5.336 10.669 -0.275 1.00 95.69 299 THR A O 1
ATOM 2368 N N . TRP A 1 300 ? -4.140 9.493 -1.756 1.00 96.31 300 TRP A N 1
ATOM 2369 C CA . TRP A 1 300 ? -3.725 10.657 -2.536 1.00 96.31 300 TRP A CA 1
ATOM 2370 C C . TRP A 1 300 ? -4.815 10.998 -3.551 1.00 96.31 300 TRP A C 1
ATOM 2372 O O . TRP A 1 300 ? -5.250 10.127 -4.303 1.00 96.31 300 TRP A O 1
ATOM 2382 N N . THR A 1 301 ? -5.277 12.246 -3.569 1.00 95.12 301 THR A N 1
ATOM 2383 C CA . THR A 1 301 ? -6.316 12.705 -4.508 1.00 95.12 301 THR A CA 1
ATOM 2384 C C . THR A 1 301 ? -5.732 13.338 -5.763 1.00 95.12 301 THR A C 1
ATOM 2386 O O . THR A 1 301 ? -6.392 13.378 -6.800 1.00 95.12 301 THR A O 1
ATOM 2389 N N . ASP A 1 302 ? -4.490 13.811 -5.683 1.00 94.75 302 ASP A N 1
ATOM 2390 C CA . ASP A 1 302 ? -3.716 14.311 -6.812 1.00 94.75 302 ASP A CA 1
ATOM 2391 C C . ASP A 1 302 ? -2.201 14.154 -6.550 1.00 94.75 302 ASP A C 1
ATOM 2393 O O . ASP A 1 302 ? -1.759 13.164 -5.962 1.00 94.75 302 ASP A O 1
ATOM 2397 N N . ALA A 1 303 ? -1.382 15.076 -7.063 1.00 93.50 303 ALA A N 1
ATOM 2398 C CA . ALA A 1 303 ? 0.067 14.988 -6.964 1.00 93.50 303 ALA A CA 1
ATOM 2399 C C . ALA A 1 303 ? 0.587 15.293 -5.551 1.00 93.50 303 ALA A C 1
ATOM 2401 O O . ALA A 1 303 ? 1.664 14.812 -5.194 1.00 93.50 303 ALA A O 1
ATOM 2402 N N . ASP A 1 304 ? -0.147 16.062 -4.752 1.00 95.56 304 ASP A N 1
ATOM 2403 C CA . ASP A 1 304 ? 0.326 16.550 -3.459 1.00 95.56 304 ASP A CA 1
ATOM 2404 C C . ASP A 1 304 ? -0.756 16.663 -2.379 1.00 95.56 304 ASP A C 1
ATOM 2406 O O . ASP A 1 304 ? -0.411 16.903 -1.226 1.00 95.56 304 ASP A O 1
ATOM 2410 N N . SER A 1 305 ? -2.024 16.417 -2.704 1.00 97.50 305 SER A N 1
ATOM 2411 C CA . SER A 1 305 ? -3.135 16.423 -1.755 1.00 97.50 305 SER A CA 1
ATOM 2412 C C . SER A 1 305 ? -3.485 15.012 -1.292 1.00 97.50 305 SER A C 1
ATOM 2414 O O . SER A 1 305 ? -3.619 14.084 -2.099 1.00 97.50 305 SER A O 1
ATOM 2416 N N . TRP A 1 306 ? -3.660 14.852 0.016 1.00 97.94 306 TRP A N 1
ATOM 2417 C CA . TRP A 1 306 ? -4.021 13.592 0.652 1.00 97.94 306 TRP A CA 1
ATOM 2418 C C . TRP A 1 306 ? -5.307 13.704 1.463 1.00 97.94 306 TRP A C 1
ATOM 2420 O O . TRP A 1 306 ? -5.702 14.785 1.898 1.00 97.94 306 TRP A O 1
ATOM 2430 N N . ARG A 1 307 ? -5.954 12.557 1.679 1.00 97.69 307 ARG A N 1
ATOM 2431 C CA . ARG A 1 307 ? -7.097 12.384 2.574 1.00 97.69 307 ARG A CA 1
ATOM 2432 C C . ARG A 1 307 ? -6.943 11.125 3.411 1.00 97.69 307 ARG A C 1
ATOM 2434 O O . ARG A 1 307 ? -6.453 10.106 2.921 1.00 97.69 307 ARG A O 1
ATOM 2441 N N . VAL A 1 308 ? -7.398 11.188 4.654 1.00 95.56 308 VAL A N 1
ATOM 2442 C CA . VAL A 1 308 ? -7.386 10.063 5.589 1.00 95.56 308 VAL A CA 1
ATOM 2443 C C . VAL A 1 308 ? -8.569 10.164 6.546 1.00 95.56 308 VAL A C 1
ATOM 2445 O O . VAL A 1 308 ? -8.913 11.252 7.000 1.00 95.56 308 VAL A O 1
ATOM 2448 N N . ALA A 1 309 ? -9.212 9.039 6.845 1.00 93.00 309 ALA A N 1
ATOM 2449 C CA . ALA A 1 309 ? -10.263 8.984 7.855 1.00 93.00 309 ALA A CA 1
ATOM 2450 C C . ALA A 1 309 ? -9.637 8.762 9.238 1.00 93.00 309 ALA A C 1
ATOM 2452 O O . ALA A 1 309 ? -8.872 7.816 9.417 1.00 93.00 309 ALA A O 1
ATOM 2453 N N . ILE A 1 310 ? -9.972 9.621 10.201 1.00 91.88 310 ILE A N 1
ATOM 2454 C CA . ILE A 1 310 ? -9.523 9.536 11.590 1.00 91.88 310 ILE A CA 1
ATOM 2455 C C . ILE A 1 310 ? -10.742 9.309 12.492 1.00 91.88 310 ILE A C 1
ATOM 2457 O O . ILE A 1 310 ? -11.598 10.193 12.601 1.00 91.88 310 ILE A O 1
ATOM 2461 N N . PRO A 1 311 ? -10.854 8.142 13.137 1.00 90.50 311 PRO A N 1
ATOM 2462 C CA . PRO A 1 311 ? -11.876 7.906 14.147 1.00 90.50 311 PRO A CA 1
ATOM 2463 C C . PRO A 1 311 ? -11.542 8.709 15.416 1.00 90.50 311 PRO A C 1
ATOM 2465 O O . PRO A 1 311 ? -10.381 8.812 15.806 1.00 90.50 311 PRO A O 1
ATOM 2468 N N . LEU A 1 312 ? -12.554 9.299 16.056 1.00 92.69 312 LEU A N 1
ATOM 2469 C CA . LEU A 1 312 ? -12.377 10.186 17.210 1.00 92.69 312 LEU A CA 1
ATOM 2470 C C . LEU A 1 312 ? -12.974 9.594 18.488 1.00 92.69 312 LEU A C 1
ATOM 2472 O O . LEU A 1 312 ? -14.141 9.197 18.517 1.00 92.69 312 LEU A O 1
ATOM 2476 N N . GLY A 1 313 ? -12.206 9.606 19.577 1.00 91.56 313 GLY A N 1
ATOM 2477 C CA . GLY A 1 313 ? -12.713 9.350 20.925 1.00 91.56 313 GLY A CA 1
ATOM 2478 C C . GLY A 1 313 ? -13.647 10.467 21.424 1.00 91.56 313 GLY A C 1
ATOM 2479 O O . GLY A 1 313 ? -13.862 11.456 20.719 1.00 91.56 313 GLY A O 1
ATOM 2480 N N . PRO A 1 314 ? -14.224 10.341 22.633 1.00 89.62 314 PRO A N 1
ATOM 2481 C CA . PRO A 1 314 ? -15.095 11.369 23.205 1.00 89.62 314 PRO A CA 1
ATOM 2482 C C . PRO A 1 314 ? -14.349 12.684 23.481 1.00 89.62 314 PRO A C 1
ATOM 2484 O O . PRO A 1 314 ? -13.251 12.674 24.035 1.00 89.62 314 PRO A O 1
ATOM 2487 N N . GLY A 1 315 ? -14.988 13.823 23.197 1.00 93.06 315 GLY A N 1
ATOM 2488 C CA . GLY A 1 315 ? -14.448 15.143 23.531 1.00 93.06 315 GLY A CA 1
ATOM 2489 C C . GLY A 1 315 ? -13.233 15.530 22.685 1.00 93.06 315 GLY A C 1
ATOM 2490 O O . GLY A 1 315 ? -13.175 15.225 21.497 1.00 93.06 315 GLY A O 1
ATOM 2491 N N . ALA A 1 316 ? -12.284 16.261 23.273 1.00 95.31 316 ALA A N 1
ATOM 2492 C CA . ALA A 1 316 ? -11.115 16.773 22.559 1.00 95.31 316 ALA A CA 1
ATOM 2493 C C . ALA A 1 316 ? -10.098 15.660 22.250 1.00 95.31 316 ALA A C 1
ATOM 2495 O O . ALA A 1 316 ? -9.578 15.014 23.159 1.00 95.31 316 ALA A O 1
ATOM 2496 N N . ASN A 1 317 ? -9.772 15.488 20.969 1.00 94.44 317 ASN A N 1
ATOM 2497 C CA . ASN A 1 317 ? -8.769 14.553 20.471 1.00 94.44 317 ASN A CA 1
ATOM 2498 C C . ASN A 1 317 ? -7.591 15.343 19.898 1.00 94.44 317 ASN A C 1
ATOM 2500 O O . ASN A 1 317 ? -7.747 16.042 18.898 1.00 94.44 317 ASN A O 1
ATOM 2504 N N . ALA A 1 318 ? -6.414 15.230 20.512 1.00 94.81 318 ALA A N 1
ATOM 2505 C CA . ALA A 1 318 ? -5.187 15.814 19.977 1.00 94.81 318 ALA A CA 1
ATOM 2506 C C . ALA A 1 318 ? -4.593 14.873 18.921 1.00 94.81 318 ALA A C 1
ATOM 2508 O O . ALA A 1 318 ? -3.905 13.905 19.251 1.00 94.81 318 ALA A O 1
ATOM 2509 N N . ILE A 1 319 ? -4.874 15.144 17.650 1.00 95.50 319 ILE A N 1
ATOM 2510 C CA . ILE A 1 319 ? -4.385 14.348 16.529 1.00 95.50 319 ILE A CA 1
ATOM 2511 C C . ILE A 1 319 ? -2.998 14.855 16.144 1.00 95.50 319 ILE A C 1
ATOM 2513 O O . ILE A 1 319 ? -2.832 16.014 15.772 1.00 95.50 319 ILE A O 1
ATOM 2517 N N . ARG A 1 320 ? -1.992 13.981 16.221 1.00 96.44 320 ARG A N 1
ATOM 2518 C CA . ARG A 1 320 ? -0.622 14.258 15.770 1.00 96.44 320 ARG A CA 1
ATOM 2519 C C . ARG A 1 320 ? -0.260 13.282 14.662 1.00 96.44 320 ARG A C 1
ATOM 2521 O O . ARG A 1 320 ? -0.120 12.092 14.932 1.00 96.44 320 ARG A O 1
ATOM 2528 N N . ILE A 1 321 ? -0.101 13.784 13.443 1.00 97.00 321 ILE A N 1
ATOM 2529 C CA . ILE A 1 321 ? 0.230 12.988 12.260 1.00 97.00 321 ILE A CA 1
ATOM 2530 C C . ILE A 1 321 ? 1.732 13.078 12.000 1.00 97.00 321 ILE A C 1
ATOM 2532 O O . ILE A 1 321 ? 2.290 14.170 11.935 1.00 97.00 321 ILE A O 1
ATOM 2536 N N . GLU A 1 322 ? 2.378 11.928 11.840 1.00 97.69 322 GLU A N 1
ATOM 2537 C CA . GLU A 1 322 ? 3.755 11.802 11.363 1.00 97.69 322 GLU A CA 1
ATOM 2538 C C . GLU A 1 322 ? 3.727 11.401 9.887 1.00 97.69 322 GLU A C 1
ATOM 2540 O O . GLU A 1 322 ? 3.097 10.405 9.532 1.00 97.69 322 GLU A O 1
ATOM 2545 N N . ALA A 1 323 ? 4.405 12.170 9.039 1.00 98.00 323 ALA A N 1
ATOM 2546 C CA . ALA A 1 323 ? 4.661 11.829 7.647 1.00 98.00 323 ALA A CA 1
ATOM 2547 C C . ALA A 1 323 ? 5.979 11.062 7.548 1.00 98.00 323 ALA A C 1
ATOM 2549 O O . ALA A 1 323 ? 6.975 11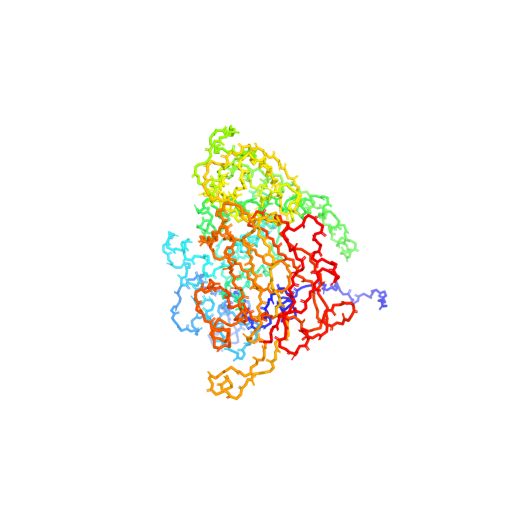.477 8.144 1.00 98.00 323 ALA A O 1
ATOM 2550 N N . LEU A 1 324 ? 5.983 9.956 6.808 1.00 97.50 324 LEU A N 1
ATOM 2551 C CA . LEU A 1 324 ? 7.129 9.068 6.656 1.00 97.50 324 LEU A CA 1
ATOM 2552 C C . LEU A 1 324 ? 7.563 8.997 5.200 1.00 97.50 324 LEU A C 1
ATOM 2554 O O . LEU A 1 324 ? 6.721 9.009 4.299 1.00 97.50 324 LEU A O 1
ATOM 2558 N N . ASP A 1 325 ? 8.863 8.877 4.971 1.00 96.19 325 ASP A N 1
ATOM 2559 C CA . ASP A 1 325 ? 9.408 8.578 3.652 1.00 96.19 325 ASP A CA 1
ATOM 2560 C C . ASP A 1 325 ? 9.362 7.079 3.315 1.00 96.19 325 ASP A C 1
ATOM 2562 O O . ASP A 1 325 ? 8.838 6.240 4.049 1.00 96.19 325 ASP A O 1
ATOM 2566 N N . PHE A 1 326 ? 9.941 6.721 2.171 1.00 94.38 326 PHE A N 1
ATOM 2567 C CA . PHE A 1 326 ? 10.075 5.336 1.718 1.00 94.38 326 PHE A CA 1
ATOM 2568 C C . PHE A 1 326 ? 11.003 4.488 2.610 1.00 94.38 326 PHE A C 1
ATOM 2570 O O . PHE A 1 326 ? 11.127 3.278 2.400 1.00 94.38 326 PHE A O 1
ATOM 2577 N N . ALA A 1 327 ? 11.724 5.092 3.558 1.00 92.75 327 ALA A N 1
ATOM 2578 C CA . ALA A 1 327 ? 12.522 4.404 4.566 1.00 92.75 327 ALA A CA 1
ATOM 2579 C C . ALA A 1 327 ? 11.753 4.106 5.850 1.00 92.75 327 ALA A C 1
ATOM 2581 O O . ALA A 1 327 ? 12.228 3.289 6.638 1.00 92.75 327 ALA A O 1
ATOM 2582 N N . GLY A 1 328 ? 10.586 4.723 6.031 1.00 93.81 328 GLY A N 1
ATOM 2583 C CA . GLY A 1 328 ? 9.914 4.764 7.321 1.00 93.81 328 GLY A CA 1
ATOM 2584 C C . GLY A 1 328 ? 10.538 5.791 8.270 1.00 93.81 328 GLY A C 1
ATOM 2585 O O . GLY A 1 328 ? 10.269 5.741 9.470 1.00 93.81 328 GLY A O 1
ATOM 2586 N N . ASP A 1 329 ? 11.360 6.715 7.763 1.00 94.88 329 ASP A N 1
ATOM 2587 C CA . ASP A 1 329 ? 11.892 7.827 8.542 1.00 94.88 329 ASP A CA 1
ATOM 2588 C C . ASP A 1 329 ? 10.882 8.983 8.538 1.00 94.88 329 ASP A C 1
ATOM 2590 O O . ASP A 1 329 ? 10.264 9.294 7.519 1.00 94.88 329 ASP A O 1
ATOM 2594 N N . ILE A 1 330 ? 10.699 9.634 9.690 1.00 96.81 330 ILE A N 1
ATOM 2595 C CA . ILE A 1 330 ? 9.762 10.757 9.827 1.00 96.81 330 ILE A CA 1
ATOM 2596 C C . ILE A 1 330 ? 10.332 11.984 9.103 1.00 96.81 330 ILE A C 1
ATOM 2598 O O . ILE A 1 330 ? 11.376 12.509 9.496 1.00 96.81 330 ILE A O 1
ATOM 2602 N N . THR A 1 331 ? 9.618 12.485 8.096 1.00 96.25 331 THR A N 1
ATOM 2603 C CA . THR A 1 331 ? 9.993 13.683 7.324 1.00 96.25 331 THR A CA 1
ATOM 2604 C C . THR A 1 331 ? 9.331 14.951 7.847 1.00 96.25 331 THR A C 1
ATOM 2606 O O . THR A 1 331 ? 9.925 16.029 7.796 1.00 96.25 331 THR A O 1
ATOM 2609 N N . ALA A 1 332 ? 8.113 14.835 8.375 1.00 97.94 332 ALA A N 1
ATOM 2610 C CA . ALA A 1 332 ? 7.357 15.951 8.921 1.00 97.94 332 ALA A CA 1
ATOM 2611 C C . ALA A 1 332 ? 6.341 15.486 9.966 1.00 97.94 332 ALA A C 1
ATOM 2613 O O . ALA A 1 332 ? 5.993 14.309 10.058 1.00 97.94 332 ALA A O 1
ATOM 2614 N N . VAL A 1 333 ? 5.861 16.438 10.760 1.00 98.00 333 VAL A N 1
ATOM 2615 C CA . VAL A 1 333 ? 4.810 16.227 11.753 1.00 98.00 333 VAL A CA 1
ATOM 2616 C C . VAL A 1 333 ? 3.870 17.416 11.700 1.00 98.00 333 VAL A C 1
ATOM 2618 O O . VAL A 1 333 ? 4.345 18.550 11.648 1.00 98.00 333 VAL A O 1
ATOM 2621 N N . ASP A 1 334 ? 2.570 17.155 11.777 1.00 98.44 334 ASP A N 1
ATOM 2622 C CA . ASP A 1 334 ? 1.564 18.196 11.961 1.00 98.44 334 ASP A CA 1
ATOM 2623 C C . ASP A 1 334 ? 0.498 17.774 12.981 1.00 98.44 334 ASP A C 1
ATOM 2625 O O . ASP A 1 334 ? 0.344 16.586 13.287 1.00 98.44 334 ASP A O 1
ATOM 2629 N N . THR A 1 335 ? -0.199 18.747 13.561 1.00 97.81 335 THR A N 1
ATOM 2630 C CA . THR A 1 335 ? -1.140 18.533 14.666 1.00 97.81 335 THR A CA 1
ATOM 2631 C C . THR A 1 335 ? -2.421 19.326 14.500 1.00 97.81 335 THR A C 1
ATOM 2633 O O . THR A 1 335 ? -2.369 20.496 14.142 1.00 97.81 335 THR A O 1
ATOM 2636 N N . VAL A 1 336 ? -3.544 18.725 14.886 1.00 98.19 336 VAL A N 1
ATOM 2637 C CA . VAL A 1 336 ? -4.841 19.400 15.013 1.00 98.19 336 VAL A CA 1
ATOM 2638 C C . VAL A 1 336 ? -5.601 18.827 16.206 1.00 98.19 336 VAL A C 1
ATOM 2640 O O . VAL A 1 336 ? -5.558 17.619 16.454 1.00 98.19 336 VAL A O 1
ATOM 2643 N N . THR A 1 337 ? -6.302 19.669 16.958 1.00 98.19 337 THR A N 1
ATOM 2644 C CA . THR A 1 337 ? -7.242 19.215 17.985 1.00 98.19 337 THR A CA 1
ATOM 2645 C C . THR A 1 337 ? -8.648 19.188 17.410 1.00 98.19 337 THR A C 1
ATOM 2647 O O . THR A 1 337 ? -9.154 20.200 16.926 1.00 98.19 337 THR A O 1
ATOM 2650 N N . ILE A 1 338 ? -9.298 18.028 17.487 1.00 97.75 338 ILE A N 1
ATOM 2651 C CA . ILE A 1 338 ? -10.668 17.845 17.006 1.00 97.75 338 ILE A CA 1
ATOM 2652 C C . ILE A 1 338 ? -11.552 17.436 18.174 1.00 97.75 338 ILE A C 1
ATOM 2654 O O . ILE A 1 338 ? -11.326 16.399 18.805 1.00 97.75 338 ILE A O 1
ATOM 2658 N N . THR A 1 339 ? -12.569 18.235 18.473 1.00 97.38 339 THR A N 1
ATOM 2659 C CA . THR A 1 339 ? -13.530 17.911 19.529 1.00 97.38 339 THR A CA 1
ATOM 2660 C C . THR A 1 339 ? -14.683 17.110 18.943 1.00 97.38 339 THR A C 1
ATOM 2662 O O . THR A 1 339 ? -15.504 17.644 18.203 1.00 97.38 339 THR A O 1
ATOM 2665 N N . ASN A 1 340 ? -14.779 15.826 19.282 1.00 96.19 340 ASN A N 1
ATOM 2666 C CA . ASN A 1 340 ? -15.942 15.017 18.941 1.00 96.19 340 ASN A CA 1
ATOM 2667 C C . ASN A 1 340 ? -17.128 15.424 19.827 1.00 96.19 340 ASN A C 1
ATOM 2669 O O . ASN A 1 340 ? -17.081 15.297 21.054 1.00 96.19 340 ASN A O 1
ATOM 2673 N N . THR A 1 341 ? -18.186 15.907 19.183 1.00 95.12 341 THR A N 1
ATOM 2674 C CA . THR A 1 341 ? -19.444 16.352 19.806 1.00 95.12 341 THR A CA 1
ATOM 2675 C C . THR A 1 341 ? -20.614 15.401 19.533 1.00 95.12 341 THR A C 1
ATOM 2677 O O . THR A 1 341 ? -21.743 15.686 19.930 1.00 95.12 341 THR A O 1
ATOM 2680 N N . SER A 1 342 ? -20.360 14.280 18.853 1.00 92.06 342 SER A N 1
ATOM 2681 C CA . SER A 1 342 ? -21.374 13.289 18.494 1.00 92.06 342 SER A CA 1
ATOM 2682 C C . SER A 1 342 ? -21.633 12.269 19.614 1.00 92.06 342 SER A C 1
ATOM 2684 O O . SER A 1 342 ? -20.886 12.170 20.586 1.00 92.06 342 SER A O 1
ATOM 2686 N N . GLU A 1 343 ? -22.703 11.482 19.468 1.00 91.44 343 GLU A N 1
ATOM 2687 C CA . GLU A 1 343 ? -23.045 10.375 20.382 1.00 91.44 343 GLU A CA 1
ATOM 2688 C C . GLU A 1 343 ? -22.308 9.062 20.047 1.00 91.44 343 GLU A C 1
ATOM 2690 O O . GLU A 1 343 ? -22.521 8.038 20.707 1.00 91.44 343 GLU A O 1
ATOM 2695 N N . VAL A 1 344 ? -21.453 9.087 19.018 1.00 93.88 344 VAL A N 1
ATOM 2696 C CA . VAL A 1 344 ? -20.641 7.955 18.565 1.00 93.88 344 VAL A CA 1
ATOM 2697 C C . VAL A 1 344 ? -19.165 8.273 18.793 1.00 93.88 344 VAL A C 1
ATOM 2699 O O . VAL A 1 344 ? -18.703 9.383 18.536 1.00 93.88 344 VAL A O 1
ATOM 2702 N N . VAL A 1 345 ? -18.402 7.302 19.284 1.00 95.06 345 VAL A N 1
ATOM 2703 C CA . VAL A 1 345 ? -16.965 7.463 19.549 1.00 95.06 345 VAL A CA 1
ATOM 2704 C C . VAL A 1 345 ? -16.163 6.283 19.018 1.00 95.06 345 VAL A C 1
ATOM 2706 O O . VAL A 1 345 ? -16.676 5.177 18.891 1.00 95.06 345 VAL A O 1
ATOM 2709 N N . ALA A 1 346 ? -14.886 6.498 18.728 1.00 94.25 346 ALA A N 1
ATOM 2710 C CA . ALA A 1 346 ? -13.977 5.442 18.309 1.00 94.25 346 ALA A CA 1
ATOM 2711 C C . ALA A 1 346 ? -13.839 4.344 19.376 1.00 94.25 346 ALA A C 1
ATOM 2713 O O . ALA A 1 346 ? -13.776 4.623 20.583 1.00 94.25 346 ALA A O 1
ATOM 2714 N N . ALA A 1 347 ? -13.737 3.096 18.923 1.00 95.00 347 ALA A N 1
ATOM 2715 C CA . ALA A 1 347 ? -13.271 1.998 19.755 1.00 95.00 347 ALA A CA 1
ATOM 2716 C C . ALA A 1 347 ? -11.827 2.241 20.232 1.00 95.00 347 ALA A C 1
ATOM 2718 O O . ALA A 1 347 ? -10.955 2.648 19.468 1.00 95.00 347 ALA A O 1
ATOM 2719 N N . SER A 1 348 ? -11.579 1.968 21.508 1.00 92.38 348 SER A N 1
ATOM 2720 C CA . SER A 1 348 ? -10.296 2.120 22.195 1.00 92.38 348 SER A CA 1
ATOM 2721 C C . SER A 1 348 ? -10.193 1.094 23.324 1.00 92.38 348 SER A C 1
ATOM 2723 O O . SER A 1 348 ? -11.210 0.557 23.769 1.00 92.38 348 SER A O 1
ATOM 2725 N N . ALA A 1 349 ? -8.993 0.894 23.872 1.00 90.56 349 ALA A N 1
ATOM 2726 C CA . ALA A 1 349 ? -8.783 0.017 25.030 1.00 90.56 349 ALA A CA 1
ATOM 2727 C C . ALA A 1 349 ? -9.656 0.381 26.254 1.00 90.56 349 ALA A C 1
ATOM 2729 O O . ALA A 1 349 ? -9.917 -0.463 27.107 1.00 90.56 349 ALA A O 1
ATOM 2730 N N . GLY A 1 350 ? -10.120 1.635 26.355 1.00 90.81 350 GLY A N 1
ATOM 2731 C CA . GLY A 1 350 ? -10.949 2.104 27.468 1.00 90.81 350 GLY A CA 1
ATOM 2732 C C . GLY A 1 350 ? -12.451 1.839 27.321 1.00 90.81 350 GLY A C 1
ATOM 2733 O O . GLY A 1 350 ? -13.174 1.948 28.309 1.00 90.81 350 GLY A O 1
ATOM 2734 N N . ASN A 1 351 ? -12.945 1.524 26.117 1.00 93.94 351 ASN A N 1
ATOM 2735 C CA . ASN A 1 351 ? -14.382 1.356 25.860 1.00 93.94 351 ASN A CA 1
ATOM 2736 C C . ASN A 1 351 ? -14.746 0.091 25.067 1.00 93.94 351 ASN A C 1
ATOM 2738 O O . ASN A 1 351 ? -15.902 -0.320 25.129 1.00 93.94 351 ASN A O 1
ATOM 2742 N N . PHE A 1 352 ? -13.801 -0.550 24.378 1.00 95.50 352 PHE A N 1
ATOM 2743 C CA . PHE A 1 352 ? -14.023 -1.753 23.583 1.00 95.50 352 PHE A CA 1
ATOM 2744 C C . PHE A 1 352 ? -13.004 -2.820 23.975 1.00 95.50 352 PHE A C 1
ATOM 2746 O O . PHE A 1 352 ? -11.804 -2.647 23.794 1.00 95.50 352 PHE A O 1
ATOM 2753 N N . ILE A 1 353 ? -13.491 -3.915 24.550 1.00 94.69 353 ILE A N 1
ATOM 2754 C CA . ILE A 1 353 ? -12.661 -4.949 25.178 1.00 94.69 353 ILE A CA 1
ATOM 2755 C C . ILE A 1 353 ? -12.965 -6.322 24.590 1.00 94.69 353 ILE A C 1
ATOM 2757 O O . ILE A 1 353 ? -14.107 -6.590 24.220 1.00 94.69 353 ILE A O 1
ATOM 2761 N N . VAL A 1 354 ? -11.975 -7.216 24.585 1.00 95.69 354 VAL A N 1
ATOM 2762 C CA . VAL A 1 354 ? -12.221 -8.655 24.413 1.00 95.69 354 VAL A CA 1
ATOM 2763 C C . VAL A 1 354 ? -12.966 -9.143 25.655 1.00 95.69 354 VAL A C 1
ATOM 2765 O O . VAL A 1 354 ? -12.484 -8.960 26.770 1.00 95.69 354 VAL A O 1
ATOM 2768 N N . SER A 1 355 ? -14.153 -9.717 25.480 1.00 94.88 355 SER A N 1
ATOM 2769 C CA . SER A 1 355 ? -15.000 -10.243 26.557 1.00 94.88 355 SER A CA 1
ATOM 2770 C C . SER A 1 355 ? -15.098 -11.765 26.574 1.00 94.88 355 SER A C 1
ATOM 2772 O O . SER A 1 355 ? -15.557 -12.309 27.578 1.00 94.88 355 SER A O 1
ATOM 2774 N N . GLU A 1 356 ? -14.642 -12.443 25.521 1.00 95.81 356 GLU A N 1
ATOM 2775 C CA . GLU A 1 356 ? -14.549 -13.902 25.463 1.00 95.81 356 GLU A CA 1
ATOM 2776 C C . GLU A 1 356 ? -13.576 -14.350 24.363 1.00 95.81 356 GLU A C 1
ATOM 2778 O O . GLU A 1 356 ? -13.489 -13.705 23.320 1.00 95.81 356 GLU A O 1
ATOM 2783 N N . LEU A 1 357 ? -12.860 -15.454 24.580 1.00 97.50 357 LEU A N 1
ATOM 2784 C CA . LEU A 1 357 ? -11.954 -16.064 23.605 1.00 97.50 357 LEU A CA 1
ATOM 2785 C C . LEU A 1 357 ? -12.128 -17.588 23.604 1.00 97.50 357 LEU A C 1
ATOM 2787 O O . LEU A 1 357 ? -11.824 -18.255 24.593 1.00 97.50 357 LEU A O 1
ATOM 2791 N N . MET A 1 358 ? -12.581 -18.135 22.479 1.00 97.69 358 MET A N 1
ATOM 2792 C CA . MET A 1 358 ? -12.675 -19.568 22.215 1.00 97.69 358 MET A CA 1
ATOM 2793 C C . MET A 1 358 ? -11.599 -19.962 21.201 1.00 97.69 358 MET A C 1
ATOM 2795 O O . MET A 1 358 ? -11.818 -19.856 19.996 1.00 97.69 358 MET A O 1
ATOM 2799 N N . TYR A 1 359 ? -10.436 -20.386 21.699 1.00 97.25 359 TYR A N 1
ATOM 2800 C CA . TYR A 1 359 ? -9.275 -20.739 20.871 1.00 97.25 359 TYR A CA 1
ATOM 2801 C C . TYR A 1 359 ? -9.149 -22.241 20.583 1.00 97.25 359 TYR A C 1
ATOM 2803 O O . TYR A 1 359 ? -8.375 -22.617 19.717 1.00 97.25 359 TYR A O 1
ATOM 2811 N N . HIS A 1 360 ? -9.857 -23.094 21.331 1.00 96.88 360 HIS A N 1
ATOM 2812 C CA . HIS A 1 360 ? -9.858 -24.543 21.123 1.00 96.88 360 HIS A CA 1
ATOM 2813 C C . HIS A 1 360 ? -11.240 -25.116 21.484 1.00 96.88 360 HIS A C 1
ATOM 2815 O O . HIS A 1 360 ? -11.464 -25.579 22.610 1.00 96.88 360 HIS A O 1
ATOM 2821 N N . PRO A 1 361 ? -12.209 -25.030 20.554 1.00 96.62 361 PRO A N 1
ATOM 2822 C CA . PRO A 1 361 ? -13.559 -25.541 20.758 1.00 96.62 361 PRO A CA 1
ATOM 2823 C C . PRO A 1 361 ? -13.576 -27.055 20.987 1.00 96.62 361 PRO A C 1
ATOM 2825 O O . PRO A 1 361 ? -12.670 -27.775 20.581 1.00 96.62 361 PRO A O 1
ATOM 2828 N N . ALA A 1 362 ? -14.659 -27.570 21.572 1.00 96.19 362 ALA A N 1
ATOM 2829 C CA . ALA A 1 362 ? -14.894 -29.009 21.556 1.00 96.19 362 ALA A CA 1
ATOM 2830 C C . ALA A 1 362 ? -15.160 -29.508 20.123 1.00 96.19 362 ALA A C 1
ATOM 2832 O O . ALA A 1 362 ? -15.788 -28.814 19.306 1.00 96.19 362 ALA A O 1
ATOM 2833 N N . GLY A 1 363 ? -14.751 -30.752 19.866 1.00 96.06 363 GLY A N 1
ATOM 2834 C CA . GLY A 1 363 ? -14.954 -31.421 18.585 1.00 96.06 363 GLY A CA 1
ATOM 2835 C C . GLY A 1 363 ? -16.422 -31.402 18.115 1.00 96.06 363 GLY A C 1
ATOM 2836 O O . GLY A 1 363 ? -17.335 -31.465 18.947 1.00 96.06 363 GLY A O 1
ATOM 2837 N N . PRO A 1 364 ? -16.685 -31.342 16.794 1.00 96.31 364 PRO A N 1
ATOM 2838 C CA . PRO A 1 364 ? -18.041 -31.246 16.260 1.00 96.31 364 PRO A CA 1
ATOM 2839 C C . PRO A 1 364 ? -18.933 -32.414 16.686 1.00 96.31 364 PRO A C 1
ATOM 2841 O O . PRO A 1 364 ? -18.555 -33.584 16.590 1.00 96.31 364 PRO A O 1
ATOM 2844 N N . SER A 1 365 ? -20.155 -32.110 17.114 1.00 95.56 365 SER A N 1
ATOM 2845 C CA . SER A 1 365 ? -21.193 -33.099 17.390 1.00 95.56 365 SER A CA 1
ATOM 2846 C C . SER A 1 365 ? -21.635 -33.819 16.111 1.00 95.56 365 SER A C 1
ATOM 2848 O O . SER A 1 365 ? -21.470 -33.325 14.998 1.00 95.56 365 SER A O 1
ATOM 2850 N N . ALA A 1 366 ? -22.283 -34.980 16.247 1.00 96.69 366 ALA A N 1
ATOM 2851 C CA . ALA A 1 366 ? -22.788 -35.723 15.088 1.00 96.69 366 ALA A CA 1
ATOM 2852 C C . ALA A 1 366 ? -23.780 -34.911 14.226 1.00 96.69 366 ALA A C 1
ATOM 2854 O O . ALA A 1 366 ? -23.858 -35.122 13.017 1.00 96.69 366 ALA A O 1
ATOM 2855 N N . GLY A 1 367 ? -24.534 -33.987 14.835 1.00 96.38 367 GLY A N 1
ATOM 2856 C CA . GLY A 1 367 ? -25.443 -33.092 14.114 1.00 96.38 367 GLY A CA 1
ATOM 2857 C C . GLY A 1 367 ? -24.703 -32.023 13.310 1.00 96.38 367 GLY A C 1
ATOM 2858 O O . GLY A 1 367 ? -25.058 -31.775 12.162 1.00 96.38 367 GLY A O 1
ATOM 2859 N N . GLU A 1 368 ? -23.647 -31.445 13.881 1.00 96.69 368 GLU A N 1
ATOM 2860 C CA . GLU A 1 368 ? -22.794 -30.451 13.214 1.00 96.69 368 GLU A CA 1
ATOM 2861 C C . GLU A 1 368 ? -22.012 -31.071 12.051 1.00 96.69 368 GLU A C 1
ATOM 2863 O O . GLU A 1 368 ? -22.011 -30.521 10.951 1.00 96.69 368 GLU A O 1
ATOM 2868 N N . GLN A 1 369 ? -21.468 -32.278 12.239 1.00 96.81 369 GLN A N 1
ATOM 2869 C CA . GLN A 1 369 ? -20.815 -33.034 11.163 1.00 96.81 369 GLN A CA 1
ATOM 2870 C C . GLN A 1 369 ? -21.785 -33.332 10.015 1.00 96.81 369 GLN A C 1
ATOM 2872 O O . GLN A 1 369 ? -21.434 -33.187 8.846 1.00 96.81 369 GLN A O 1
ATOM 2877 N N . ALA A 1 370 ? -23.029 -33.709 10.333 1.00 96.56 370 ALA A N 1
ATOM 2878 C CA . ALA A 1 370 ? -24.066 -33.930 9.327 1.00 96.56 370 ALA A CA 1
ATOM 2879 C C . ALA A 1 370 ? -24.482 -32.638 8.597 1.00 96.56 370 ALA A C 1
ATOM 2881 O O . ALA A 1 370 ? -24.953 -32.713 7.462 1.00 96.56 370 ALA A O 1
ATOM 2882 N N . ALA A 1 371 ? -24.298 -31.473 9.225 1.00 94.94 371 ALA A N 1
ATOM 2883 C CA . ALA A 1 371 ? -24.513 -30.157 8.625 1.00 94.94 371 ALA A CA 1
ATOM 2884 C C . ALA A 1 371 ? -23.309 -29.653 7.802 1.00 94.94 371 ALA A C 1
ATOM 2886 O O . ALA A 1 371 ? -23.415 -28.613 7.160 1.00 94.94 371 ALA A O 1
ATOM 2887 N N . GLY A 1 372 ? -22.201 -30.404 7.768 1.00 95.88 372 GLY A N 1
ATOM 2888 C CA . GLY A 1 372 ? -21.001 -30.075 6.995 1.00 95.88 372 GLY A CA 1
ATOM 2889 C C . GLY A 1 372 ? -19.880 -29.413 7.798 1.00 95.88 372 GLY A C 1
ATOM 2890 O O . GLY A 1 372 ? -18.852 -29.086 7.212 1.00 95.88 372 GLY A O 1
ATOM 2891 N N . PHE A 1 373 ? -20.039 -29.254 9.114 1.00 96.44 373 PHE A N 1
ATOM 2892 C CA . PHE A 1 373 ? -19.002 -28.717 9.996 1.00 96.44 373 PHE A CA 1
ATOM 2893 C C . PHE A 1 373 ? -18.195 -29.867 10.601 1.00 96.44 373 PHE A C 1
ATOM 2895 O O . PHE A 1 373 ? -18.647 -30.553 11.523 1.00 96.44 373 PHE A O 1
ATOM 2902 N N . THR A 1 374 ? -17.025 -30.136 10.030 1.00 95.31 374 THR A N 1
ATOM 2903 C CA . THR A 1 374 ? -16.208 -31.317 10.360 1.00 95.31 374 THR A CA 1
ATOM 2904 C C . THR A 1 374 ? -14.912 -30.987 11.083 1.00 95.31 374 THR A C 1
ATOM 2906 O O . THR A 1 374 ? -14.232 -31.908 11.528 1.00 95.31 374 THR A O 1
ATOM 2909 N N . ASP A 1 375 ? -14.578 -29.707 11.197 1.00 94.81 375 ASP A N 1
ATOM 2910 C CA . ASP A 1 375 ? -13.378 -29.220 11.864 1.00 94.81 375 ASP A CA 1
ATOM 2911 C C . ASP A 1 375 ? -13.781 -28.378 13.085 1.00 94.81 375 ASP A C 1
ATOM 2913 O O . ASP A 1 375 ? -14.696 -27.555 13.017 1.00 94.81 375 ASP A O 1
ATOM 2917 N N . GLU A 1 376 ? -13.139 -28.625 14.226 1.00 94.69 376 GLU A N 1
ATOM 2918 C CA . GLU A 1 376 ? -13.405 -27.893 15.466 1.00 94.69 376 GLU A CA 1
ATOM 2919 C C . GLU A 1 376 ? -13.016 -26.419 15.355 1.00 94.69 376 GLU A C 1
ATOM 2921 O O . GLU A 1 376 ? -13.718 -25.575 15.911 1.00 94.69 376 GLU A O 1
ATOM 2926 N N . ASN A 1 377 ? -12.012 -26.092 14.536 1.00 95.31 377 ASN A N 1
ATOM 2927 C CA . ASN A 1 377 ? -11.543 -24.721 14.332 1.00 95.31 377 ASN A CA 1
ATOM 2928 C C . ASN A 1 377 ? -12.595 -23.834 13.636 1.00 95.31 377 ASN A C 1
ATOM 2930 O O . ASN A 1 377 ? -12.535 -22.607 13.707 1.00 95.31 377 ASN A O 1
ATOM 2934 N N . GLN A 1 378 ? -13.616 -24.430 13.003 1.00 96.19 378 GLN A N 1
ATOM 2935 C CA . GLN A 1 378 ? -14.762 -23.684 12.460 1.00 96.19 378 GLN A CA 1
ATOM 2936 C C . GLN A 1 378 ? -15.579 -22.997 13.569 1.00 96.19 378 GLN A C 1
ATOM 2938 O O . GLN A 1 378 ? -16.286 -22.027 13.308 1.00 96.19 378 GLN A O 1
ATOM 2943 N N . PHE A 1 379 ? -15.470 -23.470 14.813 1.00 97.00 379 PHE A N 1
ATOM 2944 C CA . PHE A 1 379 ? -16.217 -22.963 15.964 1.00 97.00 379 PHE A CA 1
ATOM 2945 C C . PHE A 1 379 ? -15.400 -22.011 16.852 1.00 97.00 379 PHE A C 1
ATOM 2947 O O . PHE A 1 379 ? -15.864 -21.635 17.927 1.00 97.00 379 PHE A O 1
ATOM 2954 N N . GLU A 1 380 ? -14.194 -21.625 16.435 1.00 97.69 380 GLU A N 1
ATOM 2955 C CA . GLU A 1 380 ? -13.384 -20.619 17.126 1.00 97.69 380 GLU A CA 1
ATOM 2956 C C . GLU A 1 380 ? -14.021 -19.228 17.033 1.00 97.69 380 GLU A C 1
ATOM 2958 O O . GLU A 1 380 ? -14.609 -18.849 16.012 1.00 97.69 380 GLU A O 1
ATOM 2963 N N . TYR A 1 381 ? -13.875 -18.424 18.087 1.00 97.62 381 TYR A N 1
ATOM 2964 C CA . TYR A 1 381 ? -14.362 -17.046 18.088 1.00 97.62 381 TYR A CA 1
ATOM 2965 C C . TYR A 1 381 ? -13.689 -16.155 19.132 1.00 97.62 381 TYR A C 1
ATOM 2967 O O . TYR A 1 381 ? -13.143 -16.614 20.136 1.00 97.62 381 TYR A O 1
ATOM 2975 N N . LEU A 1 382 ? -13.821 -14.847 18.917 1.00 97.44 382 LEU A N 1
ATOM 2976 C CA . LEU A 1 382 ? -13.609 -13.820 19.932 1.00 97.44 382 LEU A CA 1
ATOM 2977 C C . LEU A 1 382 ? -14.901 -13.027 20.128 1.00 97.44 382 LEU A C 1
ATOM 2979 O O . LEU A 1 382 ? -15.521 -12.607 19.155 1.00 97.44 382 LEU A O 1
ATOM 2983 N N . GLU A 1 383 ? -15.302 -12.778 21.369 1.00 96.69 383 GLU A N 1
ATOM 2984 C CA . GLU A 1 383 ? -16.349 -11.806 21.693 1.00 96.69 383 GLU A CA 1
ATOM 2985 C C . GLU A 1 383 ? -15.699 -10.493 22.117 1.00 96.69 383 GLU A C 1
ATOM 2987 O O . GLU A 1 383 ? -14.737 -10.477 22.886 1.00 96.69 383 GLU A O 1
ATOM 2992 N N . PHE A 1 384 ? -16.269 -9.387 21.658 1.00 97.31 384 PHE A N 1
ATOM 2993 C CA . PHE A 1 384 ? -15.951 -8.054 22.127 1.00 97.31 384 PHE A CA 1
ATOM 2994 C C . PHE A 1 384 ? -17.176 -7.377 22.726 1.00 97.31 384 PHE A C 1
ATOM 2996 O O . PHE A 1 384 ? -18.313 -7.639 22.325 1.00 97.31 384 PHE A O 1
ATOM 3003 N N . ARG A 1 385 ? -16.947 -6.438 23.645 1.00 95.75 385 ARG A N 1
ATOM 3004 C CA . ARG A 1 385 ? -18.009 -5.692 24.322 1.00 95.75 385 ARG A CA 1
ATOM 3005 C C . ARG A 1 385 ? -17.706 -4.205 24.413 1.00 95.75 385 ARG A C 1
ATOM 3007 O O . ARG A 1 385 ? -16.602 -3.818 24.793 1.00 95.75 385 ARG A O 1
ATOM 3014 N N . ASN A 1 386 ? -18.728 -3.386 24.165 1.00 96.31 386 ASN A N 1
ATOM 3015 C CA . ASN A 1 386 ? -18.711 -1.975 24.533 1.00 96.31 386 ASN A CA 1
ATOM 3016 C C . ASN A 1 386 ? -18.968 -1.828 26.044 1.00 96.31 386 ASN A C 1
ATOM 3018 O O . ASN A 1 386 ? -20.058 -2.139 26.529 1.00 96.31 386 ASN A O 1
ATOM 3022 N N . ILE A 1 387 ? -17.970 -1.366 26.792 1.00 94.56 387 ILE A N 1
ATOM 3023 C CA . ILE A 1 387 ? -18.069 -1.076 28.233 1.00 94.56 387 ILE A CA 1
ATOM 3024 C C . ILE A 1 387 ? -18.229 0.418 28.538 1.00 94.56 387 ILE A C 1
ATOM 3026 O O . ILE A 1 387 ? -18.339 0.788 29.706 1.00 94.56 387 ILE A O 1
ATOM 3030 N N . GLY A 1 388 ? -18.229 1.265 27.509 1.00 93.06 388 GLY A N 1
ATOM 3031 C CA . GLY A 1 388 ? -18.441 2.700 27.627 1.00 93.06 388 GLY A CA 1
ATOM 3032 C C . GLY A 1 388 ? -19.914 3.094 27.756 1.00 93.06 388 GLY A C 1
ATOM 3033 O O . GLY A 1 388 ? -20.826 2.268 27.688 1.00 93.06 388 GLY A O 1
ATOM 3034 N N . GLU A 1 389 ? -20.134 4.397 27.928 1.00 93.38 389 GLU A N 1
ATOM 3035 C CA . GLU A 1 389 ? -21.465 5.006 28.077 1.00 93.38 389 GLU A CA 1
ATOM 3036 C C . GLU A 1 389 ? -22.056 5.518 26.753 1.00 93.38 389 GLU A C 1
ATOM 3038 O O . GLU A 1 389 ? -23.244 5.826 26.686 1.00 93.38 389 GLU A O 1
ATOM 3043 N N . LEU A 1 390 ? -21.240 5.593 25.698 1.00 95.00 390 LEU A N 1
ATOM 3044 C CA . LEU A 1 390 ? -21.628 6.040 24.360 1.00 95.00 390 LEU A CA 1
ATOM 3045 C C . LEU A 1 390 ? -21.613 4.878 23.369 1.00 95.00 390 LEU A C 1
ATOM 3047 O O . LEU A 1 390 ? -21.006 3.834 23.621 1.00 95.00 390 LEU A O 1
ATOM 3051 N N . THR A 1 391 ? -22.269 5.068 22.226 1.00 96.81 391 THR A N 1
ATOM 3052 C 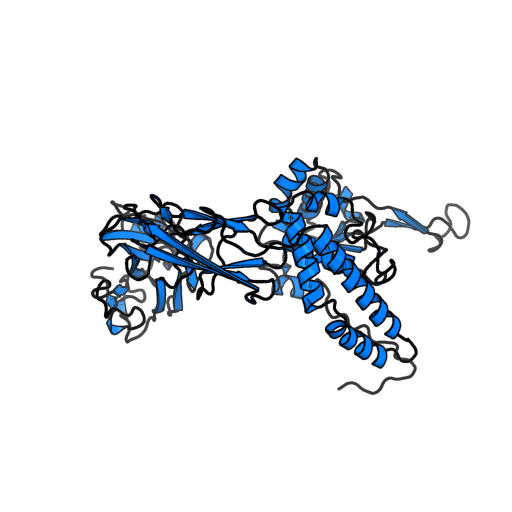CA . THR A 1 391 ? -22.149 4.125 21.112 1.00 96.81 391 THR A CA 1
ATOM 3053 C C . THR A 1 391 ? -20.715 4.169 20.592 1.00 96.81 391 THR A C 1
ATOM 3055 O O . THR A 1 391 ? -20.174 5.251 20.376 1.00 96.81 391 THR A O 1
ATOM 3058 N N . ILE A 1 392 ? -20.093 3.011 20.390 1.00 96.88 392 ILE A N 1
ATOM 3059 C CA . ILE A 1 392 ? -18.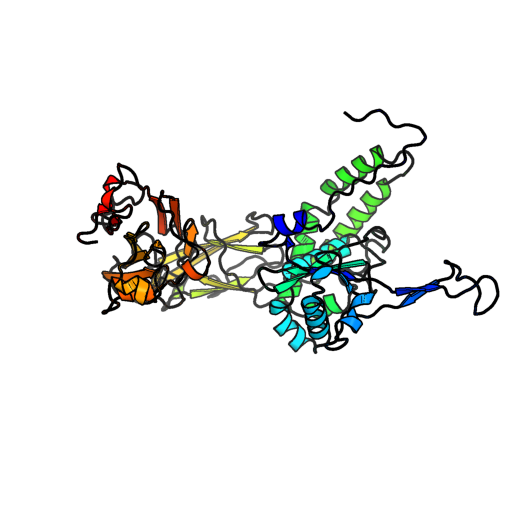769 2.934 19.764 1.00 96.88 392 ILE A CA 1
ATOM 3060 C C . ILE A 1 392 ? -18.900 2.607 18.279 1.00 96.88 392 ILE A C 1
ATOM 3062 O O . ILE A 1 392 ? -19.797 1.851 17.908 1.00 96.88 392 ILE A O 1
ATOM 3066 N N . ASP A 1 393 ? -17.994 3.124 17.455 1.00 95.88 393 ASP A N 1
ATOM 3067 C CA . ASP A 1 393 ? -17.704 2.597 16.121 1.00 95.88 393 ASP A CA 1
ATOM 3068 C C . ASP A 1 393 ? -16.430 1.743 16.193 1.00 95.88 393 ASP A C 1
ATOM 3070 O O . ASP A 1 393 ? -15.346 2.233 16.523 1.00 95.88 393 ASP A O 1
ATOM 3074 N N . ALA A 1 394 ? -16.586 0.447 15.932 1.00 96.25 394 ALA A N 1
ATOM 3075 C CA . ALA A 1 394 ? -15.505 -0.530 15.871 1.00 96.25 394 ALA A CA 1
ATOM 3076 C C . ALA A 1 394 ? -14.991 -0.752 14.439 1.00 96.25 394 ALA A C 1
ATOM 3078 O O . ALA A 1 394 ? -14.072 -1.544 14.247 1.00 96.25 394 ALA A O 1
ATOM 3079 N N . GLY A 1 395 ? -15.564 -0.091 13.427 1.00 94.62 395 GLY A N 1
ATOM 3080 C CA . GLY A 1 395 ? -15.103 -0.207 12.046 1.00 94.62 395 GLY A CA 1
ATOM 3081 C C . GLY A 1 395 ? -13.623 0.150 11.912 1.00 94.62 395 GLY A C 1
ATOM 3082 O O . GLY A 1 395 ? -13.183 1.184 12.403 1.00 94.62 395 GLY A O 1
ATOM 3083 N N . GLY A 1 396 ? -12.847 -0.714 11.256 1.00 91.50 396 GLY A N 1
ATOM 3084 C CA . GLY A 1 396 ? -11.399 -0.554 11.095 1.00 91.50 396 GLY A CA 1
ATOM 3085 C C . GLY A 1 396 ? -10.542 -1.112 12.238 1.00 91.50 396 GLY A C 1
ATOM 3086 O O . GLY A 1 396 ? -9.326 -1.187 12.072 1.00 91.50 396 GLY A O 1
ATOM 3087 N N . VAL A 1 397 ? -11.130 -1.554 13.361 1.00 94.88 397 VAL A N 1
ATOM 3088 C CA . VAL A 1 397 ? -10.402 -2.364 14.357 1.00 94.88 397 VAL A CA 1
ATOM 3089 C C . VAL A 1 397 ? -9.850 -3.604 13.652 1.00 94.88 397 VAL A C 1
ATOM 3091 O O . VAL A 1 397 ? -10.570 -4.255 12.893 1.00 94.88 397 VAL A O 1
ATOM 3094 N N . SER A 1 398 ? -8.577 -3.923 13.866 1.00 94.81 398 SER A N 1
ATOM 3095 C CA . SER A 1 398 ? -7.884 -4.974 13.117 1.00 94.81 398 SER A CA 1
ATOM 3096 C C . SER A 1 398 ? -6.958 -5.808 13.991 1.00 94.81 398 SER A C 1
ATOM 3098 O O . SER A 1 398 ? -6.568 -5.401 15.084 1.00 94.81 398 SER A O 1
ATOM 3100 N N . PHE A 1 399 ? -6.605 -6.994 13.506 1.00 95.19 399 PHE A N 1
ATOM 3101 C CA . PHE A 1 399 ? -5.613 -7.855 14.136 1.00 95.19 399 PHE A CA 1
ATOM 3102 C C . PHE A 1 399 ? -4.253 -7.671 13.454 1.00 95.19 399 PHE A C 1
ATOM 3104 O O . PHE A 1 399 ? -4.121 -7.826 12.244 1.00 95.19 399 PHE A O 1
ATOM 3111 N N . ALA A 1 400 ? -3.232 -7.352 14.247 1.00 92.81 400 ALA A N 1
ATOM 3112 C CA . ALA A 1 400 ? -1.829 -7.293 13.837 1.00 92.81 400 ALA A CA 1
ATOM 3113 C C . ALA A 1 400 ? -1.039 -8.557 14.237 1.00 92.81 400 ALA A C 1
ATOM 3115 O O . ALA A 1 400 ? 0.122 -8.708 13.856 1.00 92.81 400 ALA A O 1
ATOM 3116 N N . ALA A 1 401 ? -1.640 -9.444 15.037 1.00 94.38 401 ALA A N 1
ATOM 3117 C CA . ALA A 1 401 ? -1.154 -10.791 15.335 1.00 94.38 401 ALA A CA 1
ATOM 3118 C C . ALA A 1 401 ? -2.330 -11.691 15.751 1.00 94.38 401 ALA A C 1
ATOM 3120 O O . ALA A 1 401 ? -3.266 -11.209 16.399 1.00 94.38 401 ALA A O 1
ATOM 3121 N N . GLY A 1 402 ? -2.247 -12.979 15.411 1.00 94.75 402 GLY A N 1
ATOM 3122 C CA . GLY A 1 402 ? -3.320 -13.959 15.574 1.00 94.75 402 GLY A CA 1
ATOM 3123 C C . GLY A 1 402 ? -4.014 -14.225 14.241 1.00 94.75 402 GLY A C 1
ATOM 3124 O O . GLY A 1 402 ? -3.377 -14.670 13.288 1.00 94.75 402 GLY A O 1
ATOM 3125 N N . ILE A 1 403 ? -5.305 -13.909 14.177 1.00 95.31 403 ILE A N 1
ATOM 3126 C CA . ILE A 1 403 ? -6.146 -14.075 12.983 1.00 95.31 403 ILE A CA 1
ATOM 3127 C C . ILE A 1 403 ? -6.007 -12.904 12.001 1.00 95.31 403 ILE A C 1
ATOM 3129 O O . ILE A 1 403 ? -5.578 -11.815 12.380 1.00 95.31 403 ILE A O 1
ATOM 3133 N N . GLU A 1 404 ? -6.437 -13.096 10.755 1.00 92.44 404 GLU A N 1
ATOM 3134 C CA . GLU A 1 404 ? -6.573 -12.014 9.776 1.00 92.44 404 GLU A CA 1
ATOM 3135 C C . GLU A 1 404 ? -8.024 -11.523 9.726 1.00 92.44 404 GLU A C 1
ATOM 3137 O O . GLU A 1 404 ? -8.906 -12.159 9.145 1.00 92.44 404 GLU A O 1
ATOM 3142 N N . PHE A 1 405 ? -8.287 -10.375 10.354 1.00 95.06 405 PHE A N 1
ATOM 3143 C CA . PHE A 1 405 ? -9.615 -9.770 10.354 1.00 95.06 405 PHE A CA 1
ATOM 3144 C C . PHE A 1 405 ? -9.567 -8.252 10.558 1.00 95.06 405 PHE A C 1
ATOM 3146 O O . PHE A 1 405 ? -8.771 -7.738 11.349 1.00 95.06 405 PHE A O 1
ATOM 3153 N N . VAL A 1 406 ? -10.477 -7.548 9.879 1.00 94.88 406 VAL A N 1
ATOM 3154 C CA . VAL A 1 406 ? -10.761 -6.123 10.080 1.00 94.88 406 VAL A CA 1
ATOM 3155 C C . VAL A 1 406 ? -12.267 -5.951 10.230 1.00 94.88 406 VAL A C 1
ATOM 3157 O O . VAL A 1 406 ? -13.041 -6.411 9.389 1.00 94.88 406 VAL A O 1
ATOM 3160 N N . PHE A 1 407 ? -12.692 -5.264 11.286 1.00 96.19 407 PHE A N 1
ATOM 3161 C CA . PHE A 1 407 ? -14.098 -4.952 11.499 1.00 96.19 407 PHE A CA 1
ATOM 3162 C C . PHE A 1 407 ? -14.641 -4.092 10.345 1.00 96.19 407 PHE A C 1
ATOM 3164 O O . PHE A 1 407 ? -14.046 -3.055 10.028 1.00 96.19 407 PHE A O 1
ATOM 3171 N N . PRO A 1 408 ? -15.777 -4.468 9.727 1.00 93.94 408 PRO A N 1
ATOM 3172 C CA . PRO A 1 408 ? -16.355 -3.698 8.632 1.00 93.94 408 PRO A CA 1
ATOM 3173 C C . PRO A 1 408 ? -16.682 -2.250 9.038 1.00 93.94 408 PRO A C 1
ATOM 3175 O O . PRO A 1 408 ? -17.102 -2.019 10.177 1.00 93.94 408 PRO A O 1
ATOM 3178 N N . PRO A 1 409 ? -16.558 -1.267 8.126 1.00 89.06 409 PRO A N 1
ATOM 3179 C CA . PRO A 1 409 ? -16.978 0.108 8.389 1.00 89.06 409 PRO A CA 1
ATOM 3180 C C . PRO A 1 409 ? -18.440 0.199 8.849 1.00 89.06 409 PRO A C 1
ATOM 3182 O O . PRO A 1 409 ? -19.305 -0.504 8.323 1.00 89.06 409 PRO A O 1
ATOM 3185 N N . GLY A 1 410 ? -18.726 1.086 9.807 1.00 88.50 410 GLY A N 1
ATOM 3186 C CA . GLY A 1 410 ? -20.072 1.269 10.357 1.00 88.50 410 GLY A CA 1
ATOM 3187 C C . GLY A 1 410 ? -20.496 0.192 11.363 1.00 88.50 410 GLY A C 1
ATOM 3188 O O . GLY A 1 410 ? -21.696 0.018 11.610 1.00 88.50 410 GLY A O 1
ATOM 3189 N N . THR A 1 411 ? -19.537 -0.530 11.951 1.00 95.44 411 THR A N 1
ATOM 3190 C CA . THR A 1 411 ? -19.805 -1.503 13.016 1.00 95.44 411 THR A CA 1
ATOM 3191 C C . THR A 1 411 ? -20.033 -0.781 14.340 1.00 95.44 411 THR A C 1
ATOM 3193 O O . THR A 1 411 ? -19.115 -0.582 15.131 1.00 95.44 411 THR A O 1
ATOM 3196 N N . HIS A 1 412 ? -21.287 -0.414 14.595 1.00 95.81 412 HIS A N 1
ATOM 3197 C CA . HIS A 1 412 ? -21.667 0.307 15.805 1.00 95.81 412 HIS A CA 1
ATOM 3198 C C . HIS A 1 412 ? -22.088 -0.633 16.931 1.00 95.81 412 HIS A C 1
ATOM 3200 O O . HIS A 1 412 ? -22.854 -1.571 16.690 1.00 95.81 412 HIS A O 1
ATOM 3206 N N . LEU A 1 413 ? -21.662 -0.355 18.163 1.00 97.12 413 LEU A N 1
ATOM 3207 C CA . LEU A 1 413 ? -22.132 -1.055 19.358 1.00 97.12 413 LEU A CA 1
ATOM 3208 C C . LEU A 1 413 ? -22.657 -0.064 20.396 1.00 97.12 413 LEU A C 1
ATOM 3210 O O . LEU A 1 413 ? -21.919 0.799 20.868 1.00 97.12 413 LEU A O 1
ATOM 3214 N N . ALA A 1 414 ? -23.918 -0.219 20.791 1.00 97.00 414 ALA A N 1
ATOM 3215 C CA . ALA A 1 414 ? -24.517 0.531 21.889 1.00 97.00 414 ALA A CA 1
ATOM 3216 C C . ALA A 1 414 ? -23.849 0.177 23.238 1.00 97.00 414 ALA A C 1
ATOM 3218 O O . ALA A 1 414 ? -23.201 -0.871 23.348 1.00 97.00 414 ALA A O 1
ATOM 3219 N N . PRO A 1 415 ? -24.011 1.004 24.286 1.00 96.12 415 PRO A N 1
ATOM 3220 C CA . PRO A 1 415 ? -23.487 0.703 25.617 1.00 96.12 415 PRO A CA 1
ATOM 3221 C C . PRO A 1 415 ? -23.883 -0.694 26.109 1.00 96.12 415 PRO A C 1
ATOM 3223 O O . PRO A 1 415 ? -25.060 -1.056 26.143 1.00 96.12 415 PRO A O 1
ATOM 3226 N N . GLY A 1 416 ? -22.889 -1.494 26.496 1.00 94.62 416 GLY A N 1
ATOM 3227 C CA . GLY A 1 416 ? -23.074 -2.860 26.985 1.00 94.62 416 GLY A CA 1
ATOM 3228 C C . GLY A 1 416 ? -23.293 -3.923 25.907 1.00 94.62 416 GLY A C 1
ATOM 3229 O O . GLY A 1 416 ? -23.277 -5.108 26.255 1.00 94.62 416 GLY A O 1
ATOM 3230 N N . GLU A 1 417 ? -23.474 -3.532 24.644 1.00 96.62 417 GLU A N 1
ATOM 3231 C CA . GLU A 1 417 ? -23.662 -4.445 23.520 1.00 96.62 417 GLU A CA 1
ATOM 3232 C C . GLU A 1 417 ? -22.380 -5.230 23.209 1.00 96.62 417 GLU A C 1
ATOM 3234 O O . GLU A 1 417 ? -21.264 -4.794 23.512 1.00 96.62 417 GLU A O 1
ATOM 3239 N N . ARG A 1 418 ? -22.556 -6.413 22.615 1.00 95.44 418 ARG A N 1
ATOM 3240 C CA . ARG A 1 418 ? -21.493 -7.353 22.259 1.00 95.44 418 ARG A CA 1
ATOM 3241 C C . ARG A 1 418 ? -21.502 -7.657 20.776 1.00 95.44 418 ARG A C 1
ATOM 3243 O O . ARG A 1 418 ? -22.564 -7.649 20.157 1.00 95.44 418 ARG A O 1
ATOM 3250 N N . ILE A 1 419 ? -20.332 -7.989 20.252 1.00 97.50 419 ILE A N 1
ATOM 3251 C CA . ILE A 1 419 ? -20.153 -8.517 18.905 1.00 97.50 419 ILE A CA 1
ATOM 3252 C C . ILE A 1 419 ? -19.199 -9.704 18.941 1.00 97.50 419 ILE A C 1
ATOM 3254 O O . ILE A 1 419 ? -18.192 -9.667 19.642 1.00 97.50 419 ILE A O 1
ATOM 3258 N N . VAL A 1 420 ? -19.510 -10.748 18.182 1.00 97.38 420 VAL A N 1
ATOM 3259 C CA . VAL A 1 420 ? -18.655 -11.929 18.043 1.00 97.38 420 VAL A CA 1
ATOM 3260 C C . VAL A 1 420 ? -17.970 -11.903 16.684 1.00 97.38 420 VAL A C 1
ATOM 3262 O O . VAL A 1 420 ? -18.630 -11.682 15.671 1.00 97.38 420 VAL A O 1
ATOM 3265 N N . VAL A 1 421 ? -16.663 -12.148 16.679 1.00 97.69 421 VAL A N 1
ATOM 3266 C CA . VAL A 1 421 ? -15.826 -12.417 15.509 1.00 97.69 421 VAL A CA 1
ATOM 3267 C C . VAL A 1 421 ? -15.619 -13.930 15.429 1.00 97.69 421 VAL A C 1
ATOM 3269 O O . VAL A 1 421 ? -14.810 -14.475 16.178 1.00 97.69 421 VAL A O 1
ATOM 3272 N N . ALA A 1 422 ? -16.370 -14.616 14.569 1.00 97.38 422 ALA A N 1
ATOM 3273 C CA . ALA A 1 422 ? -16.310 -16.076 14.428 1.00 97.38 422 ALA A CA 1
ATOM 3274 C C . ALA A 1 422 ? -15.414 -16.517 13.260 1.00 97.38 422 ALA A C 1
ATOM 3276 O O . ALA A 1 422 ? -15.323 -15.811 12.252 1.00 97.38 422 ALA A O 1
ATOM 3277 N N . SER A 1 423 ? -14.789 -17.692 13.384 1.00 97.38 423 SER A N 1
ATOM 3278 C CA . SER A 1 423 ? -14.015 -18.334 12.309 1.00 97.38 423 SER A CA 1
ATOM 3279 C C . SER A 1 423 ? -14.912 -18.656 11.114 1.00 97.38 423 SER A C 1
ATOM 3281 O O . SER A 1 423 ? -14.657 -18.186 10.002 1.00 97.38 423 SER A O 1
ATOM 3283 N N . ASP A 1 424 ? -16.024 -19.347 11.381 1.00 96.56 424 ASP A N 1
ATOM 3284 C CA . ASP A 1 424 ? -17.119 -19.620 10.454 1.00 96.56 424 ASP A CA 1
ATOM 3285 C C . ASP A 1 424 ? -18.444 -19.168 11.096 1.00 96.56 424 ASP A C 1
ATOM 3287 O O . ASP A 1 424 ? -18.838 -19.612 12.179 1.00 96.56 424 ASP A O 1
ATOM 3291 N N . LEU A 1 425 ? -19.124 -18.227 10.436 1.00 95.25 425 LEU A N 1
ATOM 3292 C CA . LEU A 1 425 ? -20.359 -17.620 10.937 1.00 95.25 425 LEU A CA 1
ATOM 3293 C C . LEU A 1 425 ? -21.507 -18.633 11.048 1.00 95.25 425 LEU A C 1
ATOM 3295 O O . LEU A 1 425 ? -22.293 -18.562 11.997 1.00 95.25 425 LEU A O 1
ATOM 3299 N N . ASP A 1 426 ? -21.603 -19.564 10.098 1.00 95.12 426 ASP A N 1
ATOM 3300 C CA . ASP A 1 426 ? -22.676 -20.554 10.053 1.00 95.12 426 ASP A CA 1
ATOM 3301 C C . ASP A 1 426 ? -22.429 -21.654 11.091 1.00 95.12 426 ASP A C 1
ATOM 3303 O O . ASP A 1 426 ? -23.366 -22.070 11.781 1.00 95.12 426 ASP A O 1
ATOM 3307 N N . ALA A 1 427 ? -21.169 -22.065 11.274 1.00 95.94 427 ALA A N 1
ATOM 3308 C CA . ALA A 1 427 ? -20.778 -23.007 12.321 1.00 95.94 427 ALA A CA 1
ATOM 3309 C C . ALA A 1 427 ? -21.064 -22.436 13.719 1.00 95.94 427 ALA A C 1
ATOM 3311 O O . ALA A 1 427 ? -21.719 -23.084 14.542 1.00 95.94 427 ALA A O 1
ATOM 3312 N N . PHE A 1 428 ? -20.661 -21.184 13.973 1.00 95.69 428 PHE A N 1
ATOM 3313 C CA . PHE A 1 428 ? -20.952 -20.505 15.237 1.00 95.69 428 PHE A CA 1
ATOM 3314 C C . PHE A 1 428 ? -22.462 -20.432 15.500 1.00 95.69 428 PHE A C 1
ATOM 3316 O O . PHE A 1 428 ? -22.932 -20.794 16.583 1.00 95.69 428 PHE A O 1
ATOM 3323 N N . ALA A 1 429 ? -23.241 -20.001 14.502 1.00 94.62 429 ALA A N 1
ATOM 3324 C CA . ALA A 1 429 ? -24.690 -19.892 14.621 1.00 94.62 429 ALA A CA 1
ATOM 3325 C C . ALA A 1 429 ? -25.366 -21.252 14.860 1.00 94.62 429 ALA A C 1
ATOM 3327 O O . ALA A 1 429 ? -26.352 -21.311 15.600 1.00 94.62 429 ALA A O 1
ATOM 3328 N N . ALA A 1 430 ? -24.846 -22.336 14.278 1.00 93.94 430 ALA A N 1
ATOM 3329 C CA . ALA A 1 430 ? -25.353 -23.689 14.490 1.00 93.94 430 ALA A CA 1
ATOM 3330 C C . ALA A 1 430 ? -25.131 -24.184 15.928 1.00 93.94 430 ALA A C 1
ATOM 3332 O O . ALA A 1 430 ? -26.023 -24.825 16.488 1.00 93.94 430 ALA A O 1
ATOM 3333 N N . ARG A 1 431 ? -23.977 -23.865 16.532 1.00 93.69 431 ARG A N 1
ATOM 3334 C CA . ARG A 1 431 ? -23.611 -24.315 17.885 1.00 93.69 431 ARG A CA 1
ATOM 3335 C C . ARG A 1 431 ? -24.213 -23.459 18.991 1.00 93.69 431 ARG A C 1
ATOM 3337 O O . ARG A 1 431 ? -24.836 -23.977 19.915 1.00 93.69 431 ARG A O 1
ATOM 3344 N N . HIS A 1 432 ? -24.031 -22.146 18.898 1.00 90.75 432 HIS A N 1
ATOM 3345 C CA . HIS A 1 432 ? -24.355 -21.211 19.978 1.00 90.75 432 HIS A CA 1
ATOM 3346 C C . HIS A 1 432 ? -25.693 -20.490 19.761 1.00 90.75 432 HIS A C 1
ATOM 3348 O O . HIS A 1 432 ? -26.248 -19.905 20.693 1.00 90.75 432 HIS A O 1
ATOM 3354 N N . GLY A 1 433 ? -26.252 -20.574 18.549 1.00 87.81 433 GLY A N 1
ATOM 3355 C CA . GLY A 1 433 ? -27.445 -19.839 18.145 1.00 87.81 433 GLY A CA 1
ATOM 3356 C C . GLY A 1 433 ? -27.136 -18.381 17.792 1.00 87.81 433 GLY A C 1
ATOM 3357 O O . GLY A 1 433 ? -26.349 -17.708 18.445 1.00 87.81 433 GLY A O 1
ATOM 3358 N N . ALA A 1 434 ? -27.814 -17.845 16.776 1.00 75.12 434 ALA A N 1
ATOM 3359 C CA . ALA A 1 434 ? -27.650 -16.444 16.364 1.00 75.12 434 ALA A CA 1
ATOM 3360 C C . ALA A 1 434 ? -28.577 -15.456 17.106 1.00 75.12 434 ALA A C 1
ATOM 3362 O O . ALA A 1 434 ? -28.606 -14.271 16.782 1.00 75.12 434 ALA A O 1
ATOM 3363 N N . GLY A 1 435 ? -29.401 -15.929 18.049 1.00 71.50 435 GLY A N 1
ATOM 3364 C CA . GLY A 1 435 ? -30.565 -15.209 18.578 1.00 71.50 435 GLY A CA 1
ATOM 3365 C C . GLY A 1 435 ? -30.247 -13.872 19.258 1.00 71.50 435 GLY A C 1
ATOM 3366 O O . GLY A 1 435 ? -30.103 -13.822 20.474 1.00 71.50 435 GLY A O 1
ATOM 3367 N N . GLY A 1 436 ? -30.208 -12.788 18.476 1.00 76.88 436 GLY A N 1
ATOM 3368 C CA . GLY A 1 436 ? -29.982 -11.416 18.946 1.00 76.88 436 GLY A CA 1
ATOM 3369 C C . GLY A 1 436 ? -28.512 -11.022 19.131 1.00 76.88 436 GLY A C 1
ATOM 3370 O O . GLY A 1 436 ? -28.255 -9.922 19.613 1.00 76.88 436 GLY A O 1
ATOM 3371 N N . LEU A 1 437 ? -27.560 -11.883 18.755 1.00 85.81 437 LEU A N 1
ATOM 3372 C CA . LEU A 1 437 ? -26.130 -11.567 18.788 1.00 85.81 437 LEU A CA 1
ATOM 3373 C C . LEU A 1 437 ? -25.734 -10.777 17.537 1.00 85.81 437 LEU A C 1
ATOM 3375 O O . LEU A 1 437 ? -26.146 -11.119 16.427 1.00 85.81 437 LEU A O 1
ATOM 3379 N N . LYS A 1 438 ? -24.891 -9.750 17.694 1.00 93.81 438 LYS A N 1
ATOM 3380 C CA . LYS A 1 438 ? -24.165 -9.187 16.551 1.00 93.81 438 LYS A CA 1
ATOM 3381 C C . LYS A 1 438 ? -23.028 -10.140 16.200 1.00 93.81 438 LYS A C 1
ATOM 3383 O O . LYS A 1 438 ? -22.164 -10.395 17.035 1.00 93.81 438 LYS A O 1
ATOM 3388 N N . LEU A 1 439 ? -23.042 -10.660 14.978 1.00 94.00 439 LEU A N 1
ATOM 3389 C CA . LEU A 1 439 ? -22.020 -11.565 14.458 1.00 94.00 439 LEU A CA 1
ATOM 3390 C C . LEU A 1 439 ? -21.283 -10.896 13.298 1.00 94.00 439 LEU A C 1
ATOM 3392 O O . LEU A 1 439 ? -21.894 -10.248 12.449 1.00 94.00 439 LEU A O 1
ATOM 3396 N N . THR A 1 440 ? -19.970 -11.066 13.277 1.00 95.50 440 THR A N 1
ATOM 3397 C CA . THR A 1 440 ? -19.056 -10.695 12.197 1.00 95.50 440 THR A CA 1
ATOM 3398 C C . THR A 1 440 ? -17.914 -11.720 12.158 1.00 95.50 440 THR A C 1
ATOM 3400 O O . THR A 1 440 ? -17.893 -12.648 12.967 1.00 95.50 440 THR A O 1
ATOM 3403 N N . GLY A 1 441 ? -16.980 -11.613 11.217 1.00 91.00 441 GLY A N 1
ATOM 3404 C CA . GLY A 1 441 ? -15.891 -12.584 11.069 1.00 91.00 441 GLY A CA 1
ATOM 3405 C C . GLY A 1 441 ? -15.914 -13.292 9.720 1.00 91.00 441 GLY A C 1
ATOM 3406 O O . GLY A 1 441 ? -16.099 -12.644 8.691 1.00 91.00 441 GLY A O 1
ATOM 3407 N N . GLY A 1 442 ? -15.694 -14.608 9.733 1.00 91.38 442 GLY A N 1
ATOM 3408 C CA . GLY A 1 442 ? -15.366 -15.402 8.547 1.00 91.38 442 GLY A CA 1
ATOM 3409 C C . GLY A 1 442 ? -13.858 -15.505 8.293 1.00 91.38 442 GLY A C 1
ATOM 3410 O O . GLY A 1 442 ? -13.449 -15.766 7.162 1.00 91.38 442 GLY A O 1
ATOM 3411 N N . TYR A 1 443 ? -13.025 -15.266 9.314 1.00 93.00 443 TYR A N 1
ATOM 3412 C CA . TYR A 1 443 ? -11.562 -15.229 9.169 1.00 93.00 443 TYR A CA 1
ATOM 3413 C C . TYR A 1 443 ? -10.946 -16.595 8.831 1.00 93.00 443 TYR A C 1
ATOM 3415 O O . TYR A 1 443 ? -9.843 -16.646 8.283 1.00 93.00 443 TYR A O 1
ATOM 3423 N N . GLY A 1 444 ? -11.669 -17.697 9.075 1.00 85.19 444 GLY A N 1
ATOM 3424 C CA . GLY A 1 444 ? -11.264 -19.030 8.625 1.00 85.19 444 GLY A CA 1
ATOM 3425 C C . GLY A 1 444 ? -11.169 -19.127 7.097 1.00 85.19 444 GLY A C 1
ATOM 3426 O O . GLY A 1 444 ? -10.325 -19.846 6.566 1.00 85.19 444 GLY A O 1
ATOM 3427 N N . GLY A 1 445 ? -11.962 -18.330 6.368 1.00 82.06 445 GLY A N 1
ATOM 3428 C CA . GLY A 1 445 ? -11.888 -18.222 4.908 1.00 82.06 445 GLY A CA 1
ATOM 3429 C C . GLY A 1 445 ? -10.584 -17.602 4.392 1.00 82.06 445 GLY A C 1
ATOM 3430 O O . GLY A 1 445 ? -10.214 -17.850 3.246 1.00 82.06 445 GLY A O 1
ATOM 3431 N N . SER A 1 446 ? -9.870 -16.853 5.238 1.00 78.31 446 SER A N 1
ATOM 3432 C CA . SER A 1 446 ? -8.541 -16.297 4.944 1.00 78.31 446 SER A CA 1
ATOM 3433 C C . SER A 1 446 ? -7.411 -17.308 5.183 1.00 78.31 446 SER A C 1
ATOM 3435 O O . SER A 1 446 ? -6.246 -16.988 4.983 1.00 78.31 446 SER A O 1
ATOM 3437 N N . GLY A 1 447 ? -7.723 -18.528 5.639 1.00 82.19 447 GLY A N 1
ATOM 3438 C CA . GLY A 1 447 ? -6.718 -19.537 5.986 1.00 82.19 447 GLY A CA 1
ATOM 3439 C C . GLY A 1 447 ? -6.018 -19.289 7.327 1.00 82.19 447 GLY A C 1
ATOM 3440 O O . GLY A 1 447 ? -5.015 -19.941 7.617 1.00 82.19 447 GLY A O 1
ATOM 3441 N N . THR A 1 448 ? -6.539 -18.371 8.148 1.00 89.19 448 THR A N 1
ATOM 3442 C CA . THR A 1 448 ? -6.064 -18.131 9.520 1.00 89.19 448 THR A CA 1
ATOM 3443 C C . THR A 1 448 ? -6.971 -18.810 10.542 1.00 89.19 448 THR A C 1
ATOM 3445 O O . THR A 1 448 ? -8.178 -18.906 10.332 1.00 89.19 448 THR A O 1
ATOM 3448 N N . SER A 1 449 ? -6.398 -19.266 11.653 1.00 93.56 449 SER A N 1
ATOM 3449 C CA . SER A 1 449 ? -7.116 -19.811 12.810 1.00 93.56 449 SER A CA 1
ATOM 3450 C C . SER A 1 449 ? -6.403 -19.390 14.089 1.00 93.56 449 SER A C 1
ATOM 3452 O O . SER A 1 449 ? -5.236 -18.983 14.045 1.00 93.56 449 SER A O 1
ATOM 3454 N N . LEU A 1 450 ? -7.089 -19.506 15.221 1.00 96.50 450 LEU A N 1
ATOM 3455 C CA . LEU A 1 450 ? -6.441 -19.424 16.520 1.00 96.50 450 LEU A CA 1
ATOM 3456 C C . LEU A 1 450 ? -5.578 -20.677 16.743 1.00 96.50 450 LEU A C 1
ATOM 3458 O O . LEU A 1 450 ? -5.834 -21.748 16.191 1.00 96.50 450 LEU A O 1
ATOM 3462 N N . ARG A 1 451 ? -4.488 -20.548 17.502 1.00 95.88 451 ARG A N 1
ATOM 3463 C CA . ARG A 1 451 ? -3.613 -21.683 17.825 1.00 95.88 451 ARG A CA 1
ATOM 3464 C C . ARG A 1 451 ? -4.029 -22.346 19.129 1.00 95.88 451 ARG A C 1
ATOM 3466 O O . ARG A 1 451 ? -3.840 -21.781 20.203 1.00 95.88 451 ARG A O 1
ATOM 3473 N N . ASN A 1 452 ? -4.408 -23.619 19.042 1.00 95.12 452 ASN A N 1
ATOM 3474 C CA . ASN A 1 452 ? -4.798 -24.440 20.196 1.00 95.12 452 ASN A CA 1
ATOM 3475 C C . ASN A 1 452 ? -3.723 -24.474 21.301 1.00 95.12 452 ASN A C 1
ATOM 3477 O O . ASN A 1 452 ? -4.054 -24.553 22.471 1.00 95.12 452 ASN A O 1
ATOM 3481 N N . SER A 1 453 ? -2.432 -24.354 20.962 1.00 94.38 453 SER A N 1
ATOM 3482 C CA . SER A 1 453 ? -1.322 -24.328 21.934 1.00 94.38 453 SER A CA 1
ATOM 3483 C C . SER A 1 453 ? -0.988 -22.937 22.502 1.00 94.38 453 SER A C 1
ATOM 3485 O O . SER A 1 453 ? 0.062 -22.753 23.122 1.00 94.38 453 SER A O 1
ATOM 3487 N N . GLY A 1 454 ? -1.801 -21.922 22.210 1.00 94.62 454 GLY A N 1
ATOM 3488 C CA . GLY A 1 454 ? -1.520 -20.531 22.547 1.00 94.62 454 GLY A CA 1
ATOM 3489 C C . GLY A 1 454 ? -0.783 -19.747 21.461 1.00 94.62 454 GLY A C 1
ATOM 3490 O O . GLY A 1 454 ? 0.017 -20.277 20.682 1.00 94.62 454 GLY A O 1
ATOM 3491 N N . GLU A 1 455 ? -1.023 -18.438 21.451 1.00 96.06 455 GLU A N 1
ATOM 3492 C CA . GLU A 1 455 ? -0.328 -17.455 20.621 1.00 96.06 455 GLU A CA 1
ATOM 3493 C C . GLU A 1 455 ? -0.485 -16.039 21.192 1.00 96.06 455 GLU A C 1
ATOM 3495 O O . GLU A 1 455 ? -1.181 -15.821 22.184 1.00 96.06 455 GLU A O 1
ATOM 3500 N N . ARG A 1 456 ? 0.159 -15.069 20.536 1.00 96.75 456 ARG A N 1
ATOM 3501 C CA . ARG A 1 456 ? -0.036 -13.645 20.805 1.00 96.75 456 ARG A CA 1
ATOM 3502 C C . ARG A 1 456 ? -1.179 -13.098 19.956 1.00 96.75 456 ARG A C 1
ATOM 3504 O O . ARG A 1 456 ? -1.118 -13.174 18.732 1.00 96.75 456 ARG A O 1
ATOM 3511 N N . LEU A 1 457 ? -2.134 -12.446 20.606 1.00 97.31 457 LEU A N 1
ATOM 3512 C CA . LEU A 1 457 ? -3.154 -11.619 19.977 1.00 97.31 457 LEU A CA 1
ATOM 3513 C C . LEU A 1 457 ? -2.760 -10.153 20.111 1.00 97.31 457 LEU A C 1
ATOM 3515 O O . LEU A 1 457 ? -2.559 -9.654 21.218 1.00 97.31 457 LEU A O 1
ATOM 3519 N N . ARG A 1 458 ? -2.670 -9.459 18.975 1.00 95.56 458 ARG A N 1
ATOM 3520 C CA . ARG A 1 458 ? -2.461 -8.009 18.932 1.00 95.56 458 ARG A CA 1
ATOM 3521 C C . ARG A 1 458 ? -3.606 -7.389 18.154 1.00 95.56 458 ARG A C 1
ATOM 3523 O O . ARG A 1 458 ? -3.705 -7.603 16.952 1.00 95.56 458 ARG A O 1
ATOM 3530 N N . ILE A 1 459 ? -4.449 -6.631 18.840 1.00 95.75 459 ILE A N 1
ATOM 3531 C CA . ILE A 1 459 ? -5.632 -5.974 18.290 1.00 95.75 459 ILE A CA 1
ATOM 3532 C C . ILE A 1 459 ? -5.382 -4.472 18.315 1.00 95.75 459 ILE A C 1
ATOM 3534 O O . ILE A 1 459 ? -5.049 -3.902 19.357 1.00 95.75 459 ILE A O 1
ATOM 3538 N N . LEU A 1 460 ? -5.535 -3.839 17.162 1.00 93.44 460 LEU A N 1
ATOM 3539 C CA . LEU A 1 460 ? -5.353 -2.412 16.972 1.00 93.44 460 LEU A CA 1
ATOM 3540 C C . LEU A 1 460 ? -6.713 -1.741 16.803 1.00 93.44 460 LEU A C 1
ATOM 3542 O O . LEU A 1 460 ? -7.596 -2.265 16.121 1.00 93.44 460 LEU A O 1
ATOM 3546 N N . ALA A 1 461 ? -6.875 -0.568 17.405 1.00 92.12 461 ALA A N 1
ATOM 3547 C CA . ALA A 1 461 ? -7.966 0.327 17.065 1.00 92.12 461 ALA A CA 1
ATOM 3548 C C . ALA A 1 461 ? -7.810 0.831 15.619 1.00 92.12 461 ALA A C 1
ATOM 3550 O O . ALA A 1 461 ? -6.748 0.710 15.005 1.00 92.12 461 ALA A O 1
ATOM 3551 N N . ALA A 1 462 ? -8.868 1.423 15.070 1.00 88.50 462 ALA A N 1
ATOM 3552 C CA . ALA A 1 462 ? -8.877 1.919 13.692 1.00 88.50 462 ALA A CA 1
ATOM 3553 C C . ALA A 1 462 ? -7.858 3.049 13.425 1.00 88.50 462 ALA A C 1
ATOM 3555 O O . ALA A 1 462 ? -7.531 3.338 12.277 1.00 88.50 462 ALA A O 1
ATOM 3556 N N . ASP A 1 463 ? -7.333 3.663 14.483 1.00 82.38 463 ASP A N 1
ATOM 3557 C CA . ASP A 1 463 ? -6.293 4.688 14.447 1.00 82.38 463 ASP A CA 1
ATOM 3558 C C . ASP A 1 463 ? -4.859 4.113 14.578 1.00 82.38 463 ASP A C 1
ATOM 3560 O O . ASP A 1 463 ? -3.871 4.852 14.549 1.00 82.38 463 ASP A O 1
ATOM 3564 N N . GLY A 1 464 ? -4.740 2.785 14.704 1.00 83.50 464 GLY A N 1
ATOM 3565 C CA . GLY A 1 464 ? -3.491 2.038 14.856 1.00 83.50 464 GLY A CA 1
ATOM 3566 C C . GLY A 1 464 ? -2.978 1.916 16.295 1.00 83.50 464 GLY A C 1
ATOM 3567 O O . GLY A 1 464 ? -1.987 1.218 16.523 1.00 83.50 464 GLY A O 1
ATOM 3568 N N . SER A 1 465 ? -3.627 2.554 17.274 1.00 86.38 465 SER A N 1
ATOM 3569 C CA . SER A 1 465 ? -3.284 2.393 18.689 1.00 86.38 465 SER A CA 1
ATOM 3570 C C . SER A 1 465 ? -3.619 0.983 19.192 1.00 86.38 465 SER A C 1
ATOM 3572 O O . SER A 1 465 ? -4.489 0.297 18.655 1.00 86.38 465 SER A O 1
ATOM 3574 N N . SER A 1 466 ? -2.905 0.512 20.219 1.00 89.56 466 SER A N 1
ATOM 3575 C CA . SER A 1 466 ? -3.157 -0.819 20.781 1.00 89.56 466 SER A CA 1
ATOM 3576 C C . SER A 1 466 ? -4.474 -0.834 21.555 1.00 89.56 466 SER A C 1
ATOM 3578 O O . SER A 1 466 ? -4.634 -0.095 22.529 1.00 89.56 466 SER A O 1
ATOM 3580 N N . LEU A 1 467 ? -5.400 -1.694 21.134 1.00 91.75 467 LEU A N 1
ATOM 3581 C CA . LEU A 1 467 ? -6.636 -1.976 21.857 1.00 91.75 467 LEU A CA 1
ATOM 3582 C C . LEU A 1 467 ? -6.422 -3.103 22.871 1.00 91.75 467 LEU A C 1
ATOM 3584 O O . LEU A 1 467 ? -6.844 -2.988 24.019 1.00 91.75 467 LEU A O 1
ATOM 3588 N N . ALA A 1 468 ? -5.742 -4.172 22.454 1.00 92.69 468 ALA A N 1
ATOM 3589 C CA . ALA A 1 468 ? -5.294 -5.251 23.327 1.00 92.69 468 ALA A CA 1
ATOM 3590 C C . ALA A 1 468 ? -4.043 -5.922 22.744 1.00 92.69 468 ALA A C 1
ATOM 3592 O O . ALA A 1 468 ? -3.931 -6.102 21.533 1.00 92.69 468 ALA A O 1
ATOM 3593 N N . ASP A 1 469 ? -3.111 -6.321 23.606 1.00 94.44 469 ASP A N 1
ATOM 3594 C CA . ASP A 1 469 ? -1.885 -7.017 23.213 1.00 94.44 469 ASP A CA 1
ATOM 3595 C C . ASP A 1 469 ? -1.491 -7.995 24.320 1.00 94.44 469 ASP A C 1
ATOM 3597 O O . ASP A 1 469 ? -1.035 -7.583 25.387 1.00 94.44 469 ASP A O 1
ATOM 3601 N N . PHE A 1 470 ? -1.754 -9.282 24.106 1.00 95.69 470 PHE A N 1
ATOM 3602 C CA . PHE A 1 470 ? -1.512 -10.320 25.105 1.00 95.69 470 PHE A CA 1
ATOM 3603 C C . PHE A 1 470 ? -1.295 -11.682 24.450 1.00 95.69 470 PHE A C 1
ATOM 3605 O O . PHE A 1 470 ? -1.699 -11.912 23.312 1.00 95.69 470 PHE A O 1
ATOM 3612 N N . SER A 1 471 ? -0.673 -12.601 25.185 1.00 96.94 471 SER A N 1
ATOM 3613 C CA . SER A 1 471 ? -0.568 -14.002 24.779 1.00 96.94 471 SER A CA 1
ATOM 3614 C C . SER A 1 471 ? -1.427 -14.867 25.680 1.00 96.94 471 SER A C 1
ATOM 3616 O O . SER A 1 471 ? -1.344 -14.724 26.896 1.00 96.94 471 SER A O 1
ATOM 3618 N N . TYR A 1 472 ? -2.205 -15.773 25.094 1.00 96.00 472 TYR A N 1
ATOM 3619 C CA . TYR A 1 472 ? -2.907 -16.822 25.832 1.00 96.00 472 TYR A CA 1
ATOM 3620 C C . TYR A 1 472 ? -2.152 -18.151 25.718 1.00 96.00 472 TYR A C 1
ATOM 3622 O O . TYR A 1 472 ? -1.342 -18.344 24.808 1.00 96.00 472 TYR A O 1
ATOM 3630 N N . HIS A 1 473 ? -2.417 -19.068 26.647 1.00 94.50 473 HIS A N 1
ATOM 3631 C CA . HIS A 1 473 ? -1.831 -20.408 26.660 1.00 94.50 473 HIS A CA 1
ATOM 3632 C C . HIS A 1 473 ? -2.870 -21.466 27.050 1.00 94.50 473 HIS A C 1
ATOM 3634 O O . HIS A 1 473 ? -3.864 -21.164 27.710 1.00 94.50 473 HIS A O 1
ATOM 3640 N N . ASP A 1 474 ? -2.591 -22.709 26.669 1.00 93.56 474 ASP A N 1
ATOM 3641 C CA . ASP A 1 474 ? -3.371 -23.922 26.951 1.00 93.56 474 ASP A CA 1
ATOM 3642 C C . ASP A 1 474 ? -3.047 -24.553 28.317 1.00 93.56 474 ASP A C 1
ATOM 3644 O O . ASP A 1 474 ? -3.750 -25.436 28.806 1.00 93.56 474 ASP A O 1
ATOM 3648 N N . GLN A 1 475 ? -1.980 -24.085 28.970 1.00 91.44 475 GLN A N 1
ATOM 3649 C CA . GLN A 1 475 ? -1.495 -24.622 30.239 1.00 91.44 475 GLN A CA 1
ATOM 3650 C C . GLN A 1 475 ? -1.660 -23.646 31.405 1.00 91.44 475 GLN A C 1
ATOM 3652 O O . GLN A 1 475 ? -1.692 -22.421 31.252 1.00 91.44 475 GLN A O 1
ATOM 3657 N N . ALA A 1 476 ? -1.672 -24.209 32.617 1.00 90.56 476 ALA A N 1
ATOM 3658 C CA . ALA A 1 476 ? -1.636 -23.436 33.851 1.00 90.56 476 ALA A CA 1
ATOM 3659 C C . ALA A 1 476 ? -0.489 -22.402 33.818 1.00 90.56 476 ALA A C 1
ATOM 3661 O O . ALA A 1 476 ? 0.628 -22.735 33.412 1.00 90.56 476 ALA A O 1
ATOM 3662 N N . PRO A 1 477 ? -0.719 -21.163 34.283 1.00 94.00 477 PRO A N 1
ATOM 3663 C CA . PRO A 1 477 ? -1.858 -20.706 35.093 1.00 94.00 477 PRO A CA 1
ATOM 3664 C C . PRO A 1 477 ? -3.149 -20.340 34.332 1.00 94.00 477 PRO A C 1
ATOM 3666 O O . PRO A 1 477 ? -4.109 -19.936 34.985 1.00 94.00 477 PRO A O 1
ATOM 3669 N N . TRP A 1 478 ? -3.214 -20.489 33.005 1.00 95.25 478 TRP A N 1
ATOM 3670 C CA . TRP A 1 478 ? -4.452 -20.258 32.253 1.00 95.25 478 TRP A CA 1
ATOM 3671 C C . TRP A 1 478 ? -5.504 -21.352 32.537 1.00 95.25 478 TRP A C 1
ATOM 3673 O O . TRP A 1 478 ? -5.142 -22.481 32.891 1.00 95.25 478 TRP A O 1
ATOM 3683 N N . PRO A 1 479 ? -6.814 -21.054 32.414 1.00 94.38 479 PRO A N 1
ATOM 3684 C CA . PRO A 1 479 ? -7.877 -22.043 32.590 1.00 94.38 479 PRO A CA 1
ATOM 3685 C C . PRO A 1 479 ? -7.791 -23.221 31.599 1.00 94.38 479 PRO A C 1
ATOM 3687 O O . PRO A 1 479 ? -8.286 -23.144 30.479 1.00 94.38 479 PRO A O 1
ATOM 3690 N N . ALA A 1 480 ? -7.248 -24.358 32.044 1.00 91.50 480 ALA A N 1
ATOM 3691 C CA . ALA A 1 480 ? -7.063 -25.557 31.212 1.00 91.50 480 ALA A CA 1
ATOM 3692 C C . ALA A 1 480 ? -8.368 -26.168 30.662 1.00 91.50 480 ALA A C 1
ATOM 3694 O O . ALA A 1 480 ? -8.340 -26.945 29.720 1.00 91.50 480 ALA A O 1
ATOM 3695 N N . SER A 1 481 ? -9.538 -25.842 31.226 1.00 91.81 481 SER A N 1
ATOM 3696 C CA . SER A 1 481 ? -10.811 -26.321 30.665 1.00 91.81 481 SER A CA 1
ATOM 3697 C C . SER A 1 481 ? -11.151 -25.677 29.318 1.00 91.81 481 SER A C 1
ATOM 3699 O O . SER A 1 481 ? -12.043 -26.178 28.637 1.00 91.81 481 SER A O 1
ATOM 3701 N N . ALA A 1 482 ? -10.499 -24.557 28.977 1.00 93.62 482 ALA A N 1
ATOM 3702 C CA . ALA A 1 482 ? -10.674 -23.876 27.699 1.00 93.62 482 ALA A CA 1
ATOM 3703 C C . ALA A 1 482 ? -9.866 -24.504 26.547 1.00 93.62 482 ALA A C 1
ATOM 3705 O O . ALA A 1 482 ? -9.963 -24.051 25.413 1.00 93.62 482 ALA A O 1
ATOM 3706 N N . ASP A 1 483 ? -9.093 -25.550 26.844 1.00 94.06 483 ASP A N 1
ATOM 3707 C CA . ASP A 1 483 ? -8.298 -26.314 25.886 1.00 94.06 483 ASP A CA 1
ATOM 3708 C C . ASP A 1 483 ? -9.090 -27.554 25.423 1.00 94.06 483 ASP A C 1
ATOM 3710 O O . ASP A 1 483 ? -9.017 -28.625 26.028 1.00 94.06 483 ASP A O 1
ATOM 3714 N N . GLY A 1 484 ? -9.963 -27.398 24.422 1.00 92.06 484 GLY A N 1
ATOM 3715 C CA . GLY A 1 484 ? -10.716 -28.502 23.800 1.00 92.06 484 GLY A CA 1
ATOM 3716 C C . GLY A 1 484 ? -11.881 -29.056 24.635 1.00 92.06 484 GLY A C 1
ATOM 3717 O O . GLY A 1 484 ? -12.637 -29.919 24.185 1.00 92.06 484 GLY A O 1
ATOM 3718 N N . GLY A 1 485 ? -12.073 -28.554 25.859 1.00 89.38 485 GLY A N 1
ATOM 3719 C CA . GLY A 1 485 ? -13.165 -28.942 26.760 1.00 89.38 485 GLY A CA 1
ATOM 3720 C C . GLY A 1 485 ? -14.515 -28.284 26.453 1.00 89.38 485 GLY A C 1
ATOM 3721 O O . GLY A 1 485 ? -15.486 -28.544 27.164 1.00 89.38 485 GLY A O 1
ATOM 3722 N N . GLY A 1 486 ? -14.568 -27.417 25.438 1.00 91.81 486 GLY A N 1
ATOM 3723 C CA . GLY A 1 486 ? -15.736 -26.622 25.047 1.00 91.81 486 GLY A CA 1
ATOM 3724 C C . GLY A 1 486 ? -15.883 -25.300 25.801 1.00 91.81 486 GLY A C 1
ATOM 3725 O O . GLY A 1 486 ? -16.626 -24.437 25.364 1.00 91.81 486 GLY A O 1
ATOM 3726 N N . TYR A 1 487 ? -15.161 -25.093 26.902 1.00 96.06 487 TYR A N 1
ATOM 3727 C CA . TYR A 1 487 ? -15.190 -23.813 27.610 1.00 96.06 487 TYR A CA 1
ATOM 3728 C C . TYR A 1 487 ? -14.352 -22.758 26.880 1.00 96.06 487 TYR A C 1
ATOM 3730 O O . TYR A 1 487 ? -13.364 -23.081 26.234 1.00 96.06 487 TYR A O 1
ATOM 3738 N N . SER A 1 488 ? -14.697 -21.485 27.038 1.00 97.06 488 SER A N 1
ATOM 3739 C CA . SER A 1 488 ? -13.904 -20.357 26.541 1.00 97.06 488 SER A CA 1
ATOM 3740 C C . SER A 1 488 ? -13.174 -19.651 27.687 1.00 97.06 488 SER A C 1
ATOM 3742 O O . SER A 1 488 ? -13.477 -19.844 28.873 1.00 97.06 488 SER A O 1
ATOM 3744 N N . LEU A 1 489 ? -12.205 -18.808 27.334 1.00 97.31 489 LEU A N 1
ATOM 3745 C CA . LEU A 1 489 ? -11.572 -17.864 28.246 1.00 97.31 489 LEU A CA 1
ATOM 3746 C C . LEU A 1 489 ? -12.440 -16.610 28.376 1.00 97.31 489 LEU A C 1
ATOM 3748 O O . LEU A 1 489 ? -12.686 -15.904 27.402 1.00 97.31 489 LEU A O 1
ATOM 3752 N N . VAL A 1 490 ? -12.864 -16.305 29.600 1.00 96.81 490 VAL A N 1
ATOM 3753 C CA . VAL A 1 490 ? -13.677 -15.130 29.932 1.00 96.81 490 VAL A CA 1
ATOM 3754 C C . VAL A 1 490 ? -12.911 -14.242 30.915 1.00 96.81 490 VAL A C 1
ATOM 3756 O O . VAL A 1 490 ? -12.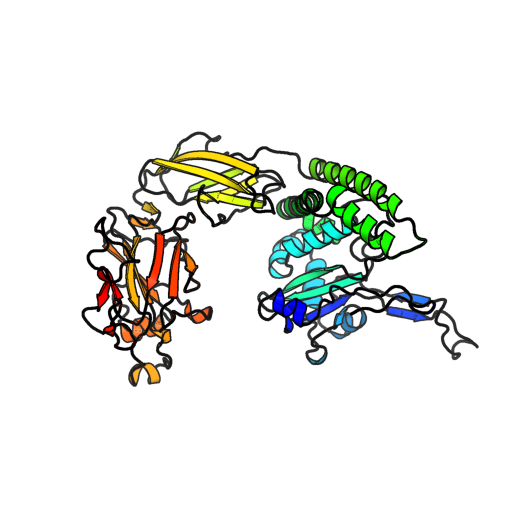509 -14.723 31.980 1.00 96.81 490 VAL A O 1
ATOM 3759 N N . PRO A 1 491 ? -12.753 -12.941 30.637 1.00 93.94 491 PRO A N 1
ATOM 3760 C CA . PRO A 1 491 ? -12.173 -11.999 31.578 1.00 93.94 491 PRO A CA 1
ATOM 3761 C C . PRO A 1 491 ? -12.957 -11.869 32.888 1.00 93.94 491 PRO A C 1
ATOM 3763 O O . PRO A 1 491 ? -14.194 -11.863 32.931 1.00 93.94 491 PRO A O 1
ATOM 3766 N N . ILE A 1 492 ? -12.233 -11.664 33.979 1.00 92.75 492 ILE A N 1
ATOM 3767 C CA . ILE A 1 492 ? -12.770 -11.341 35.295 1.00 92.75 492 ILE A CA 1
ATOM 3768 C C . ILE A 1 492 ? -12.835 -9.818 35.411 1.00 92.75 492 ILE A C 1
ATOM 3770 O O . ILE A 1 492 ? -11.814 -9.148 35.501 1.00 92.75 492 ILE A O 1
ATOM 3774 N N . ALA A 1 493 ? -14.057 -9.276 35.431 1.00 85.19 493 ALA A N 1
ATOM 3775 C CA . ALA A 1 493 ? -14.322 -7.839 35.560 1.00 85.19 493 ALA A CA 1
ATOM 3776 C C . ALA A 1 493 ? -13.534 -6.960 34.555 1.00 85.19 493 ALA A C 1
ATOM 3778 O O . ALA A 1 493 ? -12.821 -6.049 34.971 1.00 85.19 493 ALA A O 1
ATOM 3779 N N . PRO A 1 494 ? -13.696 -7.161 33.234 1.00 78.62 494 PRO A N 1
ATOM 3780 C CA . PRO A 1 494 ? -12.821 -6.539 32.235 1.00 78.62 494 PRO A CA 1
ATOM 3781 C C . PRO A 1 494 ? -12.965 -5.018 32.077 1.00 78.62 494 PRO A C 1
ATOM 3783 O O . PRO A 1 494 ? -12.159 -4.398 31.400 1.00 78.62 494 PRO A O 1
ATOM 3786 N N . GLY A 1 495 ? -13.976 -4.400 32.698 1.00 76.81 495 GLY A N 1
ATOM 3787 C CA . GLY A 1 495 ? -14.086 -2.939 32.792 1.00 76.81 495 GLY A CA 1
ATOM 3788 C C . GLY A 1 495 ? -13.389 -2.337 34.017 1.00 76.81 495 GLY A C 1
ATOM 3789 O O . GLY A 1 495 ? -13.504 -1.138 34.256 1.00 76.81 495 GLY A O 1
ATOM 3790 N N . HIS A 1 496 ? -12.729 -3.152 34.847 1.00 84.88 496 HIS A N 1
ATOM 3791 C CA . HIS A 1 496 ? -12.020 -2.673 36.027 1.00 84.88 496 HIS A CA 1
ATOM 3792 C C . HIS A 1 496 ? -10.622 -2.153 35.642 1.00 84.88 496 HIS A C 1
ATOM 3794 O O . HIS A 1 496 ? -9.923 -2.839 34.902 1.00 84.88 496 HIS A O 1
ATOM 3800 N N . PRO A 1 497 ? -10.142 -1.016 36.188 1.00 81.69 497 PRO A N 1
ATOM 3801 C CA . PRO A 1 497 ? -8.836 -0.444 35.828 1.00 81.69 497 PRO A CA 1
ATOM 3802 C C . PRO A 1 497 ? -7.614 -1.334 36.093 1.00 81.69 497 PRO A C 1
ATOM 3804 O O . PRO A 1 497 ? -6.528 -1.035 35.614 1.00 81.69 497 PRO A O 1
ATOM 3807 N N . SER A 1 498 ? -7.764 -2.382 36.907 1.00 85.19 498 SER A N 1
ATOM 3808 C CA . SER A 1 498 ? -6.698 -3.357 37.172 1.00 85.19 498 SER A CA 1
ATOM 3809 C C . SER A 1 498 ? -6.722 -4.559 36.231 1.00 85.19 498 SER A C 1
ATOM 3811 O O . SER A 1 498 ? -5.908 -5.456 36.418 1.00 85.19 498 SER A O 1
ATOM 3813 N N . PHE A 1 499 ? -7.686 -4.639 35.309 1.00 88.12 499 PHE A N 1
ATOM 3814 C CA . PHE A 1 499 ? -7.729 -5.722 34.341 1.00 88.12 499 PHE A CA 1
ATOM 3815 C C . PHE A 1 499 ? -6.507 -5.621 33.427 1.00 88.12 499 PHE A C 1
ATOM 3817 O O . PHE A 1 499 ? -6.279 -4.604 32.777 1.00 88.12 499 PHE A O 1
ATOM 3824 N N . ASP A 1 500 ? -5.737 -6.698 33.402 1.00 89.56 500 ASP A N 1
ATOM 3825 C CA . ASP A 1 500 ? -4.606 -6.897 32.509 1.00 89.56 500 ASP A CA 1
ATOM 3826 C C . ASP A 1 500 ? -4.874 -8.177 31.709 1.00 89.56 500 ASP A C 1
ATOM 3828 O O . ASP A 1 500 ? -4.901 -9.252 32.318 1.00 89.56 500 ASP A O 1
ATOM 3832 N N . PRO A 1 501 ? -5.101 -8.093 30.384 1.00 90.50 501 PRO A N 1
ATOM 3833 C CA . PRO A 1 501 ? -5.350 -9.270 29.562 1.00 90.50 501 PRO A CA 1
ATOM 3834 C C . PRO A 1 501 ? -4.132 -10.202 29.475 1.00 90.50 501 PRO A C 1
ATOM 3836 O O . PRO A 1 501 ? -4.309 -11.375 29.153 1.00 90.50 501 PRO A O 1
ATOM 3839 N N . ALA A 1 502 ? -2.922 -9.728 29.791 1.00 91.56 502 ALA A N 1
ATOM 3840 C CA . ALA A 1 502 ? -1.720 -10.555 29.852 1.00 91.56 502 ALA A CA 1
ATOM 3841 C C . ALA A 1 502 ? -1.567 -11.315 31.182 1.00 91.56 502 ALA A C 1
ATOM 3843 O O . ALA A 1 502 ? -0.738 -12.225 31.260 1.00 91.56 502 ALA A O 1
ATOM 3844 N N . ASP A 1 503 ? -2.355 -10.985 32.214 1.00 94.25 503 ASP A N 1
ATOM 3845 C CA . ASP A 1 503 ? -2.348 -11.719 33.479 1.00 94.25 503 ASP A CA 1
ATOM 3846 C C . ASP A 1 503 ? -3.352 -12.889 33.431 1.00 94.25 503 ASP A C 1
ATOM 3848 O O . ASP A 1 503 ? -4.568 -12.668 33.458 1.00 94.25 503 ASP A O 1
ATOM 3852 N N . PRO A 1 504 ? -2.887 -14.152 33.424 1.00 93.94 504 PRO A N 1
ATOM 3853 C CA . PRO A 1 504 ? -3.755 -15.330 33.432 1.00 93.94 504 PRO A CA 1
ATOM 3854 C C . PRO A 1 504 ? -4.716 -15.373 34.628 1.00 93.94 504 PRO A C 1
ATOM 3856 O O . PRO A 1 504 ? -5.800 -15.945 34.522 1.00 93.94 504 PRO A O 1
ATOM 3859 N N . GLY A 1 505 ? -4.359 -14.751 35.759 1.00 94.44 505 GLY A N 1
ATOM 3860 C CA . GLY A 1 505 ? -5.211 -14.652 36.945 1.00 94.44 505 GLY A CA 1
ATOM 3861 C C . GLY A 1 505 ? -6.460 -13.790 36.745 1.00 94.44 505 GLY A C 1
ATOM 3862 O O . GLY A 1 505 ? -7.382 -13.854 37.560 1.00 94.44 505 GLY A O 1
ATOM 3863 N N . HIS A 1 506 ? -6.521 -13.016 35.660 1.00 95.00 506 HIS A N 1
ATOM 3864 C CA . HIS A 1 506 ? -7.695 -12.249 35.257 1.00 95.00 506 HIS A CA 1
ATOM 3865 C C . HIS A 1 506 ? -8.610 -12.993 34.285 1.00 95.00 506 HIS A C 1
ATOM 3867 O O . HIS A 1 506 ? -9.601 -12.420 33.834 1.00 95.00 506 HIS A O 1
ATOM 3873 N N . TRP A 1 507 ? -8.337 -14.263 33.994 1.00 96.06 507 TRP A N 1
ATOM 3874 C CA . TRP A 1 507 ? -9.168 -15.093 33.131 1.00 96.06 507 TRP A CA 1
ATOM 3875 C C . TRP A 1 507 ? -9.789 -16.245 33.915 1.00 96.06 507 TRP A C 1
ATOM 3877 O O . TRP A 1 507 ? -9.212 -16.798 34.851 1.00 96.06 507 TRP A O 1
ATOM 3887 N N . ARG A 1 508 ? -11.002 -16.626 33.526 1.00 95.62 508 ARG A N 1
ATOM 3888 C CA . ARG A 1 508 ? -11.710 -17.798 34.044 1.00 95.62 508 ARG A CA 1
ATOM 3889 C C . ARG A 1 508 ? -12.365 -18.557 32.903 1.00 95.62 508 ARG A C 1
ATOM 3891 O O . ARG A 1 508 ? -12.621 -17.987 31.849 1.00 95.62 508 ARG A O 1
ATOM 3898 N N . SER A 1 509 ? -12.711 -19.813 33.147 1.00 96.12 509 SER A N 1
ATOM 3899 C CA . SER A 1 509 ? -13.563 -20.579 32.241 1.00 96.12 509 SER A CA 1
ATOM 3900 C C . SER A 1 509 ? -14.954 -19.945 32.124 1.00 96.12 509 SER A C 1
ATOM 3902 O O . SER A 1 509 ? -15.492 -19.410 33.109 1.00 96.12 509 SER A O 1
ATOM 3904 N N . SER A 1 510 ? -15.565 -20.055 30.945 1.00 95.44 510 SER A N 1
ATOM 3905 C CA . SER A 1 510 ? -16.997 -19.808 30.766 1.00 95.44 510 SER A CA 1
ATOM 3906 C C . SER A 1 510 ? -17.846 -20.677 31.703 1.00 95.44 510 SER A C 1
ATOM 3908 O O . SER A 1 510 ? -17.394 -21.659 32.294 1.00 95.44 510 SER A O 1
ATOM 3910 N N . LEU A 1 511 ? -19.108 -20.287 31.896 1.00 90.56 511 LEU A N 1
ATOM 3911 C CA . LEU A 1 511 ? -20.023 -21.031 32.770 1.00 90.56 511 LEU A CA 1
ATOM 3912 C C . LEU A 1 511 ? -20.533 -22.329 32.129 1.00 90.56 511 LEU A C 1
ATOM 3914 O O . LEU A 1 511 ? -20.951 -23.235 32.850 1.00 90.56 511 LEU A O 1
ATOM 3918 N N . ALA A 1 512 ? -20.515 -22.400 30.801 1.00 85.88 512 ALA A N 1
ATOM 3919 C CA . ALA A 1 512 ? -20.962 -23.536 30.014 1.00 85.88 512 ALA A CA 1
ATOM 3920 C C . ALA A 1 512 ? -20.044 -23.720 28.792 1.00 85.88 512 ALA A C 1
ATOM 3922 O O . ALA A 1 512 ? -19.488 -22.717 28.325 1.00 85.88 512 ALA A O 1
ATOM 3923 N N . PRO A 1 513 ? -19.878 -24.971 28.330 1.00 79.94 513 PRO A N 1
ATOM 3924 C CA . PRO A 1 513 ? -19.219 -25.284 27.072 1.00 79.94 513 PRO A CA 1
ATOM 3925 C C . PRO A 1 513 ? -20.093 -24.983 25.846 1.00 79.94 513 PRO A C 1
ATOM 3927 O O . PRO A 1 513 ? -21.322 -24.791 26.026 1.00 79.94 513 PRO A O 1
#

Foldseek 3Di:
DDDDDDPPDDFDPPPVDDPALVVLVVVAPNGSPWWKWFFDWDKDAPDADDPPPHHGDSPPIDTDADFLAAPDDDLVSCCVRGPTDHPVVVSDCPLSNVRRHLLHDDLVSSLVCQVLRAPLLQALLQLLVLLLQVADAACSAARHRGQWMWIQGPVRRYIGIGGGDRPSGPVHALLDDSRRHPSLVSNVVAQVSVLSSLLSNVVCLVPCQDLVNVVVVLVVVCVSPPPDRSVVVSVSSHSNSVNSVVVSCVSWPDDDWAWCVVHLAAEEDQDPFDKIKTWAHSQFDFKAWPPFPDTFPWDDPGNTMIIGTHFAAAFKDWTKMFTAGPVRDTPDIGIYIYTYPYLEGFDALQFKDFFWWQQAAAADDPVLVVVVNHDRQQQTKIKMWGQDQGKYFQAQWAWPDAFGDGHHGPPIDHHGAMEMAGCHPVSNCVPVNPPPHHYDHVRVVVVTTRDLQKDWTFIATNSNHTNATAIDGCDPPAAVCSRNVRWIWGFAPSNDPPDHPRDNVRTDTDPGD

Secondary structure (DSSP, 8-state):
--PPPPTT------------HHHHHHHSTTGGGSEEEEE--EEEEEEESSSTTSPEEEEEEEEE---SS---S-THHHHTTEEE-SSGGG---HHHHHHHHHHHS-HHHHHHHGGGTB-HHHHHHHHHHHHHTT--SSTTTT--S-SEEEEE-TTT--EEEEE---TTTT-S-TTS-S---HHHHHHTTSHHHHHHHHHHHHHHHHHTSSHHHHHHHHHHHHHHSTT---HHHHHHHHHHHHHHHHHHHHHS-----EE-GGGG--EEESSSSEEEEEE--TT--EEEETT-SS----EE-SSSEEEEEE---SEEEEEEEEEE-TTS-EEEEEEEEEEE-SSEEE--TTTEEEEEEESSPPPPPHHHHHTT---GGGG-EEEEEE-SSSEEE-TT-EEEESS--BPPTT-EE-TT-EEEEESSHHHHHHHH--TT-EEEE-GGGGT----TT-EEEEEE-TTS-EEEEEEE-SSTTS-GGGSSSS--EEESSTTSTT--TT-GGGEEE-S--

pLDDT: mean 92.31, std 9.73, range [30.81, 98.69]

Radius of gyration: 29.15 Å; chains: 1; bounding box: 76×61×90 Å

Sequence (513 aa):
FLDAPSVQDGSAQLQLARYSADFLGAQFENGEEGSIHNYELIYYPTTTTAGPEGLKRPNPDSVNGVPIRDLGNDKEAYRYYFQLRNNEDRDNYRGVIGMGRLFSRGNNEMLAAAPAVLDIDQWLRSYAAVALGAVSDSYFNNTNAHNTRFYHRPSDGRMLLFPWDMDFAFITGATSSMTPNSDLTRLISDPVNRRLYWGHVLDLLDRSYNSSYMRRWVEHYEELLTGQDLTPLTSFIQQRSSFARGQVRNAVPGVSFAITTNGGDDFDAGETPVVLEGTGWVDVREIRLAGSETSLPLTWTDADSWRVAIPLGPGANAIRIEALDFAGDITAVDTVTITNTSEVVAASAGNFIVSELMYHPAGPSAGEQAAGFTDENQFEYLEFRNIGELTIDAGGVSFAAGIEFVFPPGTHLAPGERIVVASDLDAFAARHGAGGLKLTGGYGGSGTSLRNSGERLRILAADGSSLADFSYHDQAPWPASADGGGYSLVPIAPGHPSFDPADPGHWRSSLAP